Protein AF-A0A7Y8J2G5-F1 (afdb_monomer)

Mean predicted aligned error: 5.11 Å

pLDDT: mean 93.83, std 6.83, range [51.38, 98.94]

Sequence (680 aa):
MTFPFEFRDRAPVRFTFKSGKAGPPKAAIRTLTCQFEGESLRLTGPDGPMLRVRLLAPVRSSGAPRRVEVVESNAFFHWQRVHWPDPNWPRVIEVRADALGRVVVVAHLQRNLSGDGRVPDFGWEIETRASPATLRTGRSAVAVSGSIGRHFFQHGQSCALVFEGERWRIEHPTAALKRRGRVEVHTNAAGGLVYRYWRCTADERVPMQQAAWRRAEFVVSPADQAPLTATLETSHEVQCDWRLWDELYACGPPLNLSDQPVLAELVRYHHGAIVRSMAVGDDWGNVTSYTDSQEHGAAFGMNRLNHCPSILEEAWRTGDRRLREAALLWCDNFHDLTIWWGKPQRGGTRYNNVIAQGRTPPDDDRTYMWRSNDAVHFCTKGYDAFLLAYEETGDPRMWEAFTAQLAYAAEHVHALSETRNVGDVRDFVRLHRFTGQADHLEQALRLFRELRTRLSTGDLFDQGGERLESELPFIEEDTVGLRHGYAKPYIIGYALAGLPELARLAPDEPKLRDVVRAVADFLADSQDPVGGWRYPHPRSSRLLLANSMEQAWQLVQADRLLGPQESHLNAIERVLRQRLHGWRKTGKVFSSLTGWELATGKVKTNTELYALYAKPTDRDPARDYDEGRPELGTCPPEGLVYLPEVLAFYLKHRPAARLLAPPRADEPLGKVLARIPQSR

Foldseek 3Di:
DDDPDDDPAADAAEAEDDDDDDDDFDAAQAQWDWDDDPQWIWIAGPVGTFKIKHKFADDAPDPDDKDKDWLDDGRFKTKIWIWDDGQAWTKIWIWIAGSQGKIKIKMKIWGQDDWKFFGAFTWMKMKGLWDFKWKAKPPDIHTAEQDKDKDFLLQLTWIWMATNVRQKIKGWQQLNQQNEWMKIWHQDPVRMIMIITGSHHVVVRQIHGNGFMDMYMMMMGGRRYHDAHPLRHRSHHYAYQLVVVCVQQVLDAFDDCVVPVLLVVLLVLLLQQQLQQAHGHSLGLFRAKGFQPGSHRAQHGLRAQQLLVLLCSNCSNVVPVSSVSSSLSNLVSCLRQFAQCDPDLGLAGWAFAVVVVVDADVVNDPRHRDTDNHHDQLRLANLLSLVVSCVVPVDVSSVVSSVRSVVSNLPPQACAQFVLSLLNLLSLLSCCSNPVDVVSLVSSLRRVVNSQVLQEPQRAHFRRSDHADPFDWDDADPVRVVVHIDHFLVRLLSNLNRLLSSCVVVVPNPCSLSNLVSSLLCNLVLADLQQFAHPRGSLHQKTFLQLSLLSLVSNLSSCVRVPDDPSSLSSLLSSLLSQSLVCQQAVWGFGIWGGLCCQVPVDVDSVCVVVQTGGSVSDDRLVSLQRIDTDIGMHTSSSRSNSSVSVSSSVVPDPCCSSVDHDDCPGSNNSNSVPDHGHD

Radius of gyration: 26.96 Å; Cα contacts (8 Å, |Δi|>4): 1475; chains: 1; bounding box: 78×52×77 Å

Solvent-accessible surface area (backbone atoms only — not comparable to full-atom values): 35092 Å² total; per-residue (Å²): 141,74,74,101,66,90,67,97,61,58,69,69,48,81,43,76,65,73,92,74,83,86,72,82,87,66,79,62,50,70,46,55,47,80,47,74,59,86,85,30,40,37,36,29,40,88,95,40,81,53,39,42,35,37,73,41,54,81,81,76,87,44,87,61,74,70,48,79,44,77,80,44,79,60,38,43,40,36,30,38,40,37,39,38,60,31,82,47,62,27,34,38,39,36,40,40,39,36,41,81,36,35,36,40,38,40,38,38,41,33,32,56,45,85,59,74,51,54,41,58,47,30,27,39,38,39,37,29,73,60,56,58,39,34,42,34,47,80,93,46,76,44,76,59,38,76,56,78,47,75,49,65,12,64,82,49,49,56,55,37,40,32,26,46,81,54,49,31,28,39,39,45,61,48,41,20,53,33,34,39,32,35,40,42,34,25,33,47,97,87,62,28,32,39,38,35,39,34,50,28,45,46,90,69,57,44,79,37,42,45,39,19,46,50,77,37,63,40,35,40,28,46,42,79,54,57,64,52,39,71,85,74,38,65,58,51,42,74,44,66,60,38,66,62,52,23,74,68,68,66,63,52,79,58,79,87,39,89,94,35,62,70,59,46,48,52,51,51,50,36,55,51,43,58,49,24,6,27,20,55,28,92,49,36,30,32,51,16,24,25,37,73,94,43,81,41,15,45,56,64,50,75,68,53,46,58,52,36,47,50,32,39,42,49,15,46,36,69,65,42,61,62,40,36,50,45,33,49,34,24,50,53,29,36,58,28,64,36,34,25,65,41,85,89,55,37,28,22,17,24,44,50,48,33,60,86,71,77,41,81,48,80,91,67,52,77,76,46,57,51,47,44,94,47,53,32,58,81,53,51,41,30,50,54,33,24,50,54,43,18,75,75,66,69,42,63,65,31,47,53,47,25,56,32,28,52,53,31,42,74,75,66,52,54,11,57,66,38,28,51,36,30,34,41,24,26,39,25,43,50,48,19,69,70,68,68,44,62,68,32,45,52,51,26,50,48,31,50,54,38,30,60,78,27,48,32,84,74,52,35,44,13,58,56,31,40,64,58,55,94,78,62,62,45,40,66,45,63,82,60,40,77,76,53,27,44,70,28,58,86,46,50,45,27,41,28,63,14,46,31,59,46,34,71,79,42,70,83,49,84,64,48,65,54,32,42,48,36,45,44,51,50,48,38,71,43,41,43,83,52,20,23,39,27,40,53,29,69,63,22,57,38,33,36,34,20,52,23,38,40,58,35,35,23,42,51,38,29,25,75,61,74,48,87,46,72,64,48,53,50,41,36,47,29,27,53,31,37,48,49,54,38,24,62,39,42,70,30,47,45,21,31,35,41,26,28,48,58,55,70,59,78,32,94,51,79,74,55,48,63,80,74,23,67,34,46,81,68,57,74,69,71,50,32,34,81,48,25,40,80,38,70,27,39,33,45,54,58,32,42,56,37,52,68,62,41,50,47,55,45,56,74,78,43,66,66,64,72,58,68,51,79,69,52,69,89,38,53,47,20,37,41,52,70,77,50,75,76,70,94

Structure (mmCIF, N/CA/C/O backbone):
data_AF-A0A7Y8J2G5-F1
#
_entry.id   AF-A0A7Y8J2G5-F1
#
loop_
_atom_site.group_PDB
_atom_site.id
_atom_site.type_symbol
_atom_site.label_atom_id
_atom_site.label_alt_id
_atom_site.label_comp_id
_atom_site.label_asym_id
_atom_site.label_entity_id
_atom_site.label_seq_id
_atom_site.pdbx_PDB_ins_code
_atom_site.Cartn_x
_atom_site.Cartn_y
_atom_site.Cartn_z
_atom_site.occupancy
_atom_site.B_iso_or_equiv
_atom_site.auth_seq_id
_atom_site.auth_comp_id
_atom_site.auth_asym_id
_atom_site.auth_atom_id
_atom_site.pdbx_PDB_model_num
ATOM 1 N N . MET A 1 1 ? -22.356 -0.502 6.990 1.00 51.38 1 MET A N 1
ATOM 2 C CA . MET A 1 1 ? -23.748 -0.971 6.781 1.00 51.38 1 MET A CA 1
ATOM 3 C C . MET A 1 1 ? -24.239 -1.733 8.001 1.00 51.38 1 MET A C 1
ATOM 5 O O . MET A 1 1 ? -23.515 -2.595 8.485 1.00 51.38 1 MET A O 1
ATOM 9 N N . THR A 1 2 ? -25.463 -1.452 8.449 1.00 51.91 2 THR A N 1
ATOM 10 C CA . THR A 1 2 ? -26.145 -2.189 9.525 1.00 51.91 2 THR A CA 1
ATOM 11 C C . THR A 1 2 ? -27.460 -2.723 8.978 1.00 51.91 2 THR A C 1
ATOM 13 O O . THR A 1 2 ? -28.284 -1.947 8.497 1.00 51.91 2 THR A O 1
ATOM 16 N N . PHE A 1 3 ? -27.661 -4.038 9.040 1.00 59.62 3 PHE A N 1
ATOM 17 C CA . PHE A 1 3 ? -28.920 -4.674 8.661 1.00 59.62 3 PHE A CA 1
ATOM 18 C C . PHE A 1 3 ? -29.660 -5.087 9.935 1.00 59.62 3 PHE A C 1
ATOM 20 O O . PHE A 1 3 ? -29.069 -5.803 10.742 1.00 59.62 3 PHE A O 1
ATOM 27 N N . PRO A 1 4 ? -30.929 -4.688 10.137 1.00 59.78 4 PRO A N 1
ATOM 28 C CA . PRO A 1 4 ? -31.777 -5.257 11.180 1.00 59.78 4 PRO A CA 1
ATOM 29 C C . PRO A 1 4 ? -32.194 -6.675 10.764 1.00 59.78 4 PRO A C 1
ATOM 31 O O . PRO A 1 4 ? -33.336 -6.914 10.377 1.00 59.78 4 PRO A O 1
ATOM 34 N N . PHE A 1 5 ? -31.229 -7.590 10.742 1.00 64.06 5 PHE A N 1
ATOM 35 C CA . PHE A 1 5 ? -31.413 -8.986 10.379 1.00 64.06 5 PHE A CA 1
ATOM 36 C C . PHE A 1 5 ? -30.902 -9.857 11.523 1.00 64.06 5 PHE A C 1
ATOM 38 O O . PHE A 1 5 ? -29.756 -9.718 11.948 1.00 64.06 5 PHE A O 1
ATOM 45 N N . GLU A 1 6 ? -31.756 -10.743 12.025 1.00 63.09 6 GLU A N 1
ATOM 46 C CA . GLU A 1 6 ? -31.356 -11.741 13.011 1.00 63.09 6 GLU A CA 1
ATOM 47 C C . GLU A 1 6 ? -30.648 -12.894 12.300 1.00 63.09 6 GLU A C 1
ATOM 49 O O . GLU A 1 6 ? -31.215 -13.574 11.440 1.00 63.09 6 GLU A O 1
ATOM 54 N N . PHE A 1 7 ? -29.383 -13.108 12.646 1.00 69.88 7 PHE A N 1
ATOM 55 C CA . PHE A 1 7 ? -28.597 -14.215 12.118 1.00 69.88 7 PHE A CA 1
ATOM 56 C C . PHE A 1 7 ? -28.791 -15.460 12.985 1.00 69.88 7 PHE A C 1
ATOM 58 O O . PHE A 1 7 ? -28.852 -15.370 14.208 1.00 69.88 7 PHE A O 1
ATOM 65 N N . ARG A 1 8 ? -28.865 -16.638 12.351 1.00 73.31 8 ARG A N 1
ATOM 66 C CA . ARG A 1 8 ? -28.987 -17.923 13.068 1.00 73.31 8 ARG A CA 1
ATOM 67 C C . ARG A 1 8 ? -27.747 -18.250 13.903 1.00 73.31 8 ARG A C 1
ATOM 69 O O . ARG A 1 8 ? -27.859 -18.925 14.920 1.00 73.31 8 ARG A O 1
ATOM 76 N N . ASP A 1 9 ? -26.581 -17.804 13.447 1.00 79.06 9 ASP A N 1
ATOM 77 C CA . ASP A 1 9 ? -25.292 -17.986 14.101 1.00 79.06 9 ASP A CA 1
ATOM 78 C C . ASP A 1 9 ? -24.361 -16.789 13.810 1.00 79.06 9 ASP A C 1
ATOM 80 O O . ASP A 1 9 ? -24.763 -15.792 13.210 1.00 79.06 9 ASP A O 1
ATOM 84 N N . ARG A 1 10 ? -23.106 -16.873 14.270 1.00 76.69 10 ARG A N 1
ATOM 85 C CA . ARG A 1 10 ? -22.083 -15.824 14.099 1.00 76.69 10 ARG A CA 1
ATOM 86 C C . ARG A 1 10 ? -21.222 -16.001 12.849 1.00 76.69 10 ARG A C 1
ATOM 88 O O . ARG A 1 10 ? -20.229 -15.282 12.704 1.00 76.69 10 ARG A O 1
ATOM 95 N N . ALA A 1 11 ? -21.521 -16.978 11.996 1.00 79.31 11 ALA A N 1
ATOM 96 C CA . ALA A 1 11 ? -20.753 -17.187 10.784 1.00 79.31 11 ALA A CA 1
ATOM 97 C C . ALA A 1 11 ? -20.916 -15.970 9.854 1.00 79.31 11 ALA A C 1
ATOM 99 O O . ALA A 1 11 ? -21.995 -15.370 9.783 1.00 79.31 11 ALA A O 1
ATOM 100 N N . PRO A 1 12 ? -19.854 -15.574 9.131 1.00 78.94 12 PRO A N 1
ATOM 101 C CA . PRO A 1 12 ? -19.969 -14.589 8.069 1.00 78.94 12 PRO A CA 1
ATOM 102 C C . PRO A 1 12 ? -21.083 -14.972 7.092 1.00 78.94 12 PRO A C 1
ATOM 104 O O . PRO A 1 12 ? -21.169 -16.110 6.636 1.00 78.94 12 PRO A O 1
ATOM 107 N N . VAL A 1 13 ? -21.921 -13.997 6.752 1.00 78.88 13 VAL A N 1
ATOM 108 C CA . VAL A 1 13 ? -23.000 -14.148 5.772 1.00 78.88 13 VAL A CA 1
ATOM 109 C C . VAL A 1 13 ? -22.717 -13.181 4.643 1.00 78.88 13 VAL A C 1
ATOM 111 O O . VAL A 1 13 ? -22.232 -12.075 4.883 1.00 78.88 13 VAL A O 1
ATOM 114 N N . ARG A 1 14 ? -23.009 -13.611 3.418 1.00 79.88 14 ARG A N 1
ATOM 115 C CA . ARG A 1 14 ? -22.808 -12.823 2.211 1.00 79.88 14 ARG A CA 1
ATOM 116 C C . ARG A 1 14 ? -24.140 -12.308 1.683 1.00 79.88 14 ARG A C 1
ATOM 118 O O . ARG A 1 14 ? -25.044 -13.088 1.395 1.00 79.88 14 ARG A O 1
ATOM 125 N N . PHE A 1 15 ? -24.223 -10.998 1.519 1.00 80.50 15 PHE A N 1
ATOM 126 C CA . PHE A 1 15 ? -25.333 -10.291 0.900 1.00 80.50 15 PHE A CA 1
ATOM 127 C C . PHE A 1 15 ? -24.945 -9.841 -0.506 1.00 80.50 15 PHE A C 1
ATOM 129 O O . PHE A 1 15 ? -23.788 -9.511 -0.757 1.00 80.50 15 PHE A O 1
ATOM 136 N N . THR A 1 16 ? -25.917 -9.776 -1.412 1.00 77.88 16 THR A N 1
ATOM 137 C CA . THR A 1 16 ? -25.743 -9.159 -2.732 1.00 77.88 16 THR A CA 1
ATOM 138 C C . THR A 1 16 ? -26.536 -7.867 -2.772 1.00 77.88 16 THR A C 1
ATOM 140 O O . THR A 1 16 ? -27.754 -7.880 -2.575 1.00 77.88 16 THR A O 1
ATOM 143 N N . PHE A 1 17 ? -25.854 -6.757 -3.032 1.00 77.38 17 PHE A N 1
ATOM 144 C CA . PHE A 1 17 ? -26.512 -5.472 -3.216 1.00 77.38 17 PHE A CA 1
ATOM 145 C C . PHE A 1 17 ? -27.189 -5.412 -4.593 1.00 77.38 17 PHE A C 1
ATOM 147 O O . PHE A 1 17 ? -26.602 -5.798 -5.603 1.00 77.38 17 PHE A O 1
ATOM 154 N N . LYS A 1 18 ? -28.437 -4.936 -4.636 1.00 73.19 18 LYS A N 1
ATOM 155 C CA . LYS A 1 18 ? -29.180 -4.647 -5.870 1.00 73.19 18 LYS A CA 1
ATOM 156 C C . LYS A 1 18 ? -29.825 -3.274 -5.744 1.00 73.19 18 LYS A C 1
ATOM 158 O O . LYS A 1 18 ? -30.338 -2.938 -4.677 1.00 73.19 18 LYS A O 1
ATOM 163 N N . SER A 1 19 ? -29.828 -2.506 -6.829 1.00 72.62 19 SER A N 1
ATOM 164 C CA . SER A 1 19 ? -30.519 -1.220 -6.868 1.00 72.62 19 SER A CA 1
ATOM 165 C C . SER A 1 19 ? -32.033 -1.406 -6.693 1.00 72.62 19 SER A C 1
ATOM 167 O O . SER A 1 19 ? -32.631 -2.375 -7.165 1.00 72.62 19 SER A O 1
ATOM 169 N N . GLY A 1 20 ? -32.663 -0.476 -5.978 1.00 74.94 20 GLY A N 1
ATOM 170 C CA . GLY A 1 20 ? -34.097 -0.481 -5.699 1.00 74.94 20 GLY A CA 1
ATOM 171 C C . GLY A 1 20 ? -34.606 0.930 -5.410 1.00 74.94 20 GLY A C 1
ATOM 172 O O . GLY A 1 20 ? -33.818 1.848 -5.188 1.00 74.94 20 GLY A O 1
ATOM 173 N N . LYS A 1 21 ? -35.930 1.122 -5.425 1.00 75.88 21 LYS A N 1
ATOM 174 C CA . LYS A 1 21 ? -36.540 2.412 -5.066 1.00 75.88 21 LYS A CA 1
ATOM 175 C C . LYS A 1 21 ? -36.382 2.657 -3.564 1.00 75.88 21 LYS A C 1
ATOM 177 O O . LYS A 1 21 ? -36.680 1.768 -2.767 1.00 75.88 21 LYS A O 1
ATOM 182 N N . ALA A 1 22 ? -35.948 3.859 -3.185 1.00 71.75 22 ALA A N 1
ATOM 183 C CA . ALA A 1 22 ? -35.850 4.246 -1.783 1.00 71.75 22 ALA A CA 1
ATOM 184 C C . ALA A 1 22 ? -37.239 4.200 -1.121 1.00 71.75 22 ALA A C 1
ATOM 186 O O . ALA A 1 22 ? -38.200 4.784 -1.623 1.00 71.75 22 ALA A O 1
ATOM 187 N N . GLY A 1 23 ? -37.344 3.476 -0.006 1.00 71.44 23 GLY A N 1
ATOM 188 C CA . GLY A 1 23 ? -38.534 3.488 0.842 1.00 71.44 23 GLY A CA 1
ATOM 189 C C . GLY A 1 23 ? -38.584 4.734 1.736 1.00 71.44 23 GLY A C 1
ATOM 190 O O . GLY A 1 23 ? -37.584 5.445 1.855 1.00 71.44 23 GLY A O 1
ATOM 191 N N . PRO A 1 24 ? -39.725 5.001 2.394 1.00 74.38 24 PRO A N 1
ATOM 192 C CA . PRO A 1 24 ? -39.826 6.096 3.351 1.00 74.38 24 PRO A CA 1
ATOM 193 C C . PRO A 1 24 ? -38.836 5.904 4.519 1.00 74.38 24 PRO A C 1
ATOM 195 O O . PRO A 1 24 ? -38.582 4.761 4.923 1.00 74.38 24 PRO A O 1
ATOM 198 N N . PRO A 1 25 ? -38.293 6.996 5.092 1.00 64.94 25 PRO A N 1
ATOM 199 C CA . PRO A 1 25 ? -37.413 6.923 6.254 1.00 64.94 25 PRO A CA 1
ATOM 200 C C . PRO A 1 25 ? -38.109 6.210 7.417 1.00 64.94 25 PRO A C 1
ATOM 202 O O . PRO A 1 25 ? -39.249 6.526 7.756 1.00 64.94 25 PRO A O 1
ATOM 205 N N . LYS A 1 26 ? -37.426 5.249 8.044 1.00 68.56 26 LYS A N 1
ATOM 206 C CA . LYS A 1 26 ? -37.903 4.616 9.282 1.00 68.56 26 LYS A CA 1
ATOM 207 C C . LYS A 1 26 ? -37.451 5.430 10.496 1.00 68.56 26 LYS A C 1
ATOM 209 O O . LYS A 1 26 ? -36.432 6.112 10.439 1.00 68.56 26 LYS A O 1
ATOM 214 N N . ALA A 1 27 ? -38.196 5.350 11.598 1.00 63.50 27 ALA A N 1
ATOM 215 C CA . ALA A 1 27 ? -37.773 5.938 12.866 1.00 63.50 27 ALA A CA 1
ATOM 216 C C . ALA A 1 27 ? -36.510 5.239 13.395 1.00 63.50 27 ALA A C 1
ATOM 218 O O . ALA A 1 27 ? -36.314 4.043 13.169 1.00 63.50 27 ALA A O 1
ATOM 219 N N . ALA A 1 28 ? -35.659 5.986 14.101 1.00 61.66 28 ALA A N 1
ATOM 220 C CA . ALA A 1 28 ? -34.433 5.440 14.663 1.00 61.66 28 ALA A CA 1
ATOM 221 C C . ALA A 1 28 ? -34.725 4.464 15.803 1.00 61.66 28 ALA A C 1
ATOM 223 O O . ALA A 1 28 ? -35.379 4.822 16.781 1.00 61.66 28 ALA A O 1
ATOM 224 N N . ILE A 1 29 ? -34.187 3.250 15.693 1.00 64.56 29 ILE A N 1
ATOM 225 C CA . ILE A 1 29 ? -34.193 2.266 16.775 1.00 64.56 29 ILE A CA 1
ATOM 226 C C . ILE A 1 29 ? -32.813 2.350 17.421 1.00 64.56 29 ILE A C 1
ATOM 228 O O . ILE A 1 29 ? -31.843 1.815 16.893 1.00 64.56 29 ILE A O 1
ATOM 232 N N . ARG A 1 30 ? -32.696 3.091 18.527 1.00 65.44 30 ARG A N 1
ATOM 233 C CA . ARG A 1 30 ? -31.437 3.200 19.277 1.00 65.44 30 ARG A CA 1
ATOM 234 C C . ARG A 1 30 ? -31.540 2.396 20.561 1.00 65.44 30 ARG A C 1
ATOM 236 O O . ARG A 1 30 ? -32.242 2.788 21.486 1.00 65.44 30 ARG A O 1
ATOM 243 N N . THR A 1 31 ? -30.823 1.283 20.604 1.00 70.56 31 THR A N 1
ATOM 244 C CA . THR A 1 31 ? -30.697 0.419 21.785 1.00 70.56 31 THR A CA 1
ATOM 245 C C . THR A 1 31 ? -29.664 0.942 22.779 1.00 70.56 31 THR A C 1
ATOM 247 O O . THR A 1 31 ? -29.831 0.730 23.974 1.00 70.56 31 THR A O 1
ATOM 250 N N . LEU A 1 32 ? -28.642 1.676 22.323 1.00 76.81 32 LEU A N 1
ATOM 251 C CA . LEU A 1 32 ? -27.667 2.359 23.179 1.00 76.81 32 LEU A CA 1
ATOM 252 C C . LEU A 1 32 ? -27.560 3.849 22.815 1.00 76.81 32 LEU A C 1
ATOM 254 O O . LEU A 1 32 ? -27.620 4.226 21.643 1.00 76.81 32 LEU A O 1
ATOM 258 N N . THR A 1 33 ? -27.356 4.702 23.820 1.00 81.12 33 THR A N 1
ATOM 259 C CA . THR A 1 33 ? -27.045 6.130 23.651 1.00 81.12 33 THR A CA 1
ATOM 260 C C . THR A 1 33 ? -25.700 6.480 24.284 1.00 81.12 33 THR A C 1
ATOM 262 O O . THR A 1 33 ? -25.266 5.859 25.254 1.00 81.12 33 THR A O 1
ATOM 265 N N . CYS A 1 34 ? -25.018 7.467 23.703 1.00 86.06 34 CYS A N 1
ATOM 266 C CA . CYS A 1 34 ? -23.661 7.866 24.062 1.00 86.06 34 CYS A CA 1
ATOM 267 C C . CYS A 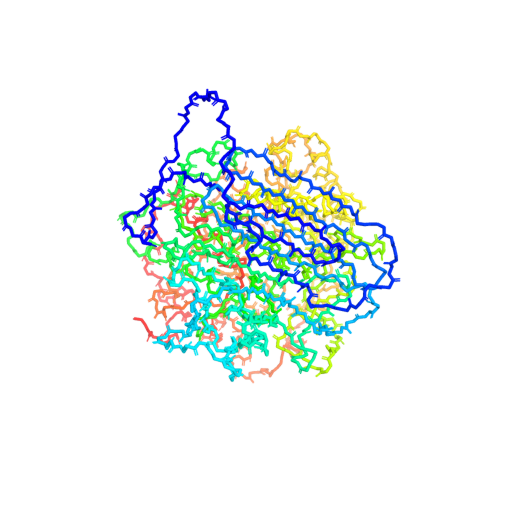1 34 ? -23.650 9.352 24.431 1.00 86.06 34 CYS A C 1
ATOM 269 O O . CYS A 1 34 ? -24.095 10.178 23.636 1.00 86.06 34 CYS A O 1
ATOM 271 N N . GLN A 1 35 ? -23.133 9.708 25.608 1.00 90.25 35 GLN A N 1
ATOM 272 C CA . GLN A 1 35 ? -23.059 11.101 26.055 1.00 90.25 35 GLN A CA 1
ATOM 273 C C . GLN A 1 35 ? -21.715 11.404 26.715 1.00 90.25 35 GLN A C 1
ATOM 275 O O . GLN A 1 35 ? -21.265 10.678 27.596 1.00 90.25 35 GLN A O 1
ATOM 280 N N . PHE A 1 36 ? -21.077 12.505 26.317 1.00 89.44 36 PHE A N 1
ATOM 281 C CA . PHE A 1 36 ? -19.829 12.948 26.934 1.00 89.44 36 PHE A CA 1
ATOM 282 C C . PHE A 1 36 ? -20.073 13.851 28.150 1.00 89.44 36 PHE A C 1
ATOM 284 O O . PHE A 1 36 ? -20.613 14.955 28.015 1.00 89.44 36 PHE A O 1
ATOM 291 N N . GLU A 1 37 ? -19.555 13.438 29.303 1.00 89.25 37 GLU A N 1
ATOM 292 C CA . GLU A 1 37 ? -19.574 14.142 30.589 1.00 89.25 37 GLU A CA 1
ATOM 293 C C . GLU A 1 37 ? -18.149 14.571 30.955 1.00 89.25 37 GLU A C 1
ATOM 295 O O . GLU A 1 37 ? -17.324 13.764 31.391 1.00 89.25 37 GLU A O 1
ATOM 300 N N . GLY A 1 38 ? -17.821 15.844 30.715 1.00 86.62 38 GLY A N 1
ATOM 301 C CA . GLY A 1 38 ? -16.424 16.286 30.734 1.00 86.62 38 GLY A CA 1
ATOM 302 C C . GLY A 1 38 ? -15.597 15.506 29.705 1.00 86.62 38 GLY A C 1
ATOM 303 O O . GLY A 1 38 ? -15.959 15.469 28.528 1.00 86.62 38 GLY A O 1
ATOM 304 N N . GLU A 1 39 ? -14.513 14.868 30.150 1.00 85.69 39 GLU A N 1
ATOM 305 C CA . GLU A 1 39 ? -13.655 13.995 29.327 1.00 85.69 39 GLU A CA 1
ATOM 306 C C . GLU A 1 39 ? -14.029 12.502 29.418 1.00 85.69 39 GLU A C 1
ATOM 308 O O . GLU A 1 39 ? -13.346 11.651 28.849 1.00 85.69 39 GLU A O 1
ATOM 313 N N . SER A 1 40 ? -15.105 12.164 30.135 1.00 91.69 40 SER A N 1
ATOM 314 C CA . SER A 1 40 ? -15.638 10.799 30.202 1.00 91.69 40 SER A CA 1
ATOM 315 C C . SER A 1 40 ? -16.783 10.608 29.209 1.00 91.69 40 SER A C 1
ATOM 317 O O . SER A 1 40 ? -17.538 11.536 28.922 1.00 91.69 40 SER A O 1
ATOM 319 N N . LEU A 1 41 ? -16.939 9.387 28.710 1.00 94.44 41 LEU A N 1
ATOM 320 C CA . LEU A 1 41 ? -18.069 8.956 27.896 1.00 94.44 41 LEU A CA 1
ATOM 321 C C . LEU A 1 41 ? -18.974 8.054 28.743 1.00 94.44 41 LEU A C 1
ATOM 323 O O . LEU A 1 41 ? -18.513 7.093 29.355 1.00 94.44 41 LEU A O 1
ATOM 327 N N . ARG A 1 42 ? -20.268 8.357 28.774 1.00 94.69 42 ARG A N 1
ATOM 328 C CA . ARG A 1 42 ? -21.305 7.520 29.373 1.00 94.69 42 ARG A CA 1
ATOM 329 C C . ARG A 1 42 ? -22.060 6.793 28.265 1.00 94.69 42 ARG A C 1
ATOM 331 O O . ARG A 1 42 ? -22.581 7.435 27.351 1.00 94.69 42 ARG A O 1
ATOM 338 N N . LEU A 1 43 ? -22.125 5.468 28.364 1.00 92.12 43 LEU A N 1
ATOM 339 C CA . LEU A 1 43 ? -22.944 4.614 27.506 1.00 92.12 43 LEU A CA 1
ATOM 340 C C . LEU A 1 43 ? -24.180 4.177 28.292 1.00 92.12 43 LEU A C 1
ATOM 342 O O . LEU A 1 43 ? -24.052 3.602 29.374 1.00 92.12 43 LEU A O 1
ATOM 346 N N . THR A 1 44 ? -25.366 4.454 27.760 1.00 88.88 44 THR A N 1
ATOM 347 C CA . THR A 1 44 ? -26.656 4.195 28.415 1.00 88.88 44 THR A CA 1
ATOM 348 C C . THR A 1 44 ? -27.464 3.229 27.561 1.00 88.88 44 THR A C 1
ATOM 350 O O . THR A 1 44 ? -27.678 3.499 26.378 1.00 88.88 44 THR A O 1
ATOM 353 N N . GLY A 1 45 ? -27.882 2.109 28.147 1.00 81.44 45 GLY A N 1
ATOM 354 C CA . GLY A 1 45 ? -28.785 1.152 27.514 1.00 81.44 45 GLY A CA 1
ATOM 355 C C . GLY A 1 45 ? -30.252 1.391 27.868 1.00 81.44 45 GLY A C 1
ATOM 356 O O . GLY A 1 45 ? -30.566 2.381 28.532 1.00 81.44 45 GLY A O 1
ATOM 357 N N . PRO A 1 46 ? -31.157 0.488 27.451 1.00 75.12 46 PRO A N 1
ATOM 358 C CA . PRO A 1 46 ? -32.593 0.628 27.704 1.00 75.12 46 PRO A CA 1
ATOM 359 C C . PRO A 1 46 ? -32.922 0.641 29.202 1.00 75.12 46 PRO A C 1
ATOM 361 O O . PRO A 1 46 ? -33.821 1.353 29.637 1.00 75.12 46 PRO A O 1
ATOM 364 N N . ASP A 1 47 ? -32.129 -0.095 29.984 1.00 79.12 47 ASP A N 1
ATOM 365 C CA . ASP A 1 47 ? -32.299 -0.288 31.426 1.00 79.12 47 ASP A CA 1
ATOM 366 C C . ASP A 1 47 ? -31.538 0.770 32.266 1.00 79.12 47 ASP A C 1
ATOM 368 O O . ASP A 1 47 ? -31.479 0.677 33.492 1.00 79.12 47 ASP A O 1
ATOM 372 N N . GLY A 1 48 ? -30.938 1.783 31.623 1.00 79.19 48 GLY A N 1
ATOM 373 C CA . GLY A 1 48 ? -30.161 2.848 32.270 1.00 79.19 48 GLY A CA 1
ATOM 374 C C . GLY A 1 48 ? -28.654 2.822 31.958 1.00 79.19 48 GLY A C 1
ATOM 375 O O . GLY A 1 48 ? -28.224 2.217 30.971 1.00 79.19 48 GLY A O 1
ATOM 376 N N . PRO A 1 49 ? -27.821 3.544 32.740 1.00 76.00 49 PRO A N 1
ATOM 377 C CA . PRO A 1 49 ? -26.382 3.653 32.491 1.00 76.00 49 PRO A CA 1
ATOM 378 C C . PRO A 1 49 ? -25.686 2.289 32.527 1.00 76.00 49 PRO A C 1
ATOM 380 O O . PRO A 1 49 ? -25.707 1.605 33.548 1.00 76.00 49 PRO A O 1
ATOM 383 N N . MET A 1 50 ? -25.034 1.927 31.423 1.00 85.25 50 MET A N 1
ATOM 384 C CA . MET A 1 50 ? -24.376 0.632 31.243 1.00 85.25 50 MET A CA 1
ATOM 385 C C . MET A 1 50 ? -22.878 0.720 31.548 1.00 85.25 50 MET A C 1
ATOM 387 O O . MET A 1 50 ? -22.365 -0.072 32.335 1.00 85.25 50 MET A O 1
ATOM 391 N N . LEU A 1 51 ? -22.171 1.688 30.952 1.00 93.62 51 LEU A N 1
ATOM 392 C CA . LEU A 1 51 ? -20.719 1.842 31.095 1.00 93.62 51 LEU A CA 1
ATOM 393 C C . LEU A 1 51 ? -20.335 3.308 31.324 1.00 93.62 51 LEU A C 1
ATOM 395 O O . LEU A 1 51 ? -20.876 4.217 30.684 1.00 93.62 51 LEU A O 1
ATOM 399 N N . ARG A 1 52 ? -19.327 3.525 32.171 1.00 95.25 52 ARG A N 1
ATOM 400 C CA . ARG A 1 52 ? -18.569 4.778 32.246 1.00 95.25 52 ARG A CA 1
ATOM 401 C C . ARG A 1 52 ? -17.181 4.542 31.669 1.00 95.25 52 ARG A C 1
ATOM 403 O O . ARG A 1 52 ? -16.488 3.626 32.088 1.00 95.25 52 ARG A O 1
ATOM 410 N N . VAL A 1 53 ? -16.785 5.367 30.712 1.00 96.81 53 VAL A N 1
ATOM 411 C CA . VAL A 1 53 ? -15.565 5.186 29.925 1.00 96.81 53 VAL A CA 1
ATOM 412 C C . VAL A 1 53 ? -14.684 6.421 30.057 1.00 96.81 53 VAL A C 1
ATOM 414 O O . VAL A 1 53 ? -15.155 7.550 29.903 1.00 96.81 53 VAL A O 1
ATOM 417 N N . ARG A 1 54 ? -13.393 6.213 30.299 1.00 96.81 54 ARG A N 1
ATOM 418 C CA . ARG A 1 54 ? -12.380 7.262 30.399 1.00 96.81 54 ARG A CA 1
ATOM 419 C C . ARG A 1 54 ? -11.186 6.926 29.516 1.00 96.81 54 ARG A C 1
ATOM 421 O O . ARG A 1 54 ? -10.666 5.813 29.552 1.00 96.81 54 ARG A O 1
ATOM 428 N N . LEU A 1 55 ? -10.739 7.905 28.736 1.00 97.50 55 LEU A N 1
ATOM 429 C CA . LEU A 1 55 ? -9.507 7.796 27.961 1.00 97.50 55 LEU A CA 1
ATOM 430 C C . LEU A 1 55 ? -8.301 7.855 28.908 1.00 97.50 55 LEU A C 1
ATOM 432 O O . LEU A 1 55 ? -8.172 8.784 29.708 1.00 97.50 55 LEU A O 1
ATOM 436 N N . LEU A 1 56 ? -7.412 6.875 28.798 1.00 97.75 56 LEU A N 1
ATOM 437 C CA . LEU A 1 56 ? -6.087 6.901 29.408 1.00 97.75 56 LEU A CA 1
ATOM 438 C C . LEU A 1 56 ? -5.163 7.577 28.396 1.00 97.75 56 LEU A C 1
ATOM 440 O O . LEU A 1 56 ? -4.960 7.048 27.308 1.00 97.75 56 LEU A O 1
ATOM 444 N N . ALA A 1 57 ? -4.708 8.786 28.705 1.00 97.00 57 ALA A N 1
ATOM 445 C CA . ALA A 1 57 ? -3.829 9.611 27.879 1.00 97.00 57 ALA A CA 1
ATOM 446 C C . ALA A 1 57 ? -3.239 10.730 28.760 1.00 97.00 57 ALA A C 1
ATOM 448 O O . ALA A 1 57 ? -3.768 10.969 29.853 1.00 97.00 57 ALA A O 1
ATOM 449 N N . PRO A 1 58 ? -2.208 11.469 28.304 1.00 96.81 58 PRO A N 1
ATOM 450 C CA . PRO A 1 58 ? -1.731 12.650 29.014 1.00 96.81 58 PRO A CA 1
ATOM 451 C C . PRO A 1 58 ? -2.868 13.615 29.347 1.00 96.81 58 PRO A C 1
ATOM 453 O O . PRO A 1 58 ? -3.803 13.793 28.557 1.00 96.81 58 PRO A O 1
ATOM 456 N N . VAL A 1 59 ? -2.781 14.265 30.504 1.00 94.69 59 VAL A N 1
ATOM 457 C CA . VAL A 1 59 ? -3.733 15.312 30.889 1.00 94.69 59 VAL A CA 1
ATOM 458 C C . VAL A 1 59 ? -3.670 16.440 29.861 1.00 94.69 59 VAL A C 1
ATOM 460 O O . VAL A 1 59 ? -2.589 16.802 29.391 1.00 94.69 59 VAL A O 1
ATOM 463 N N . ARG A 1 60 ? -4.832 16.975 29.472 1.00 94.31 60 ARG A N 1
ATOM 464 C CA . ARG A 1 60 ? -4.877 18.138 28.584 1.00 94.31 60 ARG A CA 1
ATOM 465 C C . ARG A 1 60 ? -4.274 19.346 29.288 1.00 94.31 60 ARG A C 1
ATOM 467 O O . ARG A 1 60 ? -4.624 19.670 30.416 1.00 94.31 60 ARG A O 1
ATOM 474 N N . SER A 1 61 ? -3.384 20.020 28.580 1.00 95.25 61 SER A N 1
ATOM 475 C CA . SER A 1 61 ? -2.829 21.316 28.957 1.00 95.25 61 SER A CA 1
ATOM 476 C C . SER A 1 61 ? -3.710 22.479 28.488 1.00 95.25 61 SER A C 1
ATOM 478 O O . SER A 1 61 ? -3.614 23.582 29.016 1.00 95.25 61 SER A O 1
ATOM 480 N N . SER A 1 62 ? -4.590 22.241 27.508 1.00 93.38 62 SER A N 1
ATOM 481 C CA . SER A 1 62 ? -5.520 23.246 26.992 1.00 93.38 62 SER A CA 1
ATOM 482 C C . SER A 1 62 ? -6.896 23.189 27.660 1.00 93.38 62 SER A C 1
ATOM 484 O O . SER A 1 62 ? -7.543 22.144 27.692 1.00 93.38 62 SER A O 1
ATOM 486 N N . GLY A 1 63 ? -7.393 24.352 28.093 1.00 90.88 63 GLY A N 1
ATOM 487 C CA . GLY A 1 63 ? -8.787 24.554 28.503 1.00 90.88 63 GLY A CA 1
ATOM 488 C C . GLY A 1 63 ? -9.753 24.840 27.345 1.00 90.88 63 GLY A C 1
ATOM 489 O O . GLY A 1 63 ? -10.931 25.089 27.589 1.00 90.88 63 GLY A O 1
ATOM 490 N N . ALA A 1 64 ? -9.283 24.834 26.090 1.00 93.44 64 ALA A N 1
ATOM 491 C CA . ALA A 1 64 ? -10.129 25.143 24.940 1.00 93.44 64 ALA A CA 1
ATOM 492 C C . ALA A 1 64 ? -11.296 24.140 24.817 1.00 93.44 64 ALA A C 1
ATOM 494 O O . ALA A 1 64 ? -11.112 22.945 25.100 1.00 93.44 64 ALA A O 1
ATOM 495 N N . PRO A 1 65 ? -12.493 24.606 24.409 1.00 91.94 65 PRO A N 1
ATOM 496 C CA . PRO A 1 65 ? -13.681 23.769 24.360 1.00 91.94 65 PRO A CA 1
ATOM 497 C C . PRO A 1 65 ? -13.541 22.661 23.315 1.00 91.94 65 PRO A C 1
ATOM 499 O O . PRO A 1 65 ? -12.875 22.813 22.289 1.00 91.94 65 PRO A O 1
ATOM 502 N N . ARG A 1 66 ? -14.213 21.538 23.575 1.00 94.00 66 ARG A N 1
ATOM 503 C CA . ARG A 1 66 ? -14.335 20.450 22.601 1.00 94.00 66 ARG A CA 1
ATOM 504 C C . ARG A 1 66 ? -15.198 20.883 21.417 1.00 94.00 66 ARG A C 1
ATOM 506 O O . ARG A 1 66 ? -16.220 21.541 21.610 1.00 94.00 66 ARG A O 1
ATOM 513 N N . ARG A 1 67 ? -14.841 20.440 20.211 1.00 95.31 67 ARG A N 1
ATOM 514 C CA . ARG A 1 67 ? -15.696 20.545 19.019 1.00 95.31 67 ARG A CA 1
ATOM 515 C C . ARG A 1 67 ? -16.360 19.200 18.766 1.00 95.31 67 ARG A C 1
ATOM 517 O O . ARG A 1 67 ? -15.679 18.179 18.743 1.00 95.31 67 ARG A O 1
ATOM 524 N N . VAL A 1 68 ? -17.671 19.210 18.567 1.00 94.38 68 VAL A N 1
ATOM 525 C CA . VAL A 1 68 ? -18.453 18.021 18.220 1.00 94.38 68 VAL A CA 1
ATOM 526 C C . VAL A 1 68 ? -18.832 18.086 16.746 1.00 94.38 68 VAL A C 1
ATOM 528 O O . VAL A 1 68 ? -19.298 19.119 16.278 1.00 94.38 68 VAL A O 1
ATOM 531 N N . GLU A 1 69 ? -18.655 16.975 16.048 1.00 94.81 69 GLU A N 1
ATOM 532 C CA . GLU A 1 69 ? -19.011 16.780 14.647 1.00 94.81 69 GLU A CA 1
ATOM 533 C C . GLU A 1 69 ? -19.872 15.518 14.545 1.00 94.81 69 GLU A C 1
ATOM 535 O O . GLU A 1 69 ? -19.488 14.460 15.045 1.00 94.81 69 GLU A O 1
ATOM 540 N N . VAL A 1 70 ? -21.055 15.626 13.942 1.00 94.56 70 VAL A N 1
ATOM 541 C CA . VAL A 1 70 ? -21.881 14.460 13.607 1.00 94.56 70 VAL A CA 1
ATOM 542 C C . VAL A 1 70 ? -21.575 14.106 12.160 1.00 94.56 70 VAL A C 1
ATOM 544 O O . VAL A 1 70 ? -21.913 14.875 11.266 1.00 94.56 70 VAL A O 1
ATOM 547 N N . VAL A 1 71 ? -20.918 12.966 11.956 1.00 93.69 71 VAL A N 1
ATOM 548 C CA . VAL A 1 71 ? -20.523 12.468 10.631 1.00 93.69 71 VAL A CA 1
ATOM 549 C C . VAL A 1 71 ? -21.732 11.856 9.933 1.00 93.69 71 VAL A C 1
ATOM 551 O O . VAL A 1 71 ? -22.030 12.175 8.789 1.00 93.69 71 VAL A O 1
ATOM 554 N N . GLU A 1 72 ? -22.475 11.015 10.654 1.00 90.75 72 GLU A N 1
ATOM 555 C CA . GLU A 1 72 ? -23.679 10.366 10.147 1.00 90.75 72 GLU A CA 1
ATOM 556 C C . GLU A 1 72 ? -24.700 10.196 11.275 1.00 90.75 72 GLU A C 1
ATOM 558 O O . GLU A 1 72 ? -24.364 9.902 12.425 1.00 90.75 72 GLU A O 1
ATOM 563 N N . SER A 1 73 ? -25.982 10.383 10.971 1.00 88.94 73 SER A N 1
ATOM 564 C CA . SER A 1 73 ? -27.057 10.085 11.913 1.00 88.94 73 SER A CA 1
ATOM 565 C C . SER A 1 73 ? -28.337 9.751 11.164 1.00 88.94 73 SER A C 1
ATOM 567 O O . SER A 1 73 ? -28.996 10.635 10.623 1.00 88.94 73 SER A O 1
ATOM 569 N N . ASN A 1 74 ? -28.715 8.477 11.171 1.00 85.69 74 ASN A N 1
ATOM 570 C CA . ASN A 1 74 ? -29.957 7.987 10.582 1.00 85.69 74 ASN A CA 1
ATOM 571 C C . ASN A 1 74 ? -30.637 6.956 11.501 1.00 85.69 74 ASN A C 1
ATOM 573 O O . ASN A 1 74 ? -30.352 6.875 12.699 1.00 85.69 74 ASN A O 1
ATOM 577 N N . ALA A 1 75 ? -31.589 6.205 10.945 1.00 82.44 75 ALA A N 1
ATOM 578 C CA . ALA A 1 75 ? -32.390 5.242 11.687 1.00 82.44 75 ALA A CA 1
ATOM 579 C C . ALA A 1 75 ? -31.602 4.031 12.215 1.00 82.44 75 ALA A C 1
ATOM 581 O O . ALA A 1 75 ? -32.020 3.408 13.191 1.00 82.44 75 ALA A O 1
ATOM 582 N N . PHE A 1 76 ? -30.488 3.698 11.560 1.00 83.75 76 PHE A N 1
ATOM 583 C CA . PHE A 1 76 ? -29.726 2.469 11.778 1.00 83.75 76 PHE A CA 1
ATOM 584 C C . PHE A 1 76 ? -28.323 2.710 12.325 1.00 83.75 76 PHE A C 1
ATOM 586 O O . PHE A 1 76 ? -27.694 1.773 12.814 1.00 83.75 76 PHE A O 1
ATOM 593 N N . PHE A 1 77 ? -27.822 3.937 12.209 1.00 87.44 77 PHE A N 1
ATOM 594 C CA . PHE A 1 77 ? -26.441 4.256 12.516 1.00 87.44 77 PHE A CA 1
ATOM 595 C C . PHE A 1 77 ? -26.285 5.697 13.001 1.00 87.44 77 PHE A C 1
ATOM 597 O O . PHE A 1 77 ? -26.978 6.618 12.554 1.00 87.44 77 PHE A O 1
ATOM 604 N N . HIS A 1 78 ? -25.365 5.884 13.937 1.00 90.06 78 HIS A N 1
ATOM 605 C CA . HIS A 1 78 ? -24.946 7.176 14.443 1.00 90.06 78 HIS A CA 1
ATOM 606 C C . HIS A 1 78 ? -23.427 7.203 14.586 1.00 90.06 78 HIS A C 1
ATOM 608 O O . HIS A 1 78 ? -22.856 6.378 15.294 1.00 90.06 78 HIS A O 1
ATOM 614 N N . TRP A 1 79 ? -22.783 8.180 13.963 1.00 94.00 79 TRP A N 1
ATOM 615 C CA . TRP A 1 79 ? -21.354 8.415 14.060 1.00 94.00 79 TRP A CA 1
ATOM 616 C C . TRP A 1 79 ? -21.084 9.864 14.439 1.00 94.00 79 TRP A C 1
ATOM 618 O O . TRP A 1 79 ? -21.477 10.802 13.744 1.00 94.00 79 TRP A O 1
ATOM 628 N N . GLN A 1 80 ? -20.386 10.035 15.554 1.00 94.94 80 GLN A N 1
ATOM 629 C CA . GLN A 1 80 ? -19.946 11.318 16.074 1.00 94.94 80 GLN A CA 1
ATOM 630 C C . GLN A 1 80 ? -18.428 11.323 16.284 1.00 94.94 80 GLN A C 1
ATOM 632 O O . GLN A 1 80 ? -17.853 10.333 16.738 1.00 94.94 80 GLN A O 1
ATOM 637 N N . ARG A 1 81 ? -17.789 12.462 16.013 1.00 95.69 81 ARG A N 1
ATOM 638 C CA . ARG A 1 81 ? -16.388 12.757 16.336 1.00 95.69 81 ARG A CA 1
ATOM 639 C C . ARG A 1 81 ? -16.335 13.914 17.326 1.00 95.69 81 ARG A C 1
ATOM 641 O O . ARG A 1 81 ? -17.073 14.894 17.217 1.00 95.69 81 ARG A O 1
ATOM 648 N N . VAL A 1 82 ? -15.463 13.805 18.319 1.00 96.38 82 VAL A N 1
ATOM 649 C CA . VAL A 1 82 ? -15.230 14.851 19.316 1.00 96.38 82 VAL A CA 1
ATOM 650 C C . VAL A 1 82 ? -13.759 15.216 19.310 1.00 96.38 82 VAL A C 1
ATOM 652 O O . VAL A 1 82 ? -12.907 14.418 19.698 1.00 96.38 82 VAL A O 1
ATOM 655 N N . HIS A 1 83 ? -13.467 16.438 18.880 1.00 96.75 83 HIS A N 1
ATOM 656 C CA . HIS A 1 83 ? -12.119 16.980 18.828 1.00 96.75 83 HIS A CA 1
ATOM 657 C C . HIS A 1 83 ? -11.817 17.725 20.118 1.00 96.75 83 HIS A C 1
ATOM 659 O O . HIS A 1 83 ? -12.543 18.636 20.525 1.00 96.75 83 HIS A O 1
ATOM 665 N N . TRP A 1 84 ? -10.698 17.366 20.719 1.00 95.88 84 TRP A N 1
ATOM 666 C CA . TRP A 1 84 ? -10.171 17.975 21.922 1.00 95.88 84 TRP A CA 1
ATOM 667 C C . TRP A 1 84 ? -8.822 18.605 21.580 1.00 95.88 84 TRP A C 1
ATOM 669 O O . TRP A 1 84 ? -7.812 17.895 21.501 1.00 95.88 84 TRP A O 1
ATOM 679 N N . PRO A 1 85 ? -8.795 19.925 21.336 1.00 95.75 85 PRO A N 1
ATOM 680 C CA . PRO A 1 85 ? -7.558 20.616 21.017 1.00 95.75 85 PRO A CA 1
ATOM 681 C C . PRO A 1 85 ? -6.606 20.576 22.213 1.00 95.75 85 PRO A C 1
ATOM 683 O O . PRO A 1 85 ? -7.025 20.672 23.371 1.00 95.75 85 PRO A O 1
ATOM 686 N N . ASP A 1 86 ? -5.322 20.440 21.916 1.00 96.56 86 ASP A N 1
ATOM 687 C CA . ASP A 1 86 ? -4.222 20.553 22.865 1.00 96.56 86 ASP A CA 1
ATOM 688 C C . ASP A 1 86 ? -2.935 20.862 22.079 1.00 96.56 86 ASP A C 1
ATOM 690 O O . ASP A 1 86 ? -2.769 20.336 20.974 1.00 96.56 86 ASP A O 1
ATOM 694 N N . PRO A 1 87 ? -2.037 21.724 22.588 1.00 95.81 87 PRO A N 1
ATOM 695 C CA . PRO A 1 87 ? -0.800 22.058 21.887 1.00 95.81 87 PRO A CA 1
ATOM 696 C C . PRO A 1 87 ? 0.156 20.869 21.739 1.00 95.81 87 PRO A C 1
ATOM 698 O O . PRO A 1 87 ? 0.892 20.825 20.759 1.00 95.81 87 PRO A O 1
ATOM 701 N N . ASN A 1 88 ? 0.133 19.904 22.664 1.00 96.56 88 ASN A N 1
ATOM 702 C CA . ASN A 1 88 ? 1.095 18.801 22.708 1.00 96.56 88 ASN A CA 1
ATOM 703 C C . ASN A 1 88 ? 0.464 17.461 22.321 1.00 96.56 88 ASN A C 1
ATOM 705 O O . ASN A 1 88 ? 1.086 16.668 21.613 1.00 96.56 88 ASN A O 1
ATOM 709 N N . TRP A 1 89 ? -0.761 17.221 22.788 1.00 97.19 89 TRP A N 1
ATOM 710 C CA . TRP A 1 89 ? -1.461 15.940 22.714 1.00 97.19 89 TRP A CA 1
ATOM 711 C C . TRP A 1 89 ? -2.928 16.116 22.298 1.00 97.19 89 TRP A C 1
ATOM 713 O O . TRP A 1 89 ? -3.837 15.754 23.070 1.00 97.19 89 TRP A O 1
ATOM 723 N N . PRO A 1 90 ? -3.201 16.724 21.123 1.00 97.12 90 PRO A N 1
ATOM 724 C CA . PRO A 1 90 ? -4.570 16.851 20.654 1.00 97.12 90 PRO A CA 1
ATOM 725 C C . PRO A 1 90 ? -5.127 15.454 20.398 1.00 97.12 90 PRO A C 1
ATOM 727 O O . PRO A 1 90 ? -4.406 14.521 20.024 1.00 97.12 90 PRO A O 1
ATOM 730 N N . ARG A 1 91 ? -6.427 15.304 20.634 1.00 96.56 91 ARG A N 1
ATOM 731 C CA . ARG A 1 91 ? -7.091 14.008 20.525 1.00 96.56 91 ARG A CA 1
ATOM 732 C C . ARG A 1 91 ? -8.444 14.119 19.847 1.00 96.56 91 ARG A C 1
ATOM 734 O O . ARG A 1 91 ? -9.151 15.113 20.008 1.00 96.56 91 ARG A O 1
ATOM 741 N N . VAL A 1 92 ? -8.801 13.078 19.111 1.00 97.44 92 VAL A N 1
ATOM 742 C CA . VAL A 1 92 ? -10.125 12.903 18.509 1.00 97.44 92 VAL A CA 1
ATOM 743 C C . VAL A 1 92 ? -10.715 11.624 19.076 1.00 97.44 92 VAL A C 1
ATOM 745 O O . VAL A 1 92 ? -10.041 10.599 19.087 1.00 97.44 92 VAL A O 1
ATOM 748 N N . ILE A 1 93 ? -11.945 11.685 19.579 1.00 97.56 93 ILE A N 1
ATOM 749 C CA . ILE A 1 93 ? -12.693 10.498 19.999 1.00 97.56 93 ILE A CA 1
ATOM 750 C C . ILE A 1 93 ? -13.855 10.307 19.036 1.00 97.56 93 ILE A C 1
ATOM 752 O O . ILE A 1 93 ? -14.706 11.186 18.914 1.00 97.56 93 ILE A O 1
ATOM 756 N N . GLU A 1 94 ? -13.895 9.160 18.376 1.00 96.75 94 GLU A N 1
ATOM 757 C CA . GLU A 1 94 ? -14.996 8.741 17.522 1.00 96.75 94 GLU A CA 1
ATOM 758 C C . GLU A 1 94 ? -15.897 7.771 18.273 1.00 96.75 94 GLU A C 1
ATOM 760 O O . GLU A 1 94 ? -15.412 6.884 18.976 1.00 96.75 94 GLU A O 1
ATOM 765 N N . VAL A 1 95 ? -17.204 7.927 18.100 1.00 95.94 95 VAL A N 1
ATOM 766 C CA . VAL A 1 95 ? -18.221 7.015 18.615 1.00 95.94 95 VAL A CA 1
ATOM 767 C C . VAL A 1 95 ? -19.126 6.632 17.455 1.00 95.94 95 VAL A C 1
ATOM 769 O O . VAL A 1 95 ? -19.771 7.500 16.867 1.00 95.94 95 VAL A O 1
ATOM 772 N N . ARG A 1 96 ? -19.157 5.341 17.120 1.00 94.50 96 ARG A N 1
ATOM 773 C CA . ARG A 1 96 ? -19.997 4.756 16.068 1.00 94.50 96 ARG A CA 1
ATOM 774 C C . ARG A 1 96 ? -20.964 3.778 16.727 1.00 94.50 96 ARG A C 1
ATOM 776 O O . ARG A 1 96 ? -20.526 2.774 17.277 1.00 94.50 96 ARG A O 1
ATOM 783 N N . ALA A 1 97 ? -22.254 4.078 16.712 1.00 91.81 97 ALA A N 1
ATOM 784 C CA . ALA A 1 97 ? -23.303 3.267 17.316 1.00 91.81 97 ALA A CA 1
ATOM 785 C C . ALA A 1 97 ? -24.282 2.788 16.243 1.00 91.81 97 ALA A C 1
ATOM 787 O O . ALA A 1 97 ? -24.765 3.593 15.445 1.00 91.81 97 ALA A O 1
ATOM 788 N N . ASP A 1 98 ? -24.592 1.495 16.232 1.00 88.75 98 ASP A N 1
ATOM 789 C CA . ASP A 1 98 ? -25.568 0.912 15.317 1.00 88.75 98 ASP A CA 1
ATOM 790 C C . ASP A 1 98 ? -26.889 0.542 16.016 1.00 88.75 98 ASP A C 1
ATOM 792 O O . ASP A 1 98 ? -26.983 0.462 17.243 1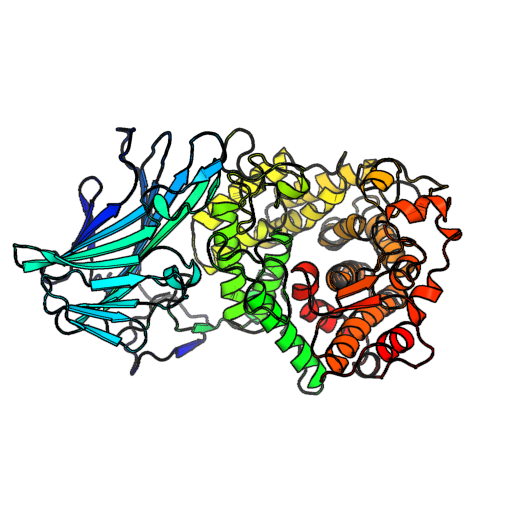.00 88.75 98 ASP A O 1
ATOM 796 N N . ALA A 1 99 ? -27.942 0.334 15.225 1.00 85.50 99 ALA A N 1
ATOM 797 C CA . ALA A 1 99 ? -29.270 -0.023 15.728 1.00 85.50 99 ALA A CA 1
ATOM 798 C C . ALA A 1 99 ? -29.349 -1.431 16.337 1.00 85.50 99 ALA A C 1
ATOM 800 O O . ALA A 1 99 ? -30.332 -1.756 17.002 1.00 85.50 99 ALA A O 1
ATOM 801 N N . LEU A 1 100 ? -28.320 -2.262 16.145 1.00 85.00 100 LEU A N 1
ATOM 802 C CA . LEU A 1 100 ? -28.225 -3.573 16.777 1.00 85.00 100 LEU A CA 1
ATOM 803 C C . LEU A 1 100 ? -27.609 -3.483 18.181 1.00 85.00 100 LEU A C 1
ATOM 805 O O . LEU A 1 100 ? -27.438 -4.505 18.838 1.00 85.00 100 LEU A O 1
ATOM 809 N N . GLY A 1 101 ? -27.274 -2.284 18.662 1.00 87.31 101 GLY A N 1
ATOM 810 C CA . GLY A 1 101 ? -26.714 -2.075 19.994 1.00 87.31 101 GLY A CA 1
ATOM 811 C C . GLY A 1 101 ? -25.204 -2.259 20.054 1.00 87.31 101 GLY A C 1
ATOM 812 O O . GLY A 1 101 ? -24.656 -2.379 21.148 1.00 87.31 101 GLY A O 1
ATOM 813 N N . ARG A 1 102 ? -24.502 -2.277 18.917 1.00 91.62 102 ARG A N 1
ATOM 814 C CA . ARG A 1 102 ? -23.040 -2.220 18.912 1.00 91.62 102 ARG A CA 1
ATOM 815 C C . ARG A 1 102 ? -22.574 -0.769 18.987 1.00 91.62 102 ARG A C 1
ATOM 817 O O . ARG A 1 102 ? -23.075 0.091 18.268 1.00 91.62 102 ARG A O 1
ATOM 824 N N . VAL A 1 103 ? -21.568 -0.515 19.819 1.00 94.56 103 VAL A N 1
ATOM 825 C CA . VAL A 1 103 ? -20.870 0.769 19.934 1.00 94.56 103 VAL A CA 1
ATOM 826 C C . VAL A 1 103 ? -19.373 0.545 19.762 1.00 94.56 103 VAL A C 1
ATOM 828 O O . VAL A 1 103 ? -18.752 -0.198 20.519 1.00 94.56 103 VAL A O 1
ATOM 831 N N . VAL A 1 104 ? -18.786 1.215 18.779 1.00 96.75 104 VAL A N 1
ATOM 832 C CA . VAL A 1 104 ? -17.342 1.303 18.558 1.00 96.75 104 VAL A CA 1
ATOM 833 C C . VAL A 1 104 ? -16.872 2.662 19.049 1.00 96.75 104 VAL A C 1
ATOM 835 O O . VAL A 1 104 ? -17.438 3.688 18.668 1.00 96.75 104 VAL A O 1
ATOM 838 N N . VAL A 1 105 ? -15.825 2.678 19.868 1.00 97.75 105 VAL A N 1
ATOM 839 C CA . VAL A 1 105 ? -15.188 3.913 20.324 1.00 97.75 105 VAL A CA 1
ATOM 840 C C . VAL A 1 105 ? -13.714 3.875 19.962 1.00 97.75 105 VAL A C 1
ATOM 842 O O . VAL A 1 105 ? -13.013 2.918 20.295 1.00 97.75 105 VAL A O 1
ATOM 845 N N . VAL A 1 106 ? -13.234 4.920 19.292 1.00 98.06 106 VAL A N 1
ATOM 846 C CA . VAL A 1 106 ? -11.840 5.036 18.847 1.00 98.06 106 VAL A CA 1
ATOM 847 C C . VAL A 1 106 ? -11.270 6.357 19.332 1.00 98.06 106 VAL A C 1
ATOM 849 O O . VAL A 1 106 ? -11.840 7.410 19.077 1.00 98.06 106 VAL A O 1
ATOM 852 N N . ALA A 1 107 ? -10.138 6.320 20.028 1.00 98.19 107 ALA A N 1
ATOM 853 C CA . ALA A 1 107 ? -9.364 7.509 20.347 1.00 98.19 107 ALA A CA 1
ATOM 854 C C . ALA A 1 107 ? -8.167 7.584 19.412 1.00 98.19 107 ALA A C 1
ATOM 856 O O . ALA A 1 107 ? -7.424 6.613 19.283 1.00 98.19 107 ALA A O 1
ATOM 857 N N . HIS A 1 108 ? -7.953 8.758 18.835 1.00 98.25 108 HIS A N 1
ATOM 858 C CA . HIS A 1 108 ? -6.763 9.136 18.090 1.00 98.25 108 HIS A CA 1
ATOM 859 C C . HIS A 1 108 ? -6.002 10.170 18.912 1.00 98.25 108 HIS A C 1
ATOM 861 O O . HIS A 1 108 ? -6.578 11.179 19.317 1.00 98.25 108 HIS A O 1
ATOM 867 N N . LEU A 1 109 ? -4.721 9.924 19.161 1.00 98.38 109 LEU A N 1
ATOM 868 C CA . LEU A 1 109 ? -3.820 10.815 19.883 1.00 98.38 109 LEU A CA 1
ATOM 869 C C . LEU A 1 109 ? -2.716 11.263 18.928 1.00 98.38 109 LEU A C 1
ATOM 871 O O . LEU A 1 109 ? -2.025 10.408 18.374 1.00 98.38 109 LEU A O 1
ATOM 875 N N . GLN A 1 110 ? -2.539 12.570 18.737 1.00 97.94 110 GLN A N 1
ATOM 876 C CA . GLN A 1 110 ? -1.414 13.110 17.970 1.00 97.94 110 GLN A CA 1
ATOM 877 C C . GLN A 1 110 ? -0.285 13.527 18.901 1.00 97.94 110 GLN A C 1
ATOM 879 O O . GLN A 1 110 ? -0.536 14.018 20.000 1.00 97.94 110 GLN A O 1
ATOM 884 N N . ARG A 1 111 ? 0.955 13.425 18.430 1.00 97.06 111 ARG A N 1
ATOM 885 C CA . ARG A 1 111 ? 2.117 14.020 19.093 1.00 97.06 111 ARG A CA 1
ATOM 886 C C . ARG A 1 111 ? 2.477 15.332 18.404 1.00 97.06 111 ARG A C 1
ATOM 888 O O . ARG A 1 111 ? 3.068 15.293 17.339 1.00 97.06 111 ARG A O 1
ATOM 895 N N . ASN A 1 112 ? 2.221 16.481 19.016 1.00 95.94 112 ASN A N 1
ATOM 896 C CA . ASN A 1 112 ? 2.654 17.785 18.481 1.00 95.94 112 ASN A CA 1
ATOM 897 C C . ASN A 1 112 ? 3.945 18.325 19.115 1.00 95.94 112 ASN A C 1
ATOM 899 O O . ASN A 1 112 ? 4.418 19.399 18.754 1.00 95.94 112 ASN A O 1
ATOM 903 N N . LEU A 1 113 ? 4.541 17.561 20.027 1.00 95.44 113 LEU A N 1
ATOM 904 C CA . LEU A 1 113 ? 5.871 17.830 20.563 1.00 95.44 113 LEU A CA 1
ATOM 905 C C . LEU A 1 113 ? 6.947 17.671 19.478 1.00 95.44 113 LEU A C 1
ATOM 907 O O . LEU A 1 113 ? 6.814 16.832 18.585 1.00 95.44 113 LEU A O 1
ATOM 911 N N . SER A 1 114 ? 8.026 18.446 19.589 1.00 92.81 114 SER A N 1
ATOM 912 C CA . SER A 1 114 ? 9.150 18.375 18.658 1.00 92.81 114 SER A CA 1
ATOM 913 C C . SER A 1 114 ? 9.866 17.023 18.719 1.00 92.81 114 SER A C 1
ATOM 915 O O . SER A 1 114 ? 9.990 16.399 19.780 1.00 92.81 114 SER A O 1
ATOM 917 N N . GLY A 1 115 ? 10.344 16.586 17.555 1.00 90.94 115 GLY A N 1
ATOM 918 C CA . GLY A 1 115 ? 11.153 15.386 17.403 1.00 90.94 115 GLY A CA 1
ATOM 919 C C . GLY A 1 115 ? 10.417 14.065 17.639 1.00 90.94 115 GLY A C 1
ATOM 920 O O . GLY A 1 115 ? 9.259 13.985 18.071 1.00 90.94 115 GLY A O 1
ATOM 921 N N . ASP A 1 116 ? 11.146 12.998 17.341 1.00 92.62 116 ASP A N 1
ATOM 922 C CA . ASP A 1 116 ? 10.690 11.627 17.506 1.00 92.62 116 ASP A CA 1
ATOM 923 C C . ASP A 1 116 ? 10.705 11.208 18.978 1.00 92.62 116 ASP A C 1
ATOM 925 O O . ASP A 1 116 ? 11.582 11.592 19.750 1.00 92.62 116 ASP A O 1
ATOM 929 N N . GLY A 1 117 ? 9.715 10.416 19.382 1.00 94.12 117 GLY A N 1
ATOM 930 C CA . GLY A 1 117 ? 9.561 9.992 20.766 1.00 94.12 117 GLY A CA 1
ATOM 931 C C . GLY A 1 117 ? 8.813 8.675 20.891 1.00 94.12 117 GLY A C 1
ATOM 932 O O . GLY A 1 117 ? 8.850 7.827 19.995 1.00 94.12 117 GLY A O 1
ATOM 933 N N . ARG A 1 118 ? 8.162 8.490 22.039 1.00 96.25 118 ARG A N 1
ATOM 934 C CA . ARG A 1 118 ? 7.376 7.301 22.369 1.00 96.25 118 ARG A CA 1
ATOM 935 C C . ARG A 1 118 ? 5.952 7.679 22.751 1.00 96.25 118 ARG A C 1
ATOM 937 O O . ARG A 1 118 ? 5.701 8.802 23.193 1.00 96.25 118 ARG A O 1
ATOM 944 N N . VAL A 1 119 ? 5.028 6.747 22.543 1.00 97.25 119 VAL A N 1
ATOM 945 C CA . VAL A 1 119 ? 3.644 6.896 22.995 1.00 97.25 119 VAL A CA 1
ATOM 946 C C . VAL A 1 119 ? 3.643 6.886 24.529 1.00 97.25 119 VAL A C 1
ATOM 948 O O . VAL A 1 119 ? 4.305 6.031 25.120 1.00 97.25 119 VAL A O 1
ATOM 951 N N . PRO A 1 120 ? 2.938 7.821 25.185 1.00 97.62 120 PRO A N 1
ATOM 952 C CA . PRO A 1 120 ? 2.720 7.761 26.626 1.00 97.62 120 PRO A CA 1
ATOM 953 C C . PRO A 1 120 ? 1.787 6.592 26.983 1.00 97.62 120 PRO A C 1
ATOM 955 O O . PRO A 1 120 ? 1.331 5.843 26.118 1.00 97.62 120 PRO A O 1
ATOM 958 N N . ASP A 1 121 ? 1.445 6.474 28.262 1.00 98.25 121 ASP A N 1
ATOM 959 C CA . ASP A 1 121 ? 0.318 5.653 28.697 1.00 98.25 121 ASP A CA 1
ATOM 960 C C . ASP A 1 121 ? -0.940 6.006 27.892 1.00 98.25 121 ASP A C 1
ATOM 962 O O . ASP A 1 121 ? -1.423 7.144 27.927 1.00 98.25 121 ASP A O 1
ATOM 966 N N . PHE A 1 122 ? -1.442 5.033 27.127 1.00 98.50 122 PHE A N 1
ATOM 967 C CA . PHE A 1 122 ? -2.529 5.245 26.180 1.00 98.50 122 PHE A CA 1
ATOM 968 C C . PHE A 1 122 ? -3.489 4.054 26.148 1.00 98.50 122 PHE A C 1
ATOM 970 O O . PHE A 1 122 ? -3.064 2.902 26.035 1.00 98.50 122 PHE A O 1
ATOM 977 N N . GLY A 1 123 ? -4.795 4.311 26.235 1.00 98.31 123 GLY A N 1
ATOM 978 C CA . GLY A 1 123 ? -5.798 3.250 26.303 1.00 98.31 123 GLY A CA 1
ATOM 979 C C . GLY A 1 123 ? -7.154 3.689 26.851 1.00 98.31 123 GLY A C 1
ATOM 980 O O . GLY A 1 123 ? -7.525 4.853 26.778 1.00 98.31 123 GLY A O 1
ATOM 981 N N . TRP A 1 124 ? -7.897 2.753 27.429 1.00 98.50 124 TRP A N 1
ATOM 982 C CA . TRP A 1 124 ? -9.247 2.959 27.941 1.00 98.50 124 TRP A CA 1
ATOM 983 C C . TRP A 1 124 ? -9.406 2.355 29.332 1.00 98.50 124 TRP A C 1
ATOM 985 O O . TRP A 1 124 ? -8.967 1.236 29.580 1.00 98.50 124 TRP A O 1
ATOM 995 N N . GLU A 1 125 ? -10.082 3.072 30.221 1.00 98.00 125 GLU A N 1
ATOM 996 C CA . GLU A 1 125 ? -10.633 2.539 31.466 1.00 98.00 125 GLU A CA 1
ATOM 997 C C . GLU A 1 125 ? -12.158 2.555 31.369 1.00 98.00 125 GLU A C 1
ATOM 999 O O . GLU A 1 125 ? -12.757 3.555 30.971 1.00 98.00 125 GLU A O 1
ATOM 1004 N N . ILE A 1 126 ? -12.777 1.426 31.693 1.00 96.94 126 ILE A N 1
ATOM 1005 C CA . ILE A 1 126 ? -14.208 1.178 31.568 1.00 96.94 126 ILE A CA 1
ATOM 1006 C C . ILE A 1 126 ? -14.703 0.628 32.906 1.00 96.94 126 ILE A C 1
ATOM 1008 O O . ILE A 1 126 ? -14.189 -0.371 33.406 1.00 96.94 126 ILE A O 1
ATOM 1012 N N . GLU A 1 127 ? -15.716 1.272 33.472 1.00 95.25 127 GLU A N 1
ATOM 1013 C CA . GLU A 1 127 ? -16.348 0.884 34.731 1.00 95.25 127 GLU A CA 1
ATOM 1014 C C . GLU A 1 127 ? -17.820 0.533 34.510 1.00 95.25 127 GLU A C 1
ATOM 1016 O O . GLU A 1 127 ? -18.533 1.211 33.761 1.00 95.25 127 GLU A O 1
ATOM 1021 N N . THR A 1 128 ? -18.295 -0.506 35.194 1.00 91.19 128 THR A N 1
ATOM 1022 C CA . THR A 1 128 ? -19.705 -0.909 35.177 1.00 91.19 128 THR A CA 1
ATOM 1023 C C . THR A 1 128 ? -20.104 -1.657 36.445 1.00 91.19 128 THR A C 1
ATOM 1025 O O . THR A 1 128 ? -19.263 -2.173 37.174 1.00 91.19 128 THR A O 1
ATOM 1028 N N . ARG A 1 129 ? -21.406 -1.707 36.737 1.00 87.81 129 ARG A N 1
ATOM 1029 C CA . ARG A 1 129 ? -21.970 -2.540 37.814 1.00 87.81 129 ARG A CA 1
ATOM 1030 C C . ARG A 1 129 ? -22.364 -3.940 37.331 1.00 87.81 129 ARG A C 1
ATOM 1032 O O . ARG A 1 129 ? -22.852 -4.736 38.125 1.00 87.81 129 ARG A O 1
ATOM 1039 N N . ALA A 1 130 ? -22.156 -4.226 36.048 1.00 82.56 130 ALA A N 1
ATOM 1040 C CA . ALA A 1 130 ? -22.465 -5.502 35.432 1.00 82.56 130 ALA A CA 1
ATOM 1041 C C . ALA A 1 130 ? -21.732 -6.682 36.090 1.00 82.56 130 ALA A C 1
ATOM 1043 O O . ALA A 1 130 ? -20.513 -6.667 36.267 1.00 82.56 130 ALA A O 1
ATOM 1044 N N . SER A 1 131 ? -22.489 -7.737 36.380 1.00 81.94 131 SER A N 1
ATOM 1045 C CA . SER A 1 131 ? -22.015 -9.007 36.931 1.00 81.94 131 SER A CA 1
ATOM 1046 C C . SER A 1 131 ? -22.976 -10.132 36.507 1.00 81.94 131 SER A C 1
ATOM 1048 O O . SER A 1 131 ? -24.160 -9.851 36.307 1.00 81.94 131 SER A O 1
ATOM 1050 N N . PRO A 1 132 ? -22.526 -11.393 36.347 1.00 90.12 132 PRO A N 1
ATOM 1051 C CA . PRO A 1 132 ? -21.136 -11.862 36.380 1.00 90.12 132 PRO A CA 1
ATOM 1052 C C . PRO A 1 132 ? -20.355 -11.458 35.121 1.00 90.12 132 PRO A C 1
ATOM 1054 O O . PRO A 1 132 ? -20.956 -11.148 34.092 1.00 90.12 132 PRO A O 1
ATOM 1057 N N . ALA A 1 133 ? -19.020 -11.491 35.190 1.00 94.62 133 ALA A N 1
ATOM 1058 C CA . ALA A 1 133 ? -18.130 -11.221 34.060 1.00 94.62 133 ALA A CA 1
ATOM 1059 C C . ALA A 1 133 ? -17.056 -12.309 33.899 1.00 94.62 133 ALA A C 1
ATOM 1061 O O . ALA A 1 133 ? -16.589 -12.895 34.875 1.00 94.62 133 ALA A O 1
ATOM 1062 N N . THR A 1 134 ? -16.658 -12.585 32.658 1.00 95.94 134 THR A N 1
ATOM 1063 C CA . THR A 1 134 ? -15.642 -13.584 32.297 1.00 95.94 134 THR A CA 1
ATOM 1064 C C . THR A 1 134 ? -14.728 -13.027 31.213 1.00 95.94 134 THR A C 1
ATOM 1066 O O . THR A 1 134 ? -15.194 -12.564 30.171 1.00 95.94 134 THR A O 1
ATOM 1069 N N . LEU A 1 135 ? -13.416 -13.100 31.434 1.00 96.31 135 LEU A N 1
ATOM 1070 C CA . LEU A 1 135 ? -12.411 -12.780 30.427 1.00 96.31 135 LEU A CA 1
ATOM 1071 C C . LEU A 1 135 ? -12.085 -14.037 29.616 1.00 96.31 135 LEU A C 1
ATOM 1073 O O . LEU A 1 135 ? -11.615 -15.033 30.164 1.00 96.31 135 LEU A O 1
ATOM 1077 N N . ARG A 1 136 ? -12.316 -13.985 28.306 1.00 95.06 136 ARG A N 1
ATOM 1078 C CA . ARG A 1 136 ? -11.983 -15.046 27.351 1.00 95.06 136 ARG A CA 1
ATOM 1079 C C . ARG A 1 136 ? -10.682 -14.699 26.630 1.00 95.06 136 ARG A C 1
ATOM 1081 O O . ARG A 1 136 ? -10.586 -13.635 26.018 1.00 95.06 136 ARG A O 1
ATOM 1088 N N . THR A 1 137 ? -9.697 -15.592 26.685 1.00 91.56 137 THR A N 1
ATOM 1089 C CA . THR A 1 137 ? -8.364 -15.434 26.079 1.00 91.56 137 THR A CA 1
ATOM 1090 C C . THR A 1 137 ? -8.019 -16.679 25.263 1.00 91.56 137 THR A C 1
ATOM 1092 O O . THR A 1 137 ? -7.701 -17.743 25.795 1.00 91.56 137 THR A O 1
ATOM 1095 N N . GLY A 1 138 ? -8.124 -16.586 23.935 1.00 83.75 138 GLY A N 1
ATOM 1096 C CA . GLY A 1 138 ? -7.989 -17.759 23.066 1.00 83.75 138 GLY A CA 1
ATOM 1097 C C . GLY A 1 138 ? -8.973 -18.876 23.448 1.00 83.75 138 GLY A C 1
ATOM 1098 O O . GLY A 1 138 ? -10.180 -18.716 23.294 1.00 83.75 138 GLY A O 1
ATOM 1099 N N . ARG A 1 139 ? -8.454 -20.010 23.942 1.00 82.38 139 ARG A N 1
ATOM 1100 C CA . ARG A 1 139 ? -9.255 -21.166 24.398 1.00 82.38 139 ARG A CA 1
ATOM 1101 C C . ARG A 1 139 ? -9.569 -21.158 25.900 1.00 82.38 139 ARG A C 1
ATOM 1103 O O . ARG A 1 139 ? -10.271 -22.047 26.369 1.00 82.38 139 ARG A O 1
ATOM 1110 N N . SER A 1 140 ? -9.049 -20.186 26.641 1.00 89.50 140 SER A N 1
ATOM 1111 C CA . SER A 1 140 ? -9.215 -20.082 28.089 1.00 89.50 140 SER A CA 1
ATOM 1112 C C . SER A 1 140 ? -10.326 -19.097 28.446 1.00 89.50 140 SER A C 1
ATOM 1114 O O . SER A 1 140 ? -10.552 -18.109 27.746 1.00 89.50 140 SER A O 1
ATOM 1116 N N . ALA A 1 141 ? -11.003 -19.347 29.564 1.00 91.88 141 ALA A N 1
ATOM 1117 C CA . ALA A 1 141 ? -11.993 -18.448 30.142 1.00 91.88 141 ALA A CA 1
ATOM 1118 C C . ALA A 1 141 ? -11.748 -18.333 31.649 1.00 91.88 141 ALA A C 1
ATOM 1120 O O . ALA A 1 141 ? -11.607 -19.345 32.334 1.00 91.88 141 ALA A O 1
ATOM 1121 N N . VAL A 1 142 ? -11.674 -17.104 32.155 1.00 91.69 142 VAL A N 1
ATOM 1122 C CA . VAL A 1 142 ? -11.399 -16.814 33.565 1.00 91.69 142 VAL A CA 1
ATOM 1123 C C . VAL A 1 142 ? -12.517 -15.938 34.113 1.00 91.69 142 VAL A C 1
ATOM 1125 O O . VAL A 1 142 ? -12.755 -14.841 33.604 1.00 91.69 142 VAL A O 1
ATOM 1128 N N . ALA A 1 143 ? -13.210 -16.422 35.145 1.00 92.88 143 ALA A N 1
ATOM 1129 C CA . ALA A 1 143 ? -14.208 -15.632 35.856 1.00 92.88 143 ALA A CA 1
ATOM 1130 C C . ALA A 1 143 ? -13.538 -14.426 36.528 1.00 92.88 143 ALA A C 1
ATOM 1132 O O . ALA A 1 143 ? -12.492 -14.557 37.169 1.00 92.88 143 ALA A O 1
ATOM 1133 N N . VAL A 1 144 ? -14.132 -13.245 36.374 1.00 91.69 144 VAL A N 1
ATOM 1134 C CA . VAL A 1 144 ? -13.609 -12.025 36.992 1.00 91.69 144 VAL A CA 1
ATOM 1135 C C . VAL A 1 144 ? -13.958 -12.025 38.478 1.00 91.69 144 VAL A C 1
ATOM 1137 O O . VAL A 1 144 ? -15.096 -12.290 38.859 1.00 91.69 144 VAL A O 1
ATOM 1140 N N . SER A 1 145 ? -12.973 -11.707 39.314 1.00 89.56 145 SER A N 1
ATOM 1141 C CA . SER A 1 145 ? -13.116 -11.615 40.769 1.00 89.56 145 SER A CA 1
ATOM 1142 C C . SER A 1 145 ? -12.344 -10.401 41.306 1.00 89.56 145 SER A C 1
ATOM 1144 O O . SER A 1 145 ? -11.961 -9.517 40.536 1.00 89.56 145 SER A O 1
ATOM 1146 N N . GLY A 1 146 ? -12.091 -10.352 42.619 1.00 85.69 146 GLY A N 1
ATOM 1147 C CA . GLY A 1 146 ? -11.284 -9.294 43.237 1.00 85.69 146 GLY A CA 1
ATOM 1148 C C . GLY A 1 146 ? -9.808 -9.301 42.821 1.00 85.69 146 GLY A C 1
ATOM 1149 O O . GLY A 1 146 ? -9.133 -8.286 42.975 1.00 85.69 146 GLY A O 1
ATOM 1150 N N . SER A 1 147 ? -9.289 -10.409 42.280 1.00 89.75 147 SER A N 1
ATOM 1151 C CA . SER A 1 147 ? -7.935 -10.458 41.720 1.00 89.75 147 SER A CA 1
ATOM 1152 C C . SER A 1 147 ? -7.898 -9.934 40.280 1.00 89.75 147 SER A C 1
ATOM 1154 O O . SER A 1 147 ? -8.852 -10.075 39.516 1.00 89.75 147 SER A O 1
ATOM 1156 N N . ILE A 1 148 ? -6.771 -9.324 39.899 1.00 93.00 148 ILE A N 1
ATOM 1157 C CA . ILE A 1 148 ? -6.593 -8.761 38.555 1.00 93.00 148 ILE A CA 1
ATOM 1158 C C . ILE A 1 148 ? -6.319 -9.885 37.552 1.00 93.00 148 ILE A C 1
ATOM 1160 O O . ILE A 1 148 ? -5.227 -10.455 37.526 1.00 93.00 148 ILE A O 1
ATOM 1164 N N . GLY A 1 149 ? -7.290 -10.147 36.679 1.00 93.69 149 GLY A N 1
ATOM 1165 C CA . GLY A 1 149 ? -7.094 -10.921 35.457 1.00 93.69 149 GLY A CA 1
ATOM 1166 C C . GLY A 1 149 ? -6.342 -10.096 34.412 1.00 93.69 149 GLY A C 1
ATOM 1167 O O . GLY A 1 149 ? -6.594 -8.898 34.272 1.00 93.69 149 GLY A O 1
ATOM 1168 N N . ARG A 1 150 ? -5.412 -10.721 33.679 1.00 95.75 150 ARG A N 1
ATOM 1169 C CA . ARG A 1 150 ? -4.589 -10.050 32.659 1.00 95.75 150 ARG A CA 1
ATOM 1170 C C . ARG A 1 150 ? -4.544 -10.820 31.345 1.00 95.75 150 ARG A C 1
ATOM 1172 O O . ARG A 1 150 ? -4.511 -12.047 31.345 1.00 95.75 150 ARG A O 1
ATOM 1179 N N . HIS A 1 151 ? -4.461 -10.085 30.240 1.00 97.12 151 HIS A N 1
ATOM 1180 C CA . HIS A 1 151 ? -4.172 -10.610 28.901 1.00 97.12 151 HIS A CA 1
ATOM 1181 C C . HIS A 1 151 ? -3.172 -9.705 28.185 1.00 97.12 151 HIS A C 1
ATOM 1183 O O . HIS A 1 151 ? -3.338 -8.490 28.221 1.00 97.12 151 HIS A O 1
ATOM 1189 N N . PHE A 1 152 ? -2.173 -10.272 27.508 1.00 97.19 152 PHE A N 1
ATOM 1190 C CA . PHE A 1 152 ? -1.158 -9.521 26.761 1.00 97.19 152 PHE A CA 1
ATOM 1191 C C . PHE A 1 152 ? -1.257 -9.823 25.265 1.00 97.19 152 PHE A C 1
ATOM 1193 O O . PHE A 1 152 ? -1.349 -10.982 24.862 1.00 97.19 152 PHE A O 1
ATOM 1200 N N . PHE A 1 153 ? -1.169 -8.791 24.423 1.00 97.25 153 PHE A N 1
ATOM 1201 C CA . PHE A 1 153 ? -1.313 -8.945 22.968 1.00 97.25 153 PHE A CA 1
ATOM 1202 C C . PHE A 1 153 ? -0.003 -9.265 22.236 1.00 97.25 153 PHE A C 1
ATOM 1204 O O . PHE A 1 153 ? -0.019 -9.463 21.024 1.00 97.25 153 PHE A O 1
ATOM 1211 N N . GLN A 1 154 ? 1.130 -9.347 22.941 1.00 95.50 154 GLN A N 1
ATOM 1212 C CA . GLN A 1 154 ? 2.470 -9.502 22.351 1.00 95.50 154 GLN A CA 1
ATOM 1213 C C . GLN A 1 154 ? 2.623 -10.716 21.412 1.00 95.50 154 GLN A C 1
ATOM 1215 O O . GLN A 1 154 ? 3.422 -10.681 20.481 1.00 95.50 154 GLN A O 1
ATOM 1220 N N . HIS A 1 155 ? 1.826 -11.770 21.621 1.00 94.00 155 HIS A N 1
ATOM 1221 C CA . HIS A 1 155 ? 1.833 -12.993 20.808 1.00 94.00 155 HIS A CA 1
ATOM 1222 C C . HIS A 1 155 ? 0.691 -13.058 19.781 1.00 94.00 155 HIS A C 1
ATOM 1224 O O . HIS A 1 155 ? 0.408 -14.126 19.248 1.00 94.00 155 HIS A O 1
ATOM 1230 N N . GLY A 1 156 ? -0.002 -11.946 19.519 1.00 95.19 156 GLY A N 1
ATOM 1231 C CA . GLY A 1 156 ? -1.066 -11.890 18.513 1.00 95.19 156 GLY A CA 1
ATOM 1232 C C . GLY A 1 156 ? -2.365 -12.599 18.904 1.00 95.19 156 GLY A C 1
ATOM 1233 O O . GLY A 1 156 ? -3.206 -12.851 18.048 1.00 95.19 156 GLY A O 1
ATOM 1234 N N . GLN A 1 157 ? -2.559 -12.920 20.184 1.00 95.44 157 GLN A N 1
ATOM 1235 C CA . GLN A 1 157 ? -3.795 -13.533 20.669 1.00 95.44 157 GLN A CA 1
ATOM 1236 C C . GLN A 1 157 ? -4.838 -12.463 21.012 1.00 95.44 157 GLN A C 1
ATOM 1238 O O . GLN A 1 157 ? -4.538 -11.502 21.723 1.00 95.44 157 GLN A O 1
ATOM 1243 N N . SER A 1 158 ? -6.073 -12.637 20.541 1.00 95.12 158 SER A N 1
ATOM 1244 C CA . SER A 1 158 ? -7.210 -11.782 20.894 1.00 95.12 158 SER A CA 1
ATOM 1245 C C . SER A 1 158 ? -7.814 -12.160 22.252 1.00 95.12 158 SER A C 1
ATOM 1247 O O . SER A 1 158 ? -7.686 -13.295 22.720 1.00 95.12 158 SER A O 1
ATOM 1249 N N . CYS A 1 159 ? -8.536 -11.220 22.862 1.00 96.31 159 CYS A N 1
ATOM 1250 C CA . CYS A 1 159 ? -9.351 -11.467 24.047 1.00 96.31 159 CYS A CA 1
ATOM 1251 C C . CYS A 1 159 ? -10.700 -10.755 23.951 1.00 96.31 159 CYS A C 1
ATOM 1253 O O . CYS A 1 159 ? -10.846 -9.785 23.204 1.00 96.31 159 CYS A O 1
ATOM 1255 N N . ALA A 1 160 ? -11.662 -11.215 24.745 1.00 96.69 160 ALA A N 1
ATOM 1256 C CA . ALA A 1 160 ? -12.950 -10.560 24.911 1.00 96.69 160 ALA A CA 1
ATOM 1257 C C . ALA A 1 160 ? -13.433 -10.675 26.360 1.00 96.69 160 ALA A C 1
ATOM 1259 O O . ALA A 1 160 ? -13.304 -11.731 26.979 1.00 96.69 160 ALA A O 1
ATOM 1260 N N . LEU A 1 161 ? -14.023 -9.608 26.889 1.00 96.62 161 LEU A N 1
ATOM 1261 C CA . LEU A 1 161 ? -14.743 -9.643 28.160 1.00 96.62 161 LEU A CA 1
ATOM 1262 C C . LEU A 1 161 ? -16.221 -9.881 27.872 1.00 96.62 161 LEU A C 1
ATOM 1264 O O . LEU A 1 161 ? -16.816 -9.081 27.160 1.00 96.62 161 LEU A O 1
ATOM 1268 N N . VAL A 1 162 ? -16.820 -10.930 28.429 1.00 95.62 162 VAL A N 1
ATOM 1269 C CA . VAL A 1 162 ? -18.279 -11.118 28.413 1.00 95.62 162 VAL A CA 1
ATOM 1270 C C . VAL A 1 162 ? -18.854 -10.834 29.793 1.00 95.62 162 VAL A C 1
ATOM 1272 O O . VAL A 1 162 ? -18.227 -11.178 30.794 1.00 95.62 162 VAL A O 1
ATOM 1275 N N . PHE A 1 163 ? -20.017 -10.190 29.863 1.00 93.44 163 PHE A N 1
ATOM 1276 C CA . PHE A 1 163 ? -20.631 -9.792 31.131 1.00 93.44 163 PHE A CA 1
ATOM 1277 C C . PHE A 1 163 ? -22.164 -9.819 31.083 1.00 93.44 163 PHE A C 1
ATOM 1279 O O . PHE A 1 163 ? -22.744 -9.976 30.008 1.00 93.44 163 PHE A O 1
ATOM 1286 N N . GLU A 1 164 ? -22.801 -9.711 32.257 1.00 90.06 164 GLU A N 1
ATOM 1287 C CA . GLU A 1 164 ? -24.261 -9.823 32.440 1.00 90.06 164 GLU A CA 1
ATOM 1288 C C . GLU A 1 164 ? -24.813 -11.137 31.875 1.00 90.06 164 GLU A C 1
ATOM 1290 O O . GLU A 1 164 ? -25.678 -11.151 31.005 1.00 90.06 164 GLU A O 1
ATOM 1295 N N . GLY A 1 165 ? -24.260 -12.267 32.327 1.00 86.19 165 GLY A N 1
ATOM 1296 C CA . GLY A 1 165 ? -24.716 -13.582 31.862 1.00 86.19 165 GLY A CA 1
ATOM 1297 C C . GLY A 1 165 ? -24.512 -13.787 30.357 1.00 86.19 165 GLY A C 1
ATOM 1298 O O . GLY A 1 165 ? -25.351 -14.388 29.700 1.00 86.19 165 GLY A O 1
ATOM 1299 N N . GLU A 1 166 ? -23.409 -13.259 29.818 1.00 89.38 166 GLU A N 1
ATOM 1300 C CA . GLU A 1 166 ? -23.090 -13.272 28.383 1.00 89.38 166 GLU A CA 1
ATOM 1301 C C . GLU A 1 166 ? -24.056 -12.463 27.508 1.00 89.38 166 GLU A C 1
ATOM 1303 O O . GLU A 1 166 ? -24.135 -12.697 26.307 1.00 89.38 166 GLU A O 1
ATOM 1308 N N . ARG A 1 167 ? -24.758 -11.473 28.068 1.00 90.56 167 ARG A N 1
ATOM 1309 C CA . ARG A 1 167 ? -25.552 -10.527 27.273 1.00 90.56 167 ARG A CA 1
ATOM 1310 C C . ARG A 1 167 ? -24.666 -9.611 26.434 1.00 90.56 167 ARG A C 1
ATOM 1312 O O . ARG A 1 167 ? -24.988 -9.334 25.283 1.00 90.56 167 ARG A O 1
ATOM 1319 N N . TRP A 1 168 ? -23.538 -9.168 26.985 1.00 92.69 168 TRP A N 1
ATOM 1320 C CA . TRP A 1 168 ? -22.663 -8.173 26.362 1.00 92.69 168 TRP A CA 1
ATOM 1321 C C . TRP A 1 168 ? -21.218 -8.648 26.246 1.00 92.69 168 TRP A C 1
ATOM 1323 O O . TRP A 1 168 ? -20.753 -9.486 27.025 1.00 92.69 168 TRP A O 1
ATOM 1333 N N . ARG A 1 169 ? -20.495 -8.073 25.281 1.00 94.50 169 ARG A N 1
ATOM 1334 C CA . ARG A 1 169 ? -19.076 -8.317 25.016 1.00 94.50 169 ARG A CA 1
ATOM 1335 C C . ARG A 1 169 ? -18.306 -7.008 24.827 1.00 94.50 169 ARG A C 1
ATOM 1337 O O . ARG A 1 169 ? -18.786 -6.129 24.115 1.00 94.50 169 ARG A O 1
ATOM 1344 N N . ILE A 1 170 ? -17.103 -6.917 25.402 1.00 96.69 170 ILE A N 1
ATOM 1345 C CA . ILE A 1 170 ? -16.082 -5.902 25.088 1.00 96.69 170 ILE A CA 1
ATOM 1346 C C . ILE A 1 170 ? -14.913 -6.560 24.352 1.00 96.69 170 ILE A C 1
ATOM 1348 O O . ILE A 1 170 ? -14.402 -7.587 24.805 1.00 96.69 170 ILE A O 1
ATOM 1352 N N . GLU A 1 171 ? -14.473 -5.971 23.240 1.00 96.88 171 GLU A N 1
ATOM 1353 C CA . GLU A 1 171 ? -13.365 -6.475 22.418 1.00 96.88 171 GLU A CA 1
ATOM 1354 C C . GLU A 1 171 ? -12.500 -5.360 21.802 1.00 96.88 171 GLU A C 1
ATOM 1356 O O . GLU A 1 171 ? -12.892 -4.192 21.763 1.00 96.88 171 GLU A O 1
ATOM 1361 N N . HIS A 1 172 ? -11.311 -5.738 21.315 1.00 97.62 172 HIS A N 1
ATOM 1362 C CA . HIS A 1 172 ? -10.329 -4.843 20.682 1.00 97.62 172 HIS A CA 1
ATOM 1363 C C . HIS A 1 172 ? -9.852 -5.430 19.343 1.00 97.62 172 HIS A C 1
ATOM 1365 O O . HIS A 1 172 ? -8.843 -6.145 19.319 1.00 97.62 172 HIS A O 1
ATOM 1371 N N . PRO A 1 173 ? -10.567 -5.174 18.232 1.00 96.44 173 PRO A N 1
ATOM 1372 C CA . PRO A 1 173 ? -10.340 -5.870 16.963 1.00 96.44 173 PRO A CA 1
ATOM 1373 C C . PRO A 1 173 ? -8.919 -5.759 16.392 1.00 96.44 173 PRO A C 1
ATOM 1375 O O . PRO A 1 173 ? -8.480 -6.656 15.676 1.00 96.44 173 PRO A O 1
ATOM 1378 N N . THR A 1 174 ? -8.168 -4.698 16.707 1.00 96.75 174 THR A N 1
ATOM 1379 C CA . THR A 1 174 ? -6.821 -4.484 16.144 1.00 96.75 174 THR A CA 1
ATOM 1380 C C . THR A 1 174 ? -5.692 -4.801 17.129 1.00 96.75 174 THR A C 1
ATOM 1382 O O . THR A 1 174 ? -4.532 -4.890 16.723 1.00 96.75 174 THR A O 1
ATOM 1385 N N . ALA A 1 175 ? -5.987 -4.986 18.422 1.00 96.88 175 ALA A N 1
ATOM 1386 C CA . ALA A 1 175 ? -4.966 -5.069 19.473 1.00 96.88 175 ALA A CA 1
ATOM 1387 C C . ALA A 1 175 ? -3.976 -6.231 19.273 1.00 96.88 175 ALA A C 1
ATOM 1389 O O . ALA A 1 175 ? -2.768 -6.043 19.416 1.00 96.88 175 ALA A O 1
ATOM 1390 N N . ALA A 1 176 ? -4.470 -7.402 18.862 1.00 96.44 176 ALA A N 1
ATOM 1391 C CA . ALA A 1 176 ? -3.639 -8.563 18.542 1.00 96.44 176 ALA A CA 1
ATOM 1392 C C . ALA A 1 176 ? -2.656 -8.289 17.387 1.00 96.44 176 ALA A C 1
ATOM 1394 O O . ALA A 1 176 ? -1.483 -8.651 17.460 1.00 96.44 176 ALA A O 1
ATOM 1395 N N . LEU A 1 177 ? -3.103 -7.589 16.342 1.00 97.06 177 LEU A N 1
ATOM 1396 C CA . LEU A 1 177 ? -2.277 -7.276 15.170 1.00 97.06 177 LEU A CA 1
ATOM 1397 C C . LEU A 1 177 ? -1.196 -6.241 15.486 1.00 97.06 177 LEU A C 1
ATOM 1399 O O . LEU A 1 177 ? -0.108 -6.260 14.917 1.00 97.06 177 LEU A O 1
ATOM 1403 N N . LYS A 1 178 ? -1.483 -5.364 16.443 1.00 96.56 178 LYS A N 1
ATOM 1404 C CA . LYS A 1 178 ? -0.573 -4.340 16.940 1.00 96.56 178 LYS A CA 1
ATOM 1405 C C . LYS A 1 178 ? 0.517 -4.868 17.889 1.00 96.56 178 LYS A C 1
ATOM 1407 O O . LYS A 1 178 ? 1.430 -4.111 18.205 1.00 96.56 178 LYS A O 1
ATOM 1412 N N . ARG A 1 179 ? 0.413 -6.115 18.377 1.00 96.50 179 ARG A N 1
ATOM 1413 C CA . ARG A 1 179 ? 1.410 -6.841 19.204 1.00 96.50 179 ARG A CA 1
ATOM 1414 C C . ARG A 1 179 ? 1.972 -6.076 20.420 1.00 96.50 179 ARG A C 1
ATOM 1416 O O . ARG A 1 179 ? 3.097 -6.323 20.848 1.00 96.50 179 ARG A O 1
ATOM 1423 N N . ARG A 1 180 ? 1.189 -5.156 20.985 1.00 96.00 180 ARG A N 1
ATOM 1424 C CA . ARG A 1 180 ? 1.534 -4.351 22.171 1.00 96.00 180 ARG A CA 1
ATOM 1425 C C . ARG A 1 180 ? 0.311 -4.160 23.045 1.00 96.00 180 ARG A C 1
ATOM 1427 O O . ARG A 1 180 ? -0.820 -4.267 22.557 1.00 96.00 180 ARG A O 1
ATOM 1434 N N . GLY A 1 181 ? 0.550 -3.806 24.294 1.00 97.38 181 GLY A N 1
ATOM 1435 C CA . GLY A 1 181 ? -0.495 -3.513 25.245 1.00 97.38 181 GLY A CA 1
ATOM 1436 C C . GLY A 1 181 ? -1.078 -4.755 25.902 1.00 97.38 181 GLY A C 1
ATOM 1437 O O . GLY A 1 181 ? -0.695 -5.906 25.644 1.00 97.38 181 GLY A O 1
ATOM 1438 N N . ARG A 1 182 ? -2.042 -4.498 26.780 1.00 98.00 182 ARG A N 1
ATOM 1439 C CA . ARG A 1 182 ? -2.664 -5.511 27.627 1.00 98.00 182 ARG A CA 1
ATOM 1440 C C . ARG A 1 182 ? -4.066 -5.113 28.056 1.00 98.00 182 ARG A C 1
ATOM 1442 O O . ARG A 1 182 ? -4.444 -3.946 27.997 1.00 98.00 182 ARG A O 1
ATOM 1449 N N . VAL A 1 183 ? -4.810 -6.094 28.537 1.00 98.00 183 VAL A N 1
ATOM 1450 C CA . VAL A 1 183 ? -6.071 -5.909 29.250 1.00 98.00 183 VAL A CA 1
ATOM 1451 C C . VAL A 1 183 ? -5.879 -6.293 30.711 1.00 98.00 183 VAL A C 1
ATOM 1453 O O . VAL A 1 183 ? -5.204 -7.277 31.010 1.00 98.00 183 VAL A O 1
ATOM 1456 N N . GLU A 1 184 ? -6.488 -5.526 31.606 1.00 97.44 184 GLU A N 1
ATOM 1457 C CA . GLU A 1 184 ? -6.578 -5.789 33.039 1.00 97.44 184 GLU A CA 1
ATOM 1458 C C . GLU A 1 184 ? -8.046 -5.719 33.460 1.00 97.44 184 GLU A C 1
ATOM 1460 O O . GLU A 1 184 ? -8.753 -4.781 33.098 1.00 97.44 184 GLU A O 1
ATOM 1465 N N . VAL A 1 185 ? -8.518 -6.693 34.232 1.00 96.81 185 VAL A N 1
ATOM 1466 C CA . VAL A 1 185 ? -9.916 -6.735 34.671 1.00 96.81 185 VAL A CA 1
ATOM 1467 C C . VAL A 1 185 ? -10.033 -7.248 36.102 1.00 96.81 185 VAL A C 1
ATOM 1469 O O . VAL A 1 185 ? -9.356 -8.204 36.472 1.00 96.81 185 VAL A O 1
ATOM 1472 N N . HIS A 1 186 ? -10.859 -6.594 36.915 1.00 95.25 186 HIS A N 1
ATOM 1473 C CA . HIS A 1 186 ? -11.117 -6.962 38.312 1.00 95.25 186 HIS A CA 1
ATOM 1474 C C . HIS A 1 186 ? -12.437 -6.355 38.804 1.00 95.25 186 HIS A C 1
ATOM 1476 O O . HIS A 1 186 ? -12.982 -5.444 38.177 1.00 95.25 186 HIS A O 1
ATOM 1482 N N . THR A 1 187 ? -12.935 -6.823 39.946 1.00 94.12 187 THR A N 1
ATOM 1483 C CA . THR A 1 187 ? -13.996 -6.140 40.700 1.00 94.12 187 THR A CA 1
ATOM 1484 C C . THR A 1 187 ? -13.389 -5.186 41.727 1.00 94.12 187 THR A C 1
ATOM 1486 O O . THR A 1 187 ? -12.499 -5.573 42.485 1.00 94.12 187 THR A O 1
ATOM 1489 N N . ASN A 1 188 ? -13.874 -3.948 41.783 1.00 90.56 188 ASN A N 1
ATOM 1490 C CA . ASN A 1 188 ? -13.493 -2.977 42.804 1.00 90.56 188 ASN A CA 1
ATOM 1491 C C . ASN A 1 188 ? -14.149 -3.289 44.165 1.00 90.56 188 ASN A C 1
ATOM 1493 O O . ASN A 1 188 ? -14.994 -4.177 44.283 1.00 90.56 188 ASN A O 1
ATOM 1497 N N . ALA A 1 189 ? -13.782 -2.529 45.202 1.00 86.56 189 ALA A N 1
ATOM 1498 C CA . ALA A 1 189 ? -14.293 -2.721 46.563 1.00 86.56 189 ALA A CA 1
ATOM 1499 C C . ALA A 1 189 ? -15.822 -2.556 46.692 1.00 86.56 189 ALA A C 1
ATOM 1501 O O . ALA A 1 189 ? -16.424 -3.122 47.597 1.00 86.56 189 ALA A O 1
ATOM 1502 N N . ALA A 1 190 ? -16.455 -1.810 45.781 1.00 86.56 190 ALA A N 1
ATOM 1503 C CA . ALA A 1 190 ? -17.906 -1.636 45.724 1.00 86.56 190 ALA A CA 1
ATOM 1504 C C . ALA A 1 190 ? -18.610 -2.722 44.880 1.00 86.56 190 ALA A C 1
ATOM 1506 O O . ALA A 1 190 ? -19.795 -2.590 44.579 1.00 86.56 190 ALA A O 1
ATOM 1507 N N . GLY A 1 191 ? -17.886 -3.766 44.458 1.00 84.88 191 GLY A N 1
ATOM 1508 C CA . GLY A 1 191 ? -18.403 -4.851 43.620 1.00 84.88 191 GLY A CA 1
ATOM 1509 C C . GLY A 1 191 ? -18.596 -4.483 42.145 1.00 84.88 191 GLY A C 1
ATOM 1510 O O . GLY A 1 191 ? -19.115 -5.293 41.384 1.00 84.88 191 GLY A O 1
ATOM 1511 N N . GLY A 1 192 ? -18.183 -3.285 41.722 1.00 90.81 192 GLY A N 1
ATOM 1512 C CA . GLY A 1 192 ? -18.227 -2.857 40.325 1.00 90.81 192 GLY A CA 1
ATOM 1513 C C . GLY A 1 192 ? -17.073 -3.442 39.514 1.00 90.81 192 GLY A C 1
ATOM 1514 O O . GLY A 1 192 ? -15.944 -3.526 39.991 1.00 90.81 192 GLY A O 1
ATOM 1515 N N . LEU A 1 193 ? -17.343 -3.819 38.272 1.00 94.25 193 LEU A N 1
ATOM 1516 C CA . LEU A 1 193 ? -16.349 -4.279 37.313 1.00 94.25 193 LEU A CA 1
ATOM 1517 C C . LEU A 1 193 ? -15.518 -3.096 36.799 1.00 94.25 193 LEU A C 1
ATOM 1519 O O . LEU A 1 193 ? -16.065 -2.098 36.326 1.00 94.25 193 LEU A O 1
ATOM 1523 N N . VAL A 1 194 ? -14.196 -3.241 36.848 1.00 96.38 194 VAL A N 1
ATOM 1524 C CA . VAL A 1 194 ? -13.226 -2.316 36.255 1.00 96.38 194 VAL A CA 1
ATOM 1525 C C . VAL A 1 194 ? -12.445 -3.066 35.186 1.00 96.38 194 VAL A C 1
ATOM 1527 O O . VAL A 1 194 ? -11.789 -4.072 35.465 1.00 96.38 194 VAL A O 1
ATOM 1530 N N . TYR A 1 195 ? -12.501 -2.557 33.962 1.00 97.31 195 TYR A N 1
ATOM 1531 C CA . TYR A 1 195 ? -11.800 -3.075 32.799 1.00 97.31 195 TYR A CA 1
ATOM 1532 C C . TYR A 1 195 ? -10.869 -1.999 32.248 1.00 97.31 195 TYR A C 1
ATOM 1534 O O . TYR A 1 195 ? -11.304 -0.902 31.903 1.00 97.31 195 TYR A O 1
ATOM 1542 N N . ARG A 1 196 ? -9.579 -2.301 32.138 1.00 98.19 196 ARG A N 1
ATOM 1543 C CA . ARG A 1 196 ? -8.588 -1.421 31.522 1.00 98.19 196 ARG A CA 1
ATOM 1544 C C . ARG A 1 196 ? -8.007 -2.090 30.300 1.00 98.19 196 ARG A C 1
ATOM 1546 O O . ARG A 1 196 ? -7.483 -3.195 30.387 1.00 98.19 196 ARG A O 1
ATOM 1553 N N . TYR A 1 197 ? -8.043 -1.390 29.181 1.00 98.50 197 TYR A N 1
ATOM 1554 C CA . TYR A 1 197 ? -7.254 -1.719 28.012 1.00 98.50 197 TYR A CA 1
ATOM 1555 C C . TYR A 1 197 ? -6.127 -0.712 27.881 1.00 98.50 197 TYR A C 1
ATOM 1557 O O . TYR A 1 197 ? -6.359 0.463 27.623 1.00 98.50 197 TYR A O 1
ATOM 1565 N N . TRP A 1 198 ? -4.901 -1.186 28.013 1.00 98.38 198 TRP A N 1
ATOM 1566 C CA . TRP A 1 198 ? -3.709 -0.441 27.660 1.00 98.38 198 TRP A CA 1
ATOM 1567 C C . TRP A 1 198 ? -3.386 -0.754 26.206 1.00 98.38 198 TRP A C 1
ATOM 1569 O O . TRP A 1 198 ? -2.976 -1.873 25.898 1.00 98.38 198 TRP A O 1
ATOM 1579 N N . ARG A 1 199 ? -3.547 0.221 25.303 1.00 97.88 199 ARG A N 1
ATOM 1580 C CA . ARG A 1 199 ? -2.998 0.114 23.943 1.00 97.88 199 ARG A CA 1
ATOM 1581 C C . ARG A 1 199 ? -1.478 -0.004 24.010 1.00 97.88 199 ARG A C 1
ATOM 1583 O O . ARG A 1 199 ? -0.904 -0.776 23.239 1.00 97.88 199 ARG A O 1
ATOM 1590 N N . CYS A 1 200 ? -0.882 0.752 24.925 1.00 98.12 200 CYS A N 1
ATOM 1591 C CA . CYS A 1 200 ? 0.483 0.616 25.408 1.00 98.12 200 CYS A CA 1
ATOM 1592 C C . CYS A 1 200 ? 0.640 1.344 26.749 1.00 98.12 200 CYS A C 1
ATOM 1594 O O . CYS A 1 200 ? -0.088 2.302 27.030 1.00 98.12 200 CYS A O 1
ATOM 1596 N N . THR A 1 201 ? 1.619 0.923 27.544 1.00 97.75 201 THR A N 1
ATOM 1597 C CA . THR A 1 201 ? 2.198 1.755 28.611 1.00 97.75 201 THR A CA 1
ATOM 1598 C C . THR A 1 201 ? 3.487 2.427 28.138 1.00 97.75 201 THR A C 1
ATOM 1600 O O . THR A 1 201 ? 4.124 1.947 27.198 1.00 97.75 201 THR A O 1
ATOM 1603 N N . ALA A 1 202 ? 3.904 3.511 28.793 1.00 96.69 202 ALA A N 1
ATOM 1604 C CA . ALA A 1 202 ? 5.130 4.241 28.454 1.00 96.69 202 ALA A CA 1
ATOM 1605 C C . ALA A 1 202 ? 6.373 3.325 28.424 1.00 96.69 202 ALA A C 1
ATOM 1607 O O . ALA A 1 202 ? 7.212 3.441 27.528 1.00 96.69 202 ALA A O 1
ATOM 1608 N N . ASP A 1 203 ? 6.434 2.351 29.337 1.00 96.06 203 ASP A N 1
ATOM 1609 C CA . ASP A 1 203 ? 7.518 1.362 29.435 1.00 96.06 203 ASP A CA 1
ATOM 1610 C C . ASP A 1 203 ? 7.635 0.441 28.211 1.00 96.06 203 ASP A C 1
ATOM 1612 O O . ASP A 1 203 ? 8.707 -0.096 27.942 1.00 96.06 203 ASP A O 1
ATOM 1616 N N . GLU A 1 204 ? 6.560 0.267 27.432 1.00 96.19 204 GLU A N 1
ATOM 1617 C CA . GLU A 1 204 ? 6.603 -0.531 26.199 1.00 96.19 204 GLU A CA 1
ATOM 1618 C C . GLU A 1 204 ? 7.322 0.197 25.058 1.00 96.19 204 GLU A C 1
ATOM 1620 O O . GLU A 1 204 ? 7.596 -0.413 24.025 1.00 96.19 204 GLU A O 1
ATOM 1625 N N . ARG A 1 205 ? 7.622 1.495 25.226 1.00 96.25 205 ARG A N 1
ATOM 1626 C CA . ARG A 1 205 ? 8.373 2.321 24.270 1.00 96.25 205 ARG A CA 1
ATOM 1627 C C . ARG A 1 205 ? 7.861 2.185 22.831 1.00 96.25 205 ARG A C 1
ATOM 1629 O O . ARG A 1 205 ? 8.658 2.097 21.898 1.00 96.25 205 ARG A O 1
ATOM 1636 N N . VAL A 1 206 ? 6.542 2.242 22.638 1.00 97.38 206 VAL A N 1
ATOM 1637 C CA . VAL A 1 206 ? 5.934 2.251 21.296 1.00 97.38 206 VAL A CA 1
ATOM 1638 C C . VAL A 1 206 ? 6.373 3.513 20.534 1.00 97.38 206 VAL A C 1
ATOM 1640 O O . VAL A 1 206 ? 6.215 4.612 21.072 1.00 97.38 206 VAL A O 1
ATOM 1643 N N . PRO A 1 207 ? 6.908 3.413 19.303 1.00 97.06 207 PRO A N 1
ATOM 1644 C CA . PRO A 1 207 ? 7.337 4.560 18.498 1.00 97.06 207 PRO A CA 1
ATOM 1645 C C . PRO A 1 207 ? 6.238 5.606 18.267 1.00 97.06 207 PRO A C 1
ATOM 1647 O O . PRO A 1 207 ? 5.090 5.256 17.985 1.00 97.06 207 PRO A O 1
ATOM 1650 N N . MET A 1 208 ? 6.568 6.899 18.328 1.00 96.75 208 MET A N 1
ATOM 1651 C CA . MET A 1 208 ? 5.652 7.972 17.923 1.00 96.75 208 MET A CA 1
ATOM 1652 C C . MET A 1 208 ? 6.420 9.198 17.440 1.00 96.75 208 MET A C 1
ATOM 1654 O O . MET A 1 208 ? 7.141 9.836 18.206 1.00 96.75 208 MET A O 1
ATOM 1658 N N . GLN A 1 209 ? 6.253 9.529 16.165 1.00 96.12 209 GLN A N 1
ATOM 1659 C CA . GLN A 1 209 ? 6.954 10.640 15.527 1.00 96.12 209 GLN A CA 1
ATOM 1660 C C . GLN A 1 209 ? 6.225 11.962 15.743 1.00 96.12 209 GLN A C 1
ATOM 1662 O O . GLN A 1 209 ? 5.016 11.979 15.995 1.00 96.12 209 GLN A O 1
ATOM 1667 N N . GLN A 1 210 ? 6.949 13.075 15.632 1.00 96.12 210 GLN A N 1
ATOM 1668 C CA . GLN A 1 210 ? 6.328 14.399 15.634 1.00 96.12 210 GLN A CA 1
ATOM 1669 C C . GLN A 1 210 ? 5.235 14.455 14.564 1.00 96.12 210 GLN A C 1
ATOM 1671 O O . GLN A 1 210 ? 5.449 14.006 13.450 1.00 96.12 210 GLN A O 1
ATOM 1676 N N . ALA A 1 211 ? 4.081 15.023 14.893 1.00 96.69 211 ALA A N 1
ATOM 1677 C CA . ALA A 1 211 ? 2.862 15.137 14.096 1.00 96.69 211 ALA A CA 1
ATOM 1678 C C . ALA A 1 211 ? 2.191 13.812 13.668 1.00 96.69 211 ALA A C 1
ATOM 1680 O O . ALA A 1 211 ? 1.190 13.861 12.954 1.00 96.69 211 ALA A O 1
ATOM 1681 N N . ALA A 1 212 ? 2.686 12.646 14.095 1.00 97.44 212 ALA A N 1
ATOM 1682 C CA . ALA A 1 212 ? 2.036 11.362 13.833 1.00 97.44 212 ALA A CA 1
ATOM 1683 C C . ALA A 1 212 ? 0.888 11.092 14.820 1.00 97.44 212 ALA A C 1
ATOM 1685 O O . ALA A 1 212 ? 0.860 11.629 15.935 1.00 97.44 212 ALA A O 1
ATOM 1686 N N . TRP A 1 213 ? -0.037 10.228 14.411 1.00 98.12 213 TRP A N 1
ATOM 1687 C CA . TRP A 1 213 ? -1.176 9.774 15.200 1.00 98.12 213 TRP A CA 1
ATOM 1688 C C . TRP A 1 213 ? -0.981 8.344 15.697 1.00 98.12 213 TRP A C 1
ATOM 1690 O O . TRP A 1 213 ? -0.298 7.522 15.087 1.00 98.12 213 TRP A O 1
ATOM 1700 N N . ARG A 1 214 ? -1.623 8.024 16.819 1.00 97.75 214 ARG A N 1
ATOM 1701 C CA . ARG A 1 214 ? -1.799 6.656 17.311 1.00 97.75 214 ARG A CA 1
ATOM 1702 C C . ARG A 1 214 ? -3.239 6.450 17.741 1.00 97.75 214 ARG A C 1
ATOM 1704 O O . ARG A 1 214 ? -3.850 7.359 18.299 1.00 97.75 214 ARG A O 1
ATOM 1711 N N . ARG A 1 215 ? -3.759 5.238 17.522 1.00 96.75 215 ARG A N 1
ATOM 1712 C CA . ARG A 1 215 ? -5.153 4.904 17.830 1.00 96.75 215 ARG A CA 1
ATOM 1713 C C . ARG A 1 215 ? -5.326 3.785 18.855 1.00 96.75 215 ARG A C 1
ATOM 1715 O O . ARG A 1 215 ? -4.603 2.780 18.822 1.00 96.75 215 ARG A O 1
ATOM 1722 N N . ALA A 1 216 ? -6.324 3.943 19.717 1.00 97.94 216 ALA A N 1
ATOM 1723 C CA . ALA A 1 216 ? -6.790 2.944 20.672 1.00 97.94 216 ALA A CA 1
ATOM 1724 C C . ALA A 1 216 ? -8.309 2.809 20.563 1.00 97.94 216 ALA A C 1
ATOM 1726 O O . ALA A 1 216 ? -9.038 3.780 20.755 1.00 97.94 216 ALA A O 1
ATOM 1727 N N . GLU A 1 217 ? -8.790 1.605 20.288 1.00 97.62 217 GLU A N 1
ATOM 1728 C CA . GLU A 1 217 ? -10.211 1.318 20.129 1.00 97.62 217 GLU A CA 1
ATOM 1729 C C . GLU A 1 217 ? -10.734 0.340 21.181 1.00 97.62 217 GLU A C 1
ATOM 1731 O O . GLU A 1 217 ? -9.978 -0.471 21.718 1.00 97.62 217 GLU A O 1
ATOM 1736 N N . PHE A 1 218 ? -12.040 0.374 21.421 1.00 98.00 218 PHE A N 1
ATOM 1737 C CA . PHE A 1 218 ? -12.786 -0.751 21.974 1.00 98.00 218 PHE A CA 1
ATOM 1738 C C . PHE A 1 218 ? -14.161 -0.842 21.309 1.00 98.00 218 PHE A C 1
ATOM 1740 O O . PHE A 1 218 ? -14.691 0.142 20.788 1.00 98.00 218 PHE A O 1
ATOM 1747 N N . VAL A 1 219 ? -14.737 -2.038 21.336 1.00 97.38 219 VAL A N 1
ATOM 1748 C CA . VAL A 1 219 ? -16.078 -2.322 20.826 1.00 97.38 219 VAL A CA 1
ATOM 1749 C C . VAL A 1 219 ? -16.895 -2.929 21.950 1.00 97.38 219 VAL A C 1
ATOM 1751 O O . VAL A 1 219 ? -16.430 -3.858 22.602 1.00 97.38 219 VAL A O 1
ATOM 1754 N N . VAL A 1 220 ? -18.108 -2.425 22.154 1.00 95.06 220 VAL A N 1
ATOM 1755 C CA . VAL A 1 220 ? -19.128 -3.026 23.018 1.00 95.06 220 VAL A CA 1
ATOM 1756 C C . VAL A 1 220 ? -20.259 -3.510 22.126 1.00 95.06 220 VAL A C 1
ATOM 1758 O O . VAL A 1 220 ? -20.730 -2.761 21.275 1.00 95.06 220 VAL A O 1
ATOM 1761 N N . SER A 1 221 ? -20.687 -4.757 22.280 1.00 93.19 221 SER A N 1
ATOM 1762 C CA . SER A 1 221 ? -21.772 -5.332 21.473 1.00 93.19 221 SER A CA 1
ATOM 1763 C C . SER A 1 221 ? -22.553 -6.387 22.248 1.00 93.19 221 SER A C 1
ATOM 1765 O O . SER A 1 221 ? -21.999 -6.963 23.191 1.00 93.19 221 SER A O 1
ATOM 1767 N N . PRO A 1 222 ? -23.810 -6.673 21.865 1.00 91.25 222 PRO A N 1
ATOM 1768 C CA . PRO A 1 222 ? -24.488 -7.885 22.299 1.00 91.25 222 PRO A CA 1
ATOM 1769 C C . PRO A 1 222 ? -23.617 -9.103 21.987 1.00 91.25 222 PRO A C 1
ATOM 1771 O O . PRO A 1 222 ? -23.026 -9.202 20.907 1.00 91.25 222 PRO A O 1
ATOM 1774 N N . ALA A 1 223 ? -23.458 -10.004 22.956 1.00 91.38 223 ALA A N 1
ATOM 1775 C CA . ALA A 1 223 ? -22.439 -11.041 22.840 1.00 91.38 223 ALA A CA 1
ATOM 1776 C C . ALA A 1 223 ? -22.762 -12.054 21.740 1.00 91.38 223 ALA A C 1
ATOM 1778 O O . ALA A 1 223 ? -21.832 -12.690 21.246 1.00 91.38 223 ALA A O 1
ATOM 1779 N N . ASP A 1 224 ? -24.036 -12.196 21.370 1.00 87.69 224 ASP A N 1
ATOM 1780 C CA . ASP A 1 224 ? -24.552 -13.035 20.289 1.00 87.69 224 ASP A CA 1
ATOM 1781 C C . ASP A 1 224 ? -24.146 -12.557 18.890 1.00 87.69 224 ASP A C 1
ATOM 1783 O O . ASP A 1 224 ? -24.093 -13.383 17.982 1.00 87.69 224 ASP A O 1
ATOM 1787 N N . GLN A 1 225 ? -23.733 -11.299 18.724 1.00 87.62 225 GLN A N 1
ATOM 1788 C CA . GLN A 1 225 ? -23.264 -10.776 17.444 1.00 87.62 225 GLN A CA 1
ATOM 1789 C C . GLN A 1 225 ? -21.849 -11.231 17.078 1.00 87.62 225 GLN A C 1
ATOM 1791 O O . GLN A 1 225 ? -20.961 -11.414 17.927 1.00 87.62 225 GLN A O 1
ATOM 1796 N N . ALA A 1 226 ? -21.611 -11.337 15.768 1.00 89.12 226 ALA A N 1
ATOM 1797 C CA . ALA A 1 226 ? -20.288 -11.595 15.219 1.00 89.12 226 ALA A CA 1
ATOM 1798 C C . ALA A 1 226 ? -19.289 -10.471 15.592 1.00 89.12 226 ALA A C 1
ATOM 1800 O O . ALA A 1 226 ? -19.670 -9.291 15.591 1.00 89.12 226 ALA A O 1
ATOM 1801 N N . PRO A 1 227 ? -18.029 -10.813 15.929 1.00 90.56 227 PRO A N 1
ATOM 1802 C CA . PRO A 1 227 ? -16.961 -9.837 16.141 1.00 90.56 227 PRO A CA 1
ATOM 1803 C C . PRO A 1 227 ? -16.706 -8.958 14.918 1.00 90.56 227 PRO A C 1
ATOM 1805 O O . PRO A 1 227 ? -16.892 -9.392 13.777 1.00 90.56 227 PRO A O 1
ATOM 1808 N N . LEU A 1 228 ? -16.249 -7.730 15.161 1.00 93.62 228 LEU A N 1
ATOM 1809 C CA . LEU A 1 228 ? -15.771 -6.857 14.089 1.00 93.62 228 LEU A CA 1
ATOM 1810 C C . LEU A 1 228 ? -14.379 -7.274 13.598 1.00 93.62 228 LEU A C 1
ATOM 1812 O O . LEU A 1 228 ? -13.570 -7.805 14.361 1.00 93.62 228 LEU A O 1
ATOM 1816 N N . THR A 1 229 ? -14.086 -6.981 12.332 1.00 94.31 229 THR A N 1
ATOM 1817 C CA . THR A 1 229 ? -12.741 -7.107 11.760 1.00 94.31 229 THR A CA 1
ATOM 1818 C C . THR A 1 229 ? -11.863 -5.912 12.145 1.00 94.31 229 THR A C 1
ATOM 1820 O O . THR A 1 229 ? -12.296 -4.967 12.811 1.00 94.31 229 THR A O 1
ATOM 1823 N N . ALA A 1 230 ? -10.595 -5.934 11.729 1.00 95.31 230 ALA A N 1
ATOM 1824 C CA . ALA A 1 230 ? -9.637 -4.879 12.053 1.00 95.31 230 ALA A CA 1
ATOM 1825 C C . ALA A 1 230 ? -9.923 -3.529 11.357 1.00 95.31 230 ALA A C 1
ATOM 1827 O O . ALA A 1 230 ? -9.415 -2.499 11.805 1.00 95.31 230 ALA A O 1
ATOM 1828 N N . THR A 1 231 ? -10.766 -3.518 10.316 1.00 94.88 231 THR A N 1
ATOM 1829 C CA . THR A 1 231 ? -11.334 -2.300 9.706 1.00 94.88 231 THR A CA 1
ATOM 1830 C C . THR A 1 231 ? -12.519 -1.739 10.500 1.00 94.88 231 THR A C 1
ATOM 1832 O O . THR A 1 231 ? -13.091 -0.725 10.116 1.00 94.88 231 THR A O 1
ATOM 1835 N N . LEU A 1 232 ? -12.867 -2.357 11.640 1.00 94.25 232 LEU A N 1
ATOM 1836 C CA . LEU A 1 232 ? -14.018 -2.004 12.481 1.00 94.25 232 LEU A CA 1
ATOM 1837 C C . LEU A 1 232 ? -15.356 -2.164 11.748 1.00 94.25 232 LEU A C 1
ATOM 1839 O O . LEU A 1 232 ? -16.330 -1.466 12.027 1.00 94.25 232 LEU A O 1
ATOM 1843 N N . GLU A 1 233 ? -15.403 -3.132 10.838 1.00 90.12 233 GLU A N 1
ATOM 1844 C CA . GLU A 1 233 ? -16.587 -3.516 10.084 1.00 90.12 233 GLU A CA 1
ATOM 1845 C C . GLU A 1 233 ? -17.070 -4.897 10.519 1.00 90.12 233 GLU A C 1
ATOM 1847 O O . GLU A 1 233 ? -16.329 -5.697 11.093 1.00 90.12 233 GLU A O 1
ATOM 1852 N N . THR A 1 234 ? -18.339 -5.194 10.251 1.00 86.50 234 THR A N 1
ATOM 1853 C CA . THR A 1 234 ? -18.875 -6.534 10.499 1.00 86.50 234 THR A CA 1
ATOM 1854 C C . THR A 1 234 ? -18.141 -7.580 9.656 1.00 86.50 234 THR A C 1
ATOM 1856 O O . THR A 1 234 ? -17.739 -7.311 8.523 1.00 86.50 234 THR A O 1
ATOM 1859 N N . SER A 1 235 ? -17.982 -8.791 10.195 1.00 84.00 235 SER A N 1
ATOM 1860 C CA . SER A 1 235 ? -17.481 -9.942 9.438 1.00 84.00 235 SER A CA 1
ATOM 1861 C C . SER A 1 235 ? -18.444 -10.407 8.340 1.00 84.00 235 SER A C 1
ATOM 1863 O O . SER A 1 235 ? -18.026 -11.134 7.442 1.00 84.00 235 SER A O 1
ATOM 1865 N N . HIS A 1 236 ? -19.711 -9.977 8.363 1.00 84.06 236 HIS A N 1
ATOM 1866 C CA . HIS A 1 236 ? -20.622 -10.178 7.240 1.00 84.06 236 HIS A CA 1
ATOM 1867 C C . HIS A 1 236 ? -20.150 -9.369 6.021 1.00 84.06 236 HIS A C 1
ATOM 1869 O O . HIS A 1 236 ? -19.571 -8.289 6.149 1.00 84.06 236 HIS A O 1
ATOM 1875 N N . GLU A 1 237 ? -20.379 -9.903 4.827 1.00 79.50 237 GLU A N 1
ATOM 1876 C CA . GLU A 1 237 ? -19.927 -9.321 3.565 1.00 79.50 237 GLU A CA 1
ATOM 1877 C C . GLU A 1 237 ? -21.118 -8.818 2.768 1.00 79.50 237 GLU A C 1
ATOM 1879 O O . GLU A 1 237 ? -22.089 -9.547 2.568 1.00 79.50 237 GLU A O 1
ATOM 1884 N N . VAL A 1 238 ? -21.023 -7.601 2.247 1.00 78.88 238 VAL A N 1
ATOM 1885 C CA . VAL A 1 238 ? -21.927 -7.136 1.198 1.00 78.88 238 VAL A CA 1
ATOM 1886 C C . VAL A 1 238 ? -21.126 -7.075 -0.084 1.00 78.88 238 VAL A C 1
ATOM 1888 O O . VAL A 1 238 ? -20.197 -6.284 -0.206 1.00 78.88 238 VAL A O 1
ATOM 1891 N N . GLN A 1 239 ? -21.470 -7.942 -1.028 1.00 79.94 239 GLN A N 1
ATOM 1892 C CA . GLN A 1 239 ? -20.874 -7.930 -2.348 1.00 79.94 239 GLN A CA 1
ATOM 1893 C C . GLN A 1 239 ? -21.670 -7.006 -3.262 1.00 79.94 239 GLN A C 1
ATOM 1895 O O . GLN A 1 239 ? -22.887 -7.148 -3.431 1.00 79.94 239 GLN A O 1
ATOM 1900 N N . CYS A 1 240 ? -20.943 -6.066 -3.848 1.00 83.38 240 CYS A N 1
ATOM 1901 C CA . CYS A 1 240 ? -21.377 -5.292 -4.994 1.00 83.38 240 CYS A CA 1
ATOM 1902 C C . CYS A 1 240 ? -20.983 -6.059 -6.267 1.00 83.38 240 CYS A C 1
ATOM 1904 O O . CYS A 1 240 ? -19.924 -6.690 -6.294 1.00 83.38 240 CYS A O 1
ATOM 1906 N N . ASP A 1 241 ? -21.825 -6.043 -7.303 1.00 88.19 241 ASP A N 1
ATOM 1907 C CA . ASP A 1 241 ? -21.427 -6.579 -8.611 1.00 88.19 241 ASP A CA 1
ATOM 1908 C C . ASP A 1 241 ? -20.244 -5.753 -9.131 1.00 88.19 241 ASP A C 1
ATOM 1910 O O . ASP A 1 241 ? -20.304 -4.522 -9.124 1.00 88.19 241 ASP A O 1
ATOM 1914 N N . TRP A 1 242 ? -19.177 -6.415 -9.585 1.00 92.75 242 TRP A N 1
ATOM 1915 C CA . TRP A 1 242 ? -17.976 -5.743 -10.086 1.00 92.75 242 TRP A CA 1
ATOM 1916 C C . TRP A 1 242 ? -18.294 -4.739 -11.202 1.00 92.75 242 TRP A C 1
ATOM 1918 O O . TRP A 1 242 ? -17.589 -3.745 -11.339 1.00 92.75 242 TRP A O 1
ATOM 1928 N N . ARG A 1 243 ? -19.378 -4.956 -11.963 1.00 94.00 243 ARG A N 1
ATOM 1929 C CA . ARG A 1 243 ? -19.819 -4.045 -13.030 1.00 94.00 243 ARG A CA 1
ATOM 1930 C C . ARG A 1 243 ? -20.178 -2.653 -12.524 1.00 94.00 243 ARG A C 1
ATOM 1932 O O . ARG A 1 243 ? -19.984 -1.697 -13.258 1.00 94.00 243 ARG A O 1
ATOM 1939 N N . LEU A 1 244 ? -20.681 -2.533 -11.294 1.00 90.94 244 LEU A N 1
ATOM 1940 C CA . LEU A 1 244 ? -20.992 -1.229 -10.700 1.00 90.94 244 LEU A CA 1
ATOM 1941 C C . LEU A 1 244 ? -19.707 -0.453 -10.396 1.00 90.94 244 LEU A C 1
ATOM 1943 O O . LEU A 1 244 ? -19.624 0.743 -10.655 1.00 90.94 244 LEU A O 1
ATOM 1947 N N . TRP A 1 245 ? -18.677 -1.144 -9.904 1.00 92.19 245 TRP A N 1
ATOM 1948 C CA . TRP A 1 245 ? -17.360 -0.541 -9.712 1.00 92.19 245 TRP A CA 1
ATOM 1949 C C . TRP A 1 245 ? -16.679 -0.200 -11.038 1.00 92.19 245 TRP A C 1
ATOM 1951 O O . TRP A 1 245 ? -16.024 0.833 -11.140 1.00 92.19 245 TRP A O 1
ATOM 1961 N N . ASP A 1 246 ? -16.851 -1.038 -12.061 1.00 94.38 246 ASP A N 1
ATOM 1962 C CA . ASP A 1 246 ? -16.333 -0.771 -13.404 1.00 94.38 246 ASP A CA 1
ATOM 1963 C C . ASP A 1 246 ? -17.009 0.446 -14.052 1.00 94.38 246 ASP A C 1
ATOM 1965 O O . ASP A 1 246 ? -16.335 1.271 -14.657 1.00 94.38 246 ASP A O 1
ATOM 1969 N N . GLU A 1 247 ? -18.317 0.626 -13.863 1.00 92.06 247 GLU A N 1
ATOM 1970 C CA . GLU A 1 247 ? -19.036 1.815 -14.337 1.00 92.06 247 GLU A CA 1
ATOM 1971 C C . GLU A 1 247 ? -18.484 3.112 -13.721 1.00 92.06 247 GLU A C 1
ATOM 1973 O O . GLU A 1 247 ? -18.321 4.108 -14.425 1.00 92.06 247 GLU A O 1
ATOM 1978 N N . LEU A 1 248 ? -18.147 3.092 -12.427 1.00 90.00 248 LEU A N 1
ATOM 1979 C CA . LEU A 1 248 ? -17.641 4.264 -11.704 1.00 90.00 248 LEU A CA 1
ATOM 1980 C C . LEU A 1 248 ? -16.152 4.535 -11.957 1.00 90.00 248 LEU A C 1
ATOM 1982 O O . LEU A 1 248 ? -15.743 5.685 -12.118 1.00 90.00 248 LEU A O 1
ATOM 1986 N N . TYR A 1 249 ? -15.331 3.484 -11.985 1.00 93.38 249 TYR A N 1
ATOM 1987 C CA . TYR A 1 249 ? -13.870 3.607 -11.917 1.00 93.38 249 TYR A CA 1
ATOM 1988 C C . TYR A 1 249 ? -13.125 2.958 -13.087 1.00 93.38 249 TYR A C 1
ATOM 1990 O O . TYR A 1 249 ? -11.902 3.072 -13.165 1.00 93.38 249 TYR A O 1
ATOM 1998 N N . ALA A 1 250 ? -13.833 2.315 -14.019 1.00 92.38 250 ALA A N 1
ATOM 1999 C CA . ALA A 1 250 ? -13.271 1.612 -15.174 1.00 92.38 250 ALA A CA 1
ATOM 2000 C C . ALA A 1 250 ? -12.194 0.578 -14.796 1.00 92.38 250 ALA A C 1
ATOM 2002 O O . ALA A 1 250 ? -11.139 0.496 -15.433 1.00 92.38 250 ALA A O 1
ATOM 2003 N N . CYS A 1 251 ? -12.437 -0.191 -13.731 1.00 91.25 251 CYS A N 1
ATOM 2004 C CA . CYS A 1 251 ? -11.500 -1.197 -13.233 1.00 91.25 251 CYS A CA 1
ATOM 2005 C C . CYS A 1 251 ? -11.416 -2.452 -14.127 1.00 91.25 251 CYS A C 1
ATOM 2007 O O . CYS A 1 251 ? -10.466 -3.226 -14.005 1.00 91.25 251 CYS A O 1
ATOM 2009 N N . GLY A 1 252 ? -12.354 -2.644 -15.053 1.00 92.62 252 GLY A N 1
ATOM 2010 C CA . GLY A 1 252 ? -12.452 -3.772 -15.971 1.00 92.62 252 GLY A CA 1
ATOM 2011 C C . GLY A 1 252 ? -13.042 -5.045 -15.346 1.00 92.62 252 GLY A C 1
ATOM 2012 O O . GLY A 1 252 ? -13.238 -5.130 -14.134 1.00 92.62 252 GLY A O 1
ATOM 2013 N N . PRO A 1 253 ? -13.316 -6.077 -16.165 1.00 95.31 253 PRO A N 1
ATOM 2014 C CA . PRO A 1 253 ? -13.850 -7.349 -15.687 1.00 95.31 253 PRO A CA 1
ATOM 2015 C C . PRO A 1 253 ? -12.822 -8.166 -14.889 1.00 95.31 253 PRO A C 1
ATOM 2017 O O . PRO A 1 253 ? -11.614 -8.030 -15.111 1.00 95.31 253 PRO A O 1
ATOM 2020 N N . PRO A 1 254 ? -13.274 -9.096 -14.024 1.00 94.94 254 PRO A N 1
ATOM 2021 C CA . PRO A 1 254 ? -12.396 -10.102 -13.443 1.00 94.94 254 PRO A CA 1
ATOM 2022 C C . PRO A 1 254 ? -11.757 -10.970 -14.529 1.00 94.94 254 PRO A C 1
ATOM 2024 O O . PRO A 1 254 ? -12.379 -11.325 -15.534 1.00 94.94 254 PRO A O 1
ATOM 2027 N N . LEU A 1 255 ? -10.504 -11.354 -14.297 1.00 95.06 255 LEU A N 1
ATOM 2028 C CA . LEU A 1 255 ? -9.744 -12.173 -15.229 1.00 95.06 255 LEU A CA 1
ATOM 2029 C C . LEU A 1 255 ? -10.299 -13.608 -15.285 1.00 95.06 255 LEU A C 1
ATOM 2031 O O . LEU A 1 255 ? -10.283 -14.328 -14.286 1.00 95.06 255 LEU A O 1
ATOM 2035 N N . ASN A 1 256 ? -10.753 -14.048 -16.463 1.00 95.12 256 ASN A N 1
ATOM 2036 C CA . ASN A 1 256 ? -11.209 -15.424 -16.664 1.00 95.12 256 ASN A CA 1
ATOM 2037 C C . ASN A 1 256 ? -10.026 -16.360 -16.967 1.00 95.12 256 ASN A C 1
ATOM 2039 O O . ASN A 1 256 ? -9.409 -16.266 -18.027 1.00 95.12 256 ASN A O 1
ATOM 2043 N N . LEU A 1 257 ? -9.735 -17.277 -16.039 1.00 96.94 257 LEU A N 1
ATOM 2044 C CA . LEU A 1 257 ? -8.653 -18.267 -16.140 1.00 96.94 257 LEU A CA 1
ATOM 2045 C C . LEU A 1 257 ? -9.148 -19.707 -15.951 1.00 96.94 257 LEU A C 1
ATOM 2047 O O . LEU A 1 257 ? -8.363 -20.565 -15.540 1.00 96.94 257 LEU A O 1
ATOM 2051 N N . SER A 1 258 ? -10.428 -19.988 -16.219 1.00 94.69 258 SER A N 1
ATOM 2052 C CA . SER A 1 258 ? -11.003 -21.335 -16.053 1.00 94.69 258 SER A CA 1
ATOM 2053 C C . SER A 1 258 ? -10.203 -22.411 -16.791 1.00 94.69 258 SER A C 1
ATOM 2055 O O . SER A 1 258 ? -9.968 -23.486 -16.246 1.00 94.69 258 SER A O 1
ATOM 2057 N N . ASP A 1 259 ? -9.705 -22.078 -17.982 1.00 95.38 259 ASP A N 1
ATOM 2058 C CA . ASP A 1 259 ? -8.966 -23.003 -18.847 1.00 95.38 259 ASP A CA 1
ATOM 2059 C C . ASP A 1 259 ? -7.450 -22.961 -18.600 1.00 95.38 259 ASP A C 1
ATOM 2061 O O . ASP A 1 259 ? -6.681 -23.619 -19.297 1.00 95.38 259 ASP A O 1
ATOM 2065 N N . GLN A 1 260 ? -6.996 -22.163 -17.625 1.00 97.69 260 GLN A N 1
ATOM 2066 C CA . GLN A 1 260 ? -5.581 -21.917 -17.337 1.00 97.69 260 GLN A CA 1
ATOM 2067 C C . GLN A 1 260 ? -5.279 -22.025 -15.832 1.00 97.69 260 GLN A C 1
ATOM 2069 O O . GLN A 1 260 ? -4.877 -21.040 -15.199 1.00 97.69 260 GLN A O 1
ATOM 2074 N N . PRO A 1 261 ? -5.413 -23.223 -15.228 1.00 97.38 261 PRO A N 1
ATOM 2075 C CA . PRO A 1 261 ? -5.333 -23.408 -13.776 1.00 97.38 261 PRO A CA 1
ATOM 2076 C C . PRO A 1 261 ? -4.001 -22.952 -13.167 1.00 97.38 261 PRO A C 1
ATOM 2078 O O . PRO A 1 261 ? -3.983 -22.424 -12.056 1.00 97.38 261 PRO A O 1
ATOM 2081 N N . VAL A 1 262 ? -2.894 -23.096 -13.903 1.00 98.12 262 VAL A N 1
ATOM 2082 C CA . VAL A 1 262 ? -1.560 -22.659 -13.457 1.00 98.12 262 VAL A CA 1
ATOM 2083 C C . VAL A 1 262 ? -1.480 -21.133 -13.342 1.00 98.12 262 VAL A C 1
ATOM 2085 O O . VAL A 1 262 ? -0.906 -20.616 -12.385 1.00 98.12 262 VAL A O 1
ATOM 2088 N N . LEU A 1 263 ? -2.079 -20.398 -14.286 1.00 98.62 263 LEU A N 1
ATOM 2089 C CA . LEU A 1 263 ? -2.146 -18.936 -14.218 1.00 98.62 263 LEU A CA 1
ATOM 2090 C C . LEU A 1 263 ? -3.071 -18.491 -13.081 1.00 98.62 263 LEU A C 1
ATOM 2092 O O . LEU A 1 263 ? -2.729 -17.572 -12.341 1.00 98.62 263 LEU A O 1
ATOM 2096 N N . ALA A 1 264 ? -4.204 -19.177 -12.892 1.00 98.44 264 ALA A N 1
ATOM 2097 C CA . ALA A 1 264 ? -5.124 -18.894 -11.792 1.00 98.44 264 ALA A CA 1
ATOM 2098 C C . ALA A 1 264 ? -4.457 -19.093 -10.421 1.00 98.44 264 ALA A C 1
ATOM 2100 O O . ALA A 1 264 ? -4.693 -18.332 -9.484 1.00 98.44 264 ALA A O 1
ATOM 2101 N N . GLU A 1 265 ? -3.603 -20.107 -10.293 1.00 98.44 265 GLU A N 1
ATOM 2102 C CA . GLU A 1 265 ? -2.837 -20.349 -9.076 1.00 98.44 265 GLU A CA 1
ATOM 2103 C C . GLU A 1 265 ? -1.756 -19.285 -8.839 1.00 98.44 265 GLU A C 1
ATOM 2105 O O . GLU A 1 265 ? -1.605 -18.830 -7.706 1.00 98.44 265 GLU A O 1
ATOM 2110 N N . LEU A 1 266 ? -1.069 -18.821 -9.889 1.00 98.50 266 LEU A N 1
ATOM 2111 C CA . LEU A 1 266 ? -0.125 -17.706 -9.780 1.00 98.50 266 LEU A CA 1
ATOM 2112 C C . LEU A 1 266 ? -0.821 -16.410 -9.324 1.00 98.50 266 LEU A C 1
ATOM 2114 O O . LEU A 1 266 ? -0.291 -15.699 -8.471 1.00 98.50 266 LEU A O 1
ATOM 2118 N N . VAL A 1 267 ? -2.021 -16.120 -9.839 1.00 98.50 267 VAL A N 1
ATOM 2119 C CA . VAL A 1 267 ? -2.831 -14.971 -9.392 1.00 98.50 267 VAL A CA 1
ATOM 2120 C C . VAL A 1 267 ? -3.200 -15.106 -7.911 1.00 98.50 267 VAL A C 1
ATOM 2122 O O . VAL A 1 267 ? -2.954 -14.179 -7.141 1.00 98.50 267 VAL A O 1
ATOM 2125 N N . ARG A 1 268 ? -3.685 -16.278 -7.469 1.00 98.38 268 ARG A N 1
ATOM 2126 C CA . ARG A 1 268 ? -3.972 -16.531 -6.041 1.00 98.38 268 ARG A CA 1
ATOM 2127 C C . ARG A 1 268 ? -2.734 -16.386 -5.157 1.00 98.38 268 ARG A C 1
ATOM 2129 O O . ARG A 1 268 ? -2.840 -15.872 -4.043 1.00 98.38 268 ARG A O 1
ATOM 2136 N N . TYR A 1 269 ? -1.569 -16.824 -5.638 1.00 98.38 269 TYR A N 1
ATOM 2137 C CA . TYR A 1 269 ? -0.298 -16.621 -4.946 1.00 98.38 269 TYR A CA 1
ATOM 2138 C C . TYR A 1 269 ? 0.001 -15.127 -4.772 1.00 98.38 269 TYR A C 1
ATOM 2140 O O . TYR A 1 269 ? 0.311 -14.706 -3.661 1.00 98.38 269 TYR A O 1
ATOM 2148 N N . HIS A 1 270 ? -0.165 -14.316 -5.822 1.00 98.38 270 HIS A N 1
ATOM 2149 C CA . HIS A 1 270 ? 0.008 -12.864 -5.738 1.00 98.38 270 HIS A CA 1
ATOM 2150 C C . HIS A 1 270 ? -0.992 -12.204 -4.781 1.00 98.38 270 HIS A C 1
ATOM 2152 O O . HIS A 1 270 ? -0.577 -11.385 -3.966 1.00 98.38 270 HIS A O 1
ATOM 2158 N N . HIS A 1 271 ? -2.274 -12.589 -4.797 1.00 98.56 271 HIS A N 1
ATOM 2159 C CA . HIS A 1 271 ? -3.256 -12.084 -3.824 1.00 98.56 271 HIS A CA 1
ATOM 2160 C C . HIS A 1 271 ? -2.831 -12.388 -2.384 1.00 98.56 271 HIS A C 1
ATOM 2162 O O . HIS A 1 271 ? -2.829 -11.503 -1.531 1.00 98.56 271 HIS A O 1
ATOM 2168 N N . GLY A 1 272 ? -2.399 -13.625 -2.122 1.00 98.25 272 GLY A N 1
ATOM 2169 C CA . GLY A 1 272 ? -1.844 -14.007 -0.825 1.00 98.25 272 GLY A CA 1
ATOM 2170 C C . GLY A 1 272 ? -0.592 -13.204 -0.465 1.00 98.25 272 GLY A C 1
ATOM 2171 O O . GLY A 1 272 ? -0.462 -12.762 0.673 1.00 98.25 272 GLY A O 1
ATOM 2172 N N . ALA A 1 273 ? 0.304 -12.974 -1.425 1.00 97.81 273 ALA A N 1
ATOM 2173 C CA . ALA A 1 273 ? 1.527 -12.208 -1.218 1.00 97.81 273 ALA A CA 1
ATOM 2174 C C . ALA A 1 273 ? 1.256 -10.736 -0.876 1.00 97.81 273 ALA A C 1
ATOM 2176 O O . ALA A 1 273 ? 1.910 -10.199 0.015 1.00 97.81 273 ALA A O 1
ATOM 2177 N N . ILE A 1 274 ? 0.257 -10.110 -1.508 1.00 97.81 274 ILE A N 1
ATOM 2178 C CA . ILE A 1 274 ? -0.190 -8.749 -1.174 1.00 97.81 274 ILE A CA 1
ATOM 2179 C C . ILE A 1 274 ? -0.666 -8.701 0.281 1.00 97.81 274 ILE A C 1
ATOM 2181 O O . ILE A 1 274 ? -0.176 -7.889 1.059 1.00 97.81 274 ILE A O 1
ATOM 2185 N N . VAL A 1 275 ? -1.540 -9.619 0.701 1.00 97.88 275 VAL A N 1
ATOM 2186 C CA . VAL A 1 275 ? -2.032 -9.644 2.092 1.00 97.88 275 VAL A CA 1
ATOM 2187 C C . VAL A 1 275 ? -0.889 -9.881 3.088 1.00 97.88 275 VAL A C 1
ATOM 2189 O O . VAL A 1 275 ? -0.805 -9.193 4.104 1.00 97.88 275 VAL A O 1
ATOM 2192 N N . ARG A 1 276 ? 0.036 -10.805 2.789 1.00 97.19 276 ARG A N 1
ATOM 2193 C CA . ARG A 1 276 ? 1.204 -11.078 3.648 1.00 97.19 276 ARG A CA 1
ATOM 2194 C C . ARG A 1 276 ? 2.265 -9.980 3.621 1.00 97.19 276 ARG A C 1
ATOM 2196 O O . ARG A 1 276 ? 3.162 -10.014 4.450 1.00 97.19 276 ARG A O 1
ATOM 2203 N N . SER A 1 277 ? 2.192 -9.016 2.706 1.00 96.62 277 SER A N 1
ATOM 2204 C CA . SER A 1 277 ? 3.084 -7.849 2.713 1.00 96.62 277 SER A CA 1
ATOM 2205 C C . SER A 1 277 ? 2.664 -6.782 3.730 1.00 96.62 277 SER A C 1
ATOM 2207 O O . SER A 1 277 ? 3.432 -5.862 4.004 1.00 96.62 277 SER A O 1
ATOM 2209 N N . MET A 1 278 ? 1.477 -6.913 4.333 1.00 96.69 278 MET A N 1
ATOM 2210 C CA . MET A 1 278 ? 1.029 -6.029 5.403 1.00 96.69 278 MET A CA 1
ATOM 2211 C C . MET A 1 278 ? 1.797 -6.313 6.701 1.00 96.69 278 MET A C 1
ATOM 2213 O O . MET A 1 278 ? 1.880 -7.453 7.166 1.00 96.69 278 MET A O 1
ATOM 2217 N N . ALA A 1 279 ? 2.351 -5.264 7.296 1.00 96.19 279 ALA A N 1
ATOM 2218 C CA . ALA A 1 279 ? 3.067 -5.302 8.555 1.00 96.19 279 ALA A CA 1
ATOM 2219 C C . ALA A 1 279 ? 2.117 -5.457 9.755 1.00 96.19 279 ALA A C 1
ATOM 2221 O O . ALA A 1 279 ? 0.936 -5.093 9.739 1.00 96.19 279 ALA A O 1
ATOM 2222 N N . VAL A 1 280 ? 2.689 -5.963 10.841 1.00 96.50 280 VAL A N 1
ATOM 2223 C CA . VAL A 1 280 ? 2.087 -6.117 12.171 1.00 96.50 280 VAL A CA 1
ATOM 2224 C C . VAL A 1 280 ? 2.987 -5.440 13.206 1.00 96.50 280 VAL A C 1
ATOM 2226 O O . VAL A 1 280 ? 4.123 -5.078 12.910 1.00 96.50 280 VAL A O 1
ATOM 2229 N N . GLY A 1 281 ? 2.510 -5.280 14.438 1.00 96.50 281 GLY A N 1
ATOM 2230 C CA . GLY A 1 281 ? 3.264 -4.596 15.486 1.00 96.50 281 GLY A CA 1
ATOM 2231 C C . GLY A 1 281 ? 3.127 -3.075 15.417 1.00 96.50 281 GLY A C 1
ATOM 2232 O O . GLY A 1 281 ? 2.035 -2.545 15.205 1.00 96.50 281 GLY A O 1
ATOM 2233 N N . ASP A 1 282 ? 4.236 -2.365 15.618 1.00 95.62 282 ASP A N 1
ATOM 2234 C CA . ASP A 1 282 ? 4.240 -0.906 15.775 1.00 95.62 282 ASP A CA 1
ATOM 2235 C C . ASP A 1 282 ? 3.989 -0.135 14.468 1.00 95.62 282 ASP A C 1
ATOM 2237 O O . ASP A 1 282 ? 3.578 1.024 14.523 1.00 95.62 282 ASP A O 1
ATOM 2241 N N . ASP A 1 283 ? 4.175 -0.772 13.310 1.00 95.38 283 ASP A N 1
ATOM 2242 C CA . ASP A 1 283 ? 3.870 -0.220 11.978 1.00 95.38 283 ASP A CA 1
ATOM 2243 C C . ASP A 1 283 ? 2.676 -0.938 11.317 1.00 95.38 283 ASP A C 1
ATOM 2245 O O . ASP A 1 283 ? 2.548 -0.975 10.096 1.00 95.38 283 ASP A O 1
ATOM 2249 N N . TRP A 1 284 ? 1.805 -1.546 12.135 1.00 96.19 284 TRP A N 1
ATOM 2250 C CA . TRP A 1 284 ? 0.653 -2.320 11.676 1.00 96.19 284 TRP A CA 1
ATOM 2251 C C . TRP A 1 284 ? -0.192 -1.585 10.622 1.00 96.19 284 TRP A C 1
ATOM 2253 O O . TRP A 1 284 ? -0.487 -0.396 10.767 1.00 96.19 284 TRP A O 1
ATOM 2263 N N . GLY A 1 285 ? -0.593 -2.324 9.585 1.00 95.81 285 GLY A N 1
ATOM 2264 C CA . GLY A 1 285 ? -1.386 -1.828 8.458 1.00 95.81 285 GLY A CA 1
ATOM 2265 C C . GLY A 1 285 ? -0.543 -1.333 7.281 1.00 95.81 285 GLY A C 1
ATOM 2266 O O . GLY A 1 285 ? -1.041 -1.313 6.164 1.00 95.81 285 GLY A O 1
ATOM 2267 N N . ASN A 1 286 ? 0.737 -1.000 7.484 1.00 96.56 286 ASN A N 1
ATOM 2268 C CA . ASN A 1 286 ? 1.622 -0.618 6.385 1.00 96.56 286 ASN A CA 1
ATOM 2269 C C . ASN A 1 286 ? 1.859 -1.802 5.436 1.00 96.56 286 ASN A C 1
ATOM 2271 O O . ASN A 1 286 ? 2.161 -2.898 5.903 1.00 96.56 286 ASN A O 1
ATOM 2275 N N . VAL A 1 287 ? 1.783 -1.594 4.125 1.00 95.75 287 VAL A N 1
ATOM 2276 C CA . VAL A 1 287 ? 2.164 -2.603 3.127 1.00 95.75 287 VAL A CA 1
ATOM 2277 C C . VAL A 1 287 ? 3.615 -2.358 2.714 1.00 95.75 287 VAL A C 1
ATOM 2279 O O . VAL A 1 287 ? 3.956 -1.322 2.145 1.00 95.75 287 VAL A O 1
ATOM 2282 N N . THR A 1 288 ? 4.489 -3.307 3.048 1.00 93.12 288 THR A N 1
ATOM 2283 C CA . THR A 1 288 ? 5.943 -3.205 2.868 1.00 93.12 288 THR A CA 1
ATOM 2284 C C . THR A 1 288 ? 6.453 -4.301 1.927 1.00 93.12 288 THR A C 1
ATOM 2286 O O . THR A 1 288 ? 5.789 -4.669 0.963 1.00 93.12 288 THR A O 1
ATOM 2289 N N . SER A 1 289 ? 7.659 -4.821 2.143 1.00 91.31 289 SER A N 1
ATOM 2290 C CA . SER A 1 289 ? 8.204 -5.904 1.328 1.00 91.31 289 SER A CA 1
ATOM 2291 C C . SER A 1 289 ? 7.608 -7.254 1.731 1.00 91.31 289 SER A C 1
ATOM 2293 O O . SER A 1 289 ? 7.625 -7.634 2.903 1.00 91.31 289 SER A O 1
ATOM 2295 N N . TYR A 1 290 ? 7.160 -8.021 0.741 1.00 95.06 290 TYR A N 1
ATOM 2296 C CA . TYR A 1 290 ? 6.823 -9.432 0.880 1.00 95.06 290 TYR A CA 1
ATOM 2297 C C . TYR A 1 290 ? 8.082 -10.293 0.974 1.00 95.06 290 TYR A C 1
ATOM 2299 O O . TYR A 1 290 ? 9.031 -10.087 0.213 1.00 95.06 290 TYR A O 1
ATOM 2307 N N . THR A 1 291 ? 8.044 -11.305 1.845 1.00 96.00 291 THR A N 1
ATOM 2308 C CA . THR A 1 291 ? 9.042 -12.379 1.902 1.00 96.00 291 THR A CA 1
ATOM 2309 C C . THR A 1 291 ? 8.351 -13.743 2.023 1.00 96.00 291 THR A C 1
ATOM 2311 O O . THR A 1 291 ? 7.494 -13.933 2.884 1.00 96.00 291 THR A O 1
ATOM 2314 N N . ASP A 1 292 ? 8.726 -14.727 1.199 1.00 93.56 292 ASP A N 1
ATOM 2315 C CA . ASP A 1 292 ? 8.104 -16.063 1.176 1.00 93.56 292 ASP A CA 1
ATOM 2316 C C . ASP A 1 292 ? 8.217 -16.807 2.518 1.00 93.56 292 ASP A C 1
ATOM 2318 O O . ASP A 1 292 ? 7.320 -17.562 2.877 1.00 93.56 292 ASP A O 1
ATOM 2322 N N . SER A 1 293 ? 9.292 -16.579 3.277 1.00 93.06 293 SER A N 1
ATOM 2323 C CA . SER A 1 293 ? 9.511 -17.182 4.599 1.00 93.06 293 SER A CA 1
ATOM 2324 C C . SER A 1 293 ? 8.826 -16.444 5.754 1.00 93.06 293 SER A C 1
ATOM 2326 O O . SER A 1 293 ? 8.996 -16.843 6.906 1.00 93.06 293 SER A O 1
ATOM 2328 N N . GLN A 1 294 ? 8.080 -15.370 5.478 1.00 94.44 294 GLN A N 1
ATOM 2329 C CA . GLN A 1 294 ? 7.420 -14.552 6.493 1.00 94.44 294 GLN A CA 1
ATOM 2330 C C . GLN A 1 294 ? 5.898 -14.542 6.305 1.00 94.44 294 GLN A C 1
ATOM 2332 O O . GLN A 1 294 ? 5.366 -14.548 5.190 1.00 94.44 294 GLN A O 1
ATOM 2337 N N . GLU A 1 295 ? 5.190 -14.530 7.435 1.00 95.00 295 GLU A N 1
ATOM 2338 C CA . GLU A 1 295 ? 3.725 -14.449 7.481 1.00 95.00 295 GLU A CA 1
ATOM 2339 C C . GLU A 1 295 ? 3.214 -13.020 7.238 1.00 95.00 295 GLU A C 1
ATOM 2341 O O . GLU A 1 295 ? 2.104 -12.830 6.742 1.00 95.00 295 GLU A O 1
ATOM 2346 N N . HIS A 1 296 ? 4.040 -12.024 7.562 1.00 95.81 296 HIS A N 1
ATOM 2347 C CA . HIS A 1 296 ? 3.712 -10.602 7.504 1.00 95.81 296 HIS A CA 1
ATOM 2348 C C . HIS A 1 296 ? 4.869 -9.798 6.911 1.00 95.81 296 HIS A C 1
ATOM 2350 O O . HIS A 1 296 ? 6.007 -10.275 6.875 1.00 95.81 296 HIS A O 1
ATOM 2356 N N . GLY A 1 297 ? 4.573 -8.563 6.503 1.00 93.44 297 GLY A N 1
ATOM 2357 C CA . GLY A 1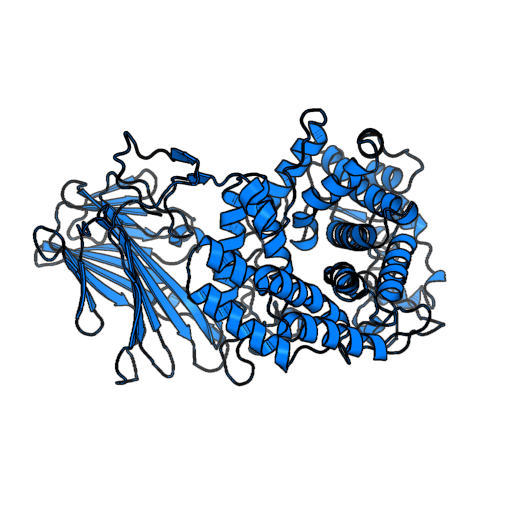 297 ? 5.547 -7.645 5.931 1.00 93.44 297 GLY A CA 1
ATOM 2358 C C . GLY A 1 297 ? 6.655 -7.295 6.917 1.00 93.44 297 GLY A C 1
ATOM 2359 O O . GLY A 1 297 ? 6.434 -7.194 8.129 1.00 93.44 297 GLY A O 1
ATOM 2360 N N . ALA A 1 298 ? 7.858 -7.084 6.388 1.00 90.62 298 ALA A N 1
ATOM 2361 C CA . ALA A 1 298 ? 8.988 -6.606 7.175 1.00 90.62 298 ALA A CA 1
ATOM 2362 C C . ALA A 1 298 ? 8.765 -5.159 7.656 1.00 90.62 298 ALA A C 1
ATOM 2364 O O . ALA A 1 298 ? 7.988 -4.406 7.071 1.00 90.62 298 ALA A O 1
ATOM 2365 N N . ALA A 1 299 ? 9.514 -4.731 8.676 1.00 88.44 299 ALA A N 1
ATOM 2366 C CA . ALA A 1 299 ? 9.483 -3.338 9.129 1.00 88.44 299 ALA A CA 1
ATOM 2367 C C . ALA A 1 299 ? 9.935 -2.354 8.037 1.00 88.44 299 ALA A C 1
ATOM 2369 O O . ALA A 1 299 ? 9.506 -1.210 8.029 1.00 88.44 299 ALA A O 1
ATOM 2370 N N . PHE A 1 300 ? 10.792 -2.784 7.106 1.00 88.81 300 PHE A N 1
ATOM 2371 C CA . PHE A 1 300 ? 11.331 -1.927 6.053 1.00 88.81 300 PHE A CA 1
ATOM 2372 C C . PHE A 1 300 ? 10.779 -2.300 4.677 1.00 88.81 300 PHE A C 1
ATOM 2374 O O . PHE A 1 300 ? 10.736 -3.469 4.291 1.00 88.81 300 PHE A O 1
ATOM 2381 N N . GLY A 1 301 ? 10.408 -1.280 3.908 1.00 85.00 301 GLY A N 1
ATOM 2382 C CA . GLY A 1 301 ? 9.904 -1.413 2.549 1.00 85.00 301 GLY A CA 1
ATOM 2383 C C . GLY A 1 301 ? 9.623 -0.054 1.919 1.00 85.00 301 GLY A C 1
ATOM 2384 O O . GLY A 1 301 ? 9.771 1.000 2.550 1.00 85.00 301 GLY A O 1
ATOM 2385 N N . MET A 1 302 ? 9.227 -0.081 0.652 1.00 78.38 302 MET A N 1
ATOM 2386 C CA . MET A 1 302 ? 8.791 1.108 -0.065 1.00 78.38 302 MET A CA 1
ATOM 2387 C C . MET A 1 302 ? 7.347 1.444 0.307 1.00 78.38 302 MET A C 1
ATOM 2389 O O . MET A 1 302 ? 6.406 0.953 -0.299 1.00 78.38 302 MET A O 1
ATOM 2393 N N . ASN A 1 303 ? 7.177 2.291 1.322 1.00 80.00 303 ASN A N 1
ATOM 2394 C CA . ASN A 1 303 ? 5.864 2.780 1.725 1.00 80.00 303 ASN A CA 1
ATOM 2395 C C . ASN A 1 303 ? 5.427 3.927 0.799 1.00 80.00 303 ASN A C 1
ATOM 2397 O O . ASN A 1 303 ? 5.747 5.091 1.051 1.00 80.00 303 ASN A O 1
ATOM 2401 N N . ARG A 1 304 ? 4.762 3.584 -0.308 1.00 85.38 304 ARG A N 1
ATOM 2402 C CA . ARG A 1 304 ? 4.196 4.542 -1.265 1.00 85.38 304 ARG A CA 1
ATOM 2403 C C . ARG A 1 304 ? 2.772 4.142 -1.627 1.00 85.38 304 ARG A C 1
ATOM 2405 O O . ARG A 1 304 ? 2.539 3.035 -2.108 1.00 85.38 304 ARG A O 1
ATOM 2412 N N . LEU A 1 305 ? 1.830 5.053 -1.403 1.00 94.62 305 LEU A N 1
ATOM 2413 C CA . LEU A 1 305 ? 0.404 4.749 -1.498 1.00 94.62 305 LEU A CA 1
ATOM 2414 C C . LEU A 1 305 ? -0.086 4.585 -2.946 1.00 94.62 305 LEU A C 1
ATOM 2416 O O . LEU A 1 305 ? -1.156 4.033 -3.165 1.00 94.62 305 LEU A O 1
ATOM 2420 N N . ASN A 1 306 ? 0.710 4.960 -3.954 1.00 93.94 306 ASN A N 1
ATOM 2421 C CA . ASN A 1 306 ? 0.353 4.865 -5.378 1.00 93.94 306 ASN A CA 1
ATOM 2422 C C . ASN A 1 306 ? 0.071 3.439 -5.870 1.00 93.94 306 ASN A C 1
ATOM 2424 O O . ASN A 1 306 ? -0.515 3.269 -6.936 1.00 93.94 306 ASN A O 1
ATOM 2428 N N . HIS A 1 307 ? 0.432 2.413 -5.106 1.00 95.50 307 HIS A N 1
ATOM 2429 C CA . HIS A 1 307 ? 0.101 1.021 -5.418 1.00 95.50 307 HIS A CA 1
ATOM 2430 C C . HIS A 1 307 ? -1.235 0.567 -4.808 1.00 95.50 307 HIS A C 1
ATOM 2432 O O . HIS A 1 307 ? -1.816 -0.416 -5.267 1.00 95.50 307 HIS A O 1
ATOM 2438 N N . CYS A 1 308 ? -1.743 1.288 -3.805 1.00 97.75 308 CYS A N 1
ATOM 2439 C CA . CYS A 1 308 ? -2.978 0.975 -3.092 1.00 97.75 308 CYS A CA 1
ATOM 2440 C C . CYS A 1 308 ? -4.230 0.957 -3.994 1.00 97.75 308 CYS A C 1
ATOM 2442 O O . CYS A 1 308 ? -4.998 -0.005 -3.883 1.00 97.75 308 CYS A O 1
ATOM 2444 N N . PRO A 1 309 ? -4.428 1.898 -4.949 1.00 97.25 309 PRO A N 1
ATOM 2445 C CA . PRO A 1 309 ? -5.597 1.865 -5.830 1.00 97.25 309 PRO A CA 1
ATOM 2446 C C . PRO A 1 309 ? -5.720 0.554 -6.613 1.00 97.25 309 PRO A C 1
ATOM 2448 O O . PRO A 1 309 ? -6.811 0.006 -6.731 1.00 97.25 309 PRO A O 1
ATOM 2451 N N . SER A 1 310 ? -4.598 -0.014 -7.068 1.00 97.06 310 SER A N 1
ATOM 2452 C CA . SER A 1 310 ? -4.598 -1.284 -7.803 1.00 97.06 310 SER A CA 1
ATOM 2453 C C . SER A 1 310 ? -5.036 -2.471 -6.935 1.00 97.06 310 SER A C 1
ATOM 2455 O O . SER A 1 310 ? -5.609 -3.429 -7.452 1.00 97.06 310 SER A O 1
ATOM 2457 N N . ILE A 1 311 ? -4.797 -2.414 -5.617 1.00 98.38 311 ILE A N 1
ATOM 2458 C CA . ILE A 1 311 ? -5.270 -3.427 -4.662 1.00 98.38 311 ILE A CA 1
ATOM 2459 C C . ILE A 1 311 ? -6.787 -3.306 -4.469 1.00 98.38 311 ILE A C 1
ATOM 2461 O O . ILE A 1 311 ? -7.474 -4.327 -4.500 1.00 98.38 311 ILE A O 1
ATOM 2465 N N . LEU A 1 312 ? -7.313 -2.083 -4.309 1.00 97.50 312 LEU A N 1
ATOM 2466 C CA . LEU A 1 312 ? -8.759 -1.835 -4.204 1.00 97.50 312 LEU A CA 1
ATOM 2467 C C . LEU A 1 312 ? -9.495 -2.301 -5.459 1.00 97.50 312 LEU A C 1
ATOM 2469 O O . LEU A 1 312 ? -10.448 -3.067 -5.366 1.00 97.50 312 LEU A O 1
ATOM 2473 N N . GLU A 1 313 ? -9.003 -1.919 -6.635 1.00 97.25 313 GLU A N 1
ATOM 2474 C CA . GLU A 1 313 ? -9.602 -2.314 -7.909 1.00 97.25 313 GLU A CA 1
ATOM 2475 C C . GLU A 1 313 ? -9.611 -3.833 -8.102 1.00 97.25 313 GLU A C 1
ATOM 2477 O O . GLU A 1 313 ? -10.597 -4.395 -8.578 1.00 97.25 313 GLU A O 1
ATOM 2482 N N . GLU A 1 314 ? -8.543 -4.528 -7.700 1.00 97.75 314 GLU A N 1
ATOM 2483 C CA . GLU A 1 314 ? -8.523 -5.990 -7.741 1.00 97.75 314 GLU A CA 1
ATOM 2484 C C . GLU A 1 314 ? -9.495 -6.611 -6.734 1.00 97.75 314 GLU A C 1
ATOM 2486 O O . GLU A 1 314 ? -10.166 -7.599 -7.052 1.00 97.75 314 GLU A O 1
ATOM 2491 N N . ALA A 1 315 ? -9.627 -6.023 -5.545 1.00 96.94 315 ALA A N 1
ATOM 2492 C CA . ALA A 1 315 ? -10.621 -6.444 -4.567 1.00 96.94 315 ALA A CA 1
ATOM 2493 C C . ALA A 1 315 ? -12.052 -6.276 -5.105 1.00 96.94 315 ALA A C 1
ATOM 2495 O O . ALA A 1 315 ? -12.881 -7.160 -4.904 1.00 96.94 315 ALA A O 1
ATOM 2496 N N . TRP A 1 316 ? -12.336 -5.202 -5.846 1.00 95.44 316 TRP A N 1
ATOM 2497 C CA . TRP A 1 316 ? -13.634 -4.970 -6.488 1.00 95.44 316 TRP A CA 1
ATOM 2498 C C . TRP A 1 316 ? -13.931 -5.955 -7.610 1.00 95.44 316 TRP A C 1
ATOM 2500 O O . TRP A 1 316 ? -15.036 -6.493 -7.673 1.00 95.44 316 TRP A O 1
ATOM 2510 N N . ARG A 1 317 ? -12.943 -6.236 -8.468 1.00 95.25 317 ARG A N 1
ATOM 2511 C CA . ARG A 1 317 ? -13.081 -7.220 -9.551 1.00 95.25 317 ARG A CA 1
ATOM 2512 C C . ARG A 1 317 ? -13.368 -8.619 -9.019 1.00 95.25 317 ARG A C 1
ATOM 2514 O O . ARG A 1 317 ? -14.200 -9.336 -9.569 1.00 95.25 317 ARG A O 1
ATOM 2521 N N . THR A 1 318 ? -12.653 -9.022 -7.972 1.00 94.69 318 THR A N 1
ATOM 2522 C CA . THR A 1 318 ? -12.651 -10.409 -7.478 1.00 94.69 318 THR A CA 1
ATOM 2523 C C . THR A 1 318 ? -13.612 -10.657 -6.320 1.00 94.69 318 THR A C 1
ATOM 2525 O O . THR A 1 318 ? -13.970 -11.804 -6.052 1.00 94.69 318 THR A O 1
ATOM 2528 N N . GLY A 1 319 ? -14.017 -9.603 -5.612 1.00 92.88 319 GLY A N 1
ATOM 2529 C CA . GLY A 1 319 ? -14.713 -9.703 -4.334 1.00 92.88 319 GLY A CA 1
ATOM 2530 C C . GLY A 1 319 ? -13.834 -10.226 -3.189 1.00 92.88 319 GLY A C 1
ATOM 2531 O O . GLY A 1 319 ? -14.388 -10.652 -2.173 1.00 92.88 319 GLY A O 1
ATOM 2532 N N . ASP A 1 320 ? -12.497 -10.245 -3.324 1.00 94.88 320 ASP A N 1
ATOM 2533 C CA . ASP A 1 320 ? -11.596 -10.687 -2.249 1.00 94.88 320 ASP A CA 1
ATOM 2534 C C . ASP A 1 320 ? -11.510 -9.627 -1.142 1.00 94.88 32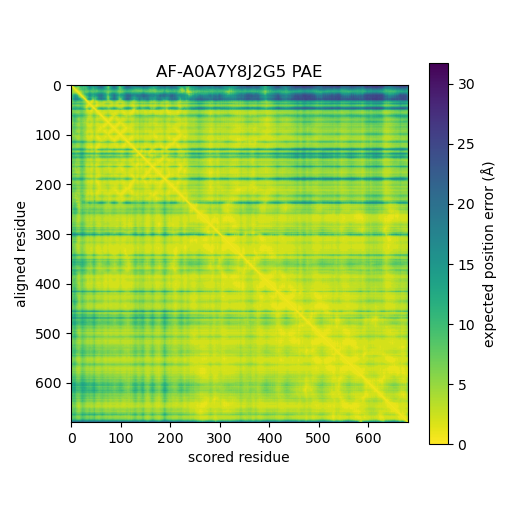0 ASP A C 1
ATOM 2536 O O . ASP A 1 320 ? -10.759 -8.648 -1.214 1.00 94.88 320 ASP A O 1
ATOM 2540 N N . ARG A 1 321 ? -12.263 -9.868 -0.065 1.00 93.50 321 ARG A N 1
ATOM 2541 C CA . ARG A 1 321 ? -12.293 -9.022 1.131 1.00 93.50 321 ARG A CA 1
ATOM 2542 C C . ARG A 1 321 ? -10.907 -8.770 1.725 1.00 93.50 321 ARG A C 1
ATOM 2544 O O . ARG A 1 321 ? -10.675 -7.688 2.253 1.00 93.50 321 ARG A O 1
ATOM 2551 N N . ARG A 1 322 ? -9.980 -9.727 1.649 1.00 96.50 322 ARG A N 1
ATOM 2552 C CA . ARG A 1 322 ? -8.657 -9.588 2.281 1.00 96.50 322 ARG A CA 1
ATOM 2553 C C . ARG A 1 322 ? -7.821 -8.521 1.585 1.00 96.50 322 ARG A C 1
ATOM 2555 O O . ARG A 1 322 ? -7.091 -7.799 2.255 1.00 96.50 322 ARG A O 1
ATOM 2562 N N . LEU A 1 323 ? -7.943 -8.406 0.259 1.00 97.94 323 LEU A N 1
ATOM 2563 C CA . LEU A 1 323 ? -7.292 -7.346 -0.514 1.00 97.94 323 LEU A CA 1
ATOM 2564 C C . LEU A 1 323 ? -7.881 -5.980 -0.159 1.00 97.94 323 LEU A C 1
ATOM 2566 O O . LEU A 1 323 ? -7.129 -5.049 0.121 1.00 97.94 323 LEU A O 1
ATOM 2570 N N . ARG A 1 324 ? -9.217 -5.888 -0.082 1.00 96.75 324 ARG A N 1
ATOM 2571 C CA . ARG A 1 324 ? -9.916 -4.671 0.357 1.00 96.75 324 ARG A CA 1
ATOM 2572 C C . ARG A 1 324 ? -9.443 -4.236 1.743 1.00 96.75 324 ARG A C 1
ATOM 2574 O O . ARG A 1 324 ? -9.042 -3.093 1.921 1.00 96.75 324 ARG A O 1
ATOM 2581 N N . GLU A 1 325 ? -9.451 -5.145 2.715 1.00 97.25 325 GLU A N 1
ATOM 2582 C CA . GLU A 1 325 ? -9.011 -4.840 4.079 1.00 97.25 325 GLU A CA 1
ATOM 2583 C C . GLU A 1 325 ? -7.535 -4.426 4.119 1.00 97.25 325 GLU A C 1
ATOM 2585 O O . GLU A 1 325 ? -7.216 -3.439 4.775 1.00 97.25 325 GLU A O 1
ATOM 2590 N N . ALA A 1 326 ? -6.643 -5.099 3.384 1.00 98.00 326 ALA A N 1
ATOM 2591 C CA . ALA A 1 326 ? -5.236 -4.702 3.307 1.00 98.00 326 ALA A CA 1
ATOM 2592 C C . ALA A 1 326 ? -5.064 -3.272 2.761 1.00 98.00 326 ALA A C 1
ATOM 2594 O O . ALA A 1 326 ? -4.294 -2.494 3.320 1.00 98.00 326 ALA A O 1
ATOM 2595 N N . ALA A 1 327 ? -5.810 -2.896 1.718 1.00 98.25 327 ALA A N 1
ATOM 2596 C CA . ALA A 1 327 ? -5.755 -1.553 1.146 1.00 98.25 327 ALA A CA 1
ATOM 2597 C C . ALA A 1 327 ? -6.301 -0.470 2.096 1.00 98.25 327 ALA A C 1
ATOM 2599 O O . ALA A 1 327 ? -5.673 0.576 2.278 1.00 98.25 327 ALA A O 1
ATOM 2600 N N . LEU A 1 328 ? -7.437 -0.729 2.754 1.00 98.25 328 LEU A N 1
ATOM 2601 C CA . LEU A 1 328 ? -8.024 0.200 3.728 1.00 98.25 328 LEU A CA 1
ATOM 2602 C C . LEU A 1 328 ? -7.116 0.385 4.951 1.00 98.25 328 LEU A C 1
ATOM 2604 O O . LEU A 1 328 ? -6.903 1.508 5.406 1.00 98.25 328 LEU A O 1
ATOM 2608 N N . LEU A 1 329 ? -6.529 -0.704 5.451 1.00 98.12 329 LEU A N 1
ATOM 2609 C CA . LEU A 1 329 ? -5.581 -0.661 6.564 1.00 98.12 329 LEU A CA 1
ATOM 2610 C C . LEU A 1 329 ? -4.274 0.047 6.192 1.00 98.12 329 LEU A C 1
ATOM 2612 O O . LEU A 1 329 ? -3.683 0.710 7.049 1.00 98.12 329 LEU A O 1
ATOM 2616 N N . TRP A 1 330 ? -3.851 -0.036 4.928 1.00 98.19 330 TRP A N 1
ATOM 2617 C CA . TRP A 1 330 ? -2.724 0.748 4.437 1.00 98.19 330 TRP A CA 1
ATOM 2618 C C . TRP A 1 330 ? -3.044 2.238 4.426 1.00 98.19 330 TRP A C 1
ATOM 2620 O O . TRP A 1 330 ? -2.245 3.013 4.944 1.00 98.19 330 TRP A O 1
ATOM 2630 N N . CYS A 1 331 ? -4.224 2.643 3.947 1.00 98.62 331 CYS A N 1
ATOM 2631 C CA . CYS A 1 331 ? -4.663 4.041 4.017 1.00 98.62 331 CYS A CA 1
ATOM 2632 C C . CYS A 1 331 ? -4.714 4.541 5.471 1.00 98.62 331 CYS A C 1
ATOM 2634 O O . CYS A 1 331 ? -4.177 5.605 5.777 1.00 98.62 331 CYS A O 1
ATOM 2636 N N . ASP A 1 332 ? -5.261 3.745 6.393 1.00 97.75 332 ASP A N 1
ATOM 2637 C CA . ASP A 1 332 ? -5.280 4.055 7.828 1.00 97.75 332 ASP A CA 1
ATOM 2638 C C . ASP A 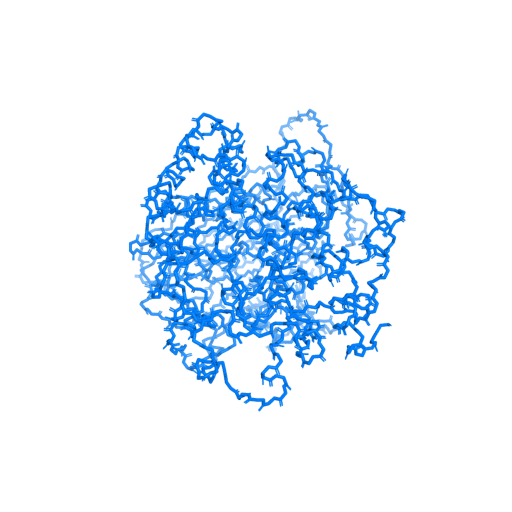1 332 ? -3.868 4.264 8.406 1.00 97.75 332 ASP A C 1
ATOM 2640 O O . ASP A 1 332 ? -3.608 5.265 9.079 1.00 97.75 332 ASP A O 1
ATOM 2644 N N . ASN A 1 333 ? -2.937 3.345 8.128 1.00 97.69 333 ASN A N 1
ATOM 2645 C CA . ASN A 1 333 ? -1.542 3.474 8.553 1.00 97.69 333 ASN A CA 1
ATOM 2646 C C . ASN A 1 333 ? -0.872 4.706 7.929 1.00 97.69 333 ASN A C 1
ATOM 2648 O O . ASN A 1 333 ? -0.151 5.440 8.609 1.00 97.69 333 ASN A O 1
ATOM 2652 N N . PHE A 1 334 ? -1.115 4.943 6.641 1.00 98.06 334 PHE A N 1
ATOM 2653 C CA . PHE A 1 334 ? -0.506 6.034 5.897 1.00 98.06 334 PHE A CA 1
ATOM 2654 C C . PHE A 1 334 ? -0.972 7.390 6.431 1.00 98.06 334 PHE A C 1
ATOM 2656 O O . PHE A 1 334 ? -0.133 8.255 6.693 1.00 98.06 334 PHE A O 1
ATOM 2663 N N . HIS A 1 335 ? -2.277 7.539 6.688 1.00 97.94 335 HIS A N 1
ATOM 2664 C CA . HIS A 1 335 ? -2.852 8.689 7.387 1.00 97.94 335 HIS A CA 1
ATOM 2665 C C . HIS A 1 335 ? -2.157 8.912 8.735 1.00 97.94 335 HIS A C 1
ATOM 2667 O O . HIS A 1 335 ? -1.688 10.015 9.020 1.00 97.94 335 HIS A O 1
ATOM 2673 N N . ASP A 1 336 ? -2.072 7.873 9.569 1.00 97.62 336 ASP A N 1
ATOM 2674 C CA . ASP A 1 336 ? -1.604 8.025 10.945 1.00 97.62 336 ASP A CA 1
ATOM 2675 C C . ASP A 1 336 ? -0.095 8.303 11.033 1.00 97.62 336 ASP A C 1
ATOM 2677 O O . ASP A 1 336 ? 0.332 9.140 11.833 1.00 97.62 336 ASP A O 1
ATOM 2681 N N . LEU A 1 337 ? 0.720 7.619 10.226 1.00 97.12 337 LEU A N 1
ATOM 2682 C CA . LEU A 1 337 ? 2.175 7.569 10.412 1.00 97.12 337 LEU A CA 1
ATOM 2683 C C . LEU A 1 337 ? 2.977 8.195 9.270 1.00 97.12 337 LEU A C 1
ATOM 2685 O O . LEU A 1 337 ? 4.127 8.577 9.484 1.00 97.12 337 LEU A O 1
ATOM 2689 N N . THR A 1 338 ? 2.410 8.302 8.065 1.00 97.06 338 THR A N 1
ATOM 2690 C CA . THR A 1 338 ? 3.182 8.637 6.855 1.00 97.06 338 THR A CA 1
ATOM 2691 C C . THR A 1 338 ? 2.921 10.044 6.330 1.00 97.06 338 THR A C 1
ATOM 2693 O O . THR A 1 338 ? 3.852 10.681 5.834 1.00 97.06 338 THR A O 1
ATOM 2696 N N . ILE A 1 339 ? 1.714 10.580 6.503 1.00 97.62 339 ILE A N 1
ATOM 2697 C CA . ILE A 1 339 ? 1.443 11.991 6.212 1.00 97.62 339 ILE A CA 1
ATOM 2698 C C . ILE A 1 339 ? 2.175 12.883 7.230 1.00 97.62 339 ILE A C 1
ATOM 2700 O O . ILE A 1 339 ? 2.203 12.631 8.442 1.00 97.62 339 ILE A O 1
ATOM 2704 N N . TRP A 1 340 ? 2.789 13.959 6.744 1.00 97.38 340 TRP A N 1
ATOM 2705 C CA . TRP A 1 340 ? 3.264 15.047 7.585 1.00 97.38 340 TRP A CA 1
ATOM 2706 C C . TRP A 1 340 ? 2.090 15.973 7.922 1.00 97.38 340 TRP A C 1
ATOM 2708 O O . TRP A 1 340 ? 1.619 16.746 7.092 1.00 97.38 340 TRP A O 1
ATOM 2718 N N . TRP A 1 341 ? 1.598 15.903 9.159 1.00 97.38 341 TRP A N 1
ATOM 2719 C CA . TRP A 1 341 ? 0.496 16.756 9.629 1.00 97.38 341 TRP A CA 1
ATOM 2720 C C . TRP A 1 341 ? 0.946 18.097 10.223 1.00 97.38 341 TRP A C 1
ATOM 2722 O O . TRP A 1 341 ? 0.102 18.935 10.565 1.00 97.38 341 TRP A O 1
ATOM 2732 N N . GLY A 1 342 ? 2.260 18.290 10.369 1.00 94.56 342 GLY A N 1
ATOM 2733 C CA . GLY A 1 342 ? 2.858 19.505 10.911 1.00 94.56 342 GLY A CA 1
ATOM 2734 C C . GLY A 1 342 ? 2.879 20.657 9.905 1.00 94.56 342 GLY A C 1
ATOM 2735 O O . GLY A 1 342 ? 2.671 20.479 8.709 1.00 94.56 342 GLY A O 1
ATOM 2736 N N . LYS A 1 343 ? 3.153 21.867 10.394 1.00 92.31 343 LYS A N 1
ATOM 2737 C CA . LYS A 1 343 ? 3.370 23.054 9.552 1.00 92.31 343 LYS A CA 1
ATOM 2738 C C . LYS A 1 343 ? 4.865 23.224 9.229 1.00 92.31 343 LYS A C 1
ATOM 2740 O O . LYS A 1 343 ? 5.683 22.776 10.031 1.00 92.31 343 LYS A O 1
ATOM 2745 N N . PRO A 1 344 ? 5.231 23.880 8.108 1.00 91.12 344 PRO A N 1
ATOM 2746 C CA . PRO A 1 344 ? 4.347 24.428 7.067 1.00 91.12 344 PRO A CA 1
ATOM 2747 C C . PRO A 1 344 ? 3.878 23.393 6.028 1.00 91.12 344 PRO A C 1
ATOM 2749 O O . PRO A 1 344 ? 2.856 23.600 5.396 1.00 91.12 344 PRO A O 1
ATOM 2752 N N . GLN A 1 345 ? 4.558 22.254 5.899 1.00 94.12 345 GLN A N 1
ATOM 2753 C CA . GLN A 1 345 ? 4.389 21.300 4.790 1.00 94.12 345 GLN A CA 1
ATOM 2754 C C . GLN A 1 345 ? 3.210 20.310 4.933 1.00 94.12 345 GLN A C 1
ATOM 2756 O O . GLN A 1 345 ? 3.310 19.156 4.508 1.00 94.12 345 GLN A O 1
ATOM 2761 N N . ARG A 1 346 ? 2.121 20.708 5.601 1.00 96.75 346 ARG A N 1
ATOM 2762 C CA . ARG A 1 346 ? 1.015 19.801 5.958 1.00 96.75 346 ARG A CA 1
ATOM 2763 C C . ARG A 1 346 ? 0.462 19.091 4.716 1.00 96.75 346 ARG A C 1
ATOM 2765 O O . ARG A 1 346 ? 0.200 19.738 3.714 1.00 96.75 346 ARG A O 1
ATOM 2772 N N . GLY A 1 347 ? 0.228 17.784 4.818 1.00 96.88 347 GLY A N 1
ATOM 2773 C CA . GLY A 1 347 ? -0.325 16.958 3.736 1.00 96.88 347 GLY A CA 1
ATOM 2774 C C . GLY A 1 347 ? 0.741 16.261 2.890 1.00 96.88 347 GLY A C 1
ATOM 2775 O O . GLY A 1 347 ? 0.472 15.213 2.305 1.00 96.88 347 GLY A O 1
ATOM 2776 N N . GLY A 1 348 ? 1.975 16.764 2.891 1.00 96.81 348 GLY A N 1
ATOM 2777 C CA . GLY A 1 348 ? 3.074 16.101 2.205 1.00 96.81 348 GLY A CA 1
ATOM 2778 C C . GLY A 1 348 ? 3.446 14.759 2.837 1.00 96.81 348 GLY A C 1
ATOM 2779 O O . GLY A 1 348 ? 3.215 14.507 4.020 1.00 96.81 348 GLY A O 1
ATOM 2780 N N . THR A 1 349 ? 4.020 13.871 2.034 1.00 96.75 349 THR A N 1
ATOM 2781 C CA . THR A 1 349 ? 4.403 12.519 2.462 1.00 96.75 349 THR A CA 1
ATOM 2782 C C . THR A 1 349 ? 5.812 12.513 3.030 1.00 96.75 349 THR A C 1
ATOM 2784 O O . THR A 1 349 ? 6.730 13.052 2.415 1.00 96.75 349 THR A O 1
ATOM 2787 N N . ARG A 1 350 ? 6.013 11.873 4.182 1.00 95.44 350 ARG A N 1
ATOM 2788 C CA . ARG A 1 350 ? 7.348 11.708 4.770 1.00 95.44 350 ARG A CA 1
ATOM 2789 C C . ARG A 1 350 ? 8.214 10.774 3.937 1.00 95.44 350 ARG A C 1
ATOM 2791 O O . ARG A 1 350 ? 7.719 9.818 3.339 1.00 95.44 350 ARG A O 1
ATOM 2798 N N . TYR A 1 351 ? 9.528 10.967 3.985 1.00 93.56 351 TYR A N 1
ATOM 2799 C CA . TYR A 1 351 ? 10.440 9.943 3.491 1.00 93.56 351 TYR A CA 1
ATOM 2800 C C . TYR A 1 351 ? 10.303 8.678 4.340 1.00 93.56 351 TYR A C 1
ATOM 2802 O O . TYR A 1 351 ? 10.258 8.747 5.568 1.00 93.56 351 TYR A O 1
ATOM 2810 N N . ASN A 1 352 ? 10.234 7.518 3.693 1.00 88.56 352 ASN A N 1
ATOM 2811 C CA . ASN A 1 352 ? 9.857 6.262 4.337 1.00 88.56 352 ASN A CA 1
ATOM 2812 C C . ASN A 1 352 ? 10.898 5.736 5.336 1.00 88.56 352 ASN A C 1
ATOM 2814 O O . ASN A 1 352 ? 10.514 5.039 6.261 1.00 88.56 352 ASN A O 1
ATOM 2818 N N . ASN A 1 353 ? 12.193 6.025 5.181 1.00 91.06 353 ASN A N 1
ATOM 2819 C CA . ASN A 1 353 ? 13.218 5.466 6.068 1.00 91.06 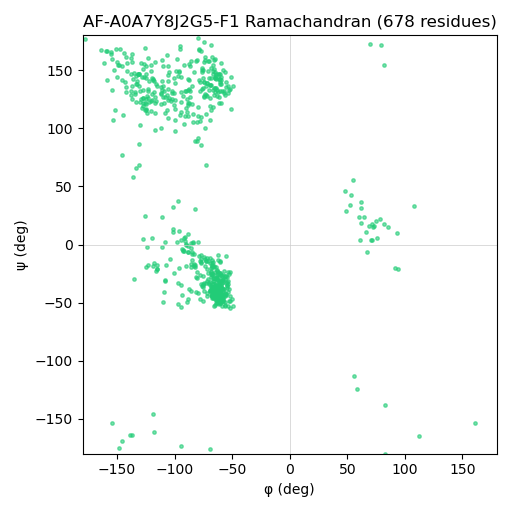353 ASN A CA 1
ATOM 2820 C C . ASN A 1 353 ? 14.370 6.442 6.336 1.00 91.06 353 ASN A C 1
ATOM 2822 O O . ASN A 1 353 ? 15.201 6.688 5.462 1.00 91.06 353 ASN A O 1
ATOM 2826 N N . VAL A 1 354 ? 14.476 6.940 7.567 1.00 91.81 354 VAL A N 1
ATOM 2827 C CA . VAL A 1 354 ? 15.549 7.865 7.975 1.00 91.81 354 VAL A CA 1
ATOM 2828 C C . VAL A 1 354 ? 16.942 7.227 7.966 1.00 91.81 354 VAL A C 1
ATOM 2830 O O . VAL A 1 354 ? 17.920 7.934 7.732 1.00 91.81 354 VAL A O 1
ATOM 2833 N N . ILE A 1 355 ? 17.052 5.899 8.117 1.00 91.06 355 ILE A N 1
ATOM 2834 C CA . ILE A 1 355 ? 18.338 5.180 8.020 1.00 91.06 355 ILE A CA 1
ATOM 2835 C C . ILE A 1 355 ? 18.906 5.309 6.607 1.00 91.06 355 ILE A C 1
ATOM 2837 O O . ILE A 1 355 ? 20.095 5.559 6.434 1.00 91.06 355 ILE A O 1
ATOM 2841 N N . ALA A 1 356 ? 18.048 5.211 5.587 1.00 87.12 356 ALA A N 1
ATOM 2842 C CA . ALA A 1 356 ? 18.452 5.408 4.196 1.00 87.12 356 ALA A CA 1
ATOM 2843 C C . ALA A 1 356 ? 18.859 6.865 3.895 1.00 87.12 356 ALA A C 1
ATOM 2845 O O . ALA A 1 356 ? 19.497 7.123 2.880 1.00 87.12 356 ALA A O 1
ATOM 2846 N N . GLN A 1 357 ? 18.547 7.806 4.793 1.00 86.19 357 GLN A N 1
ATOM 2847 C CA . GLN A 1 357 ? 19.035 9.189 4.763 1.00 86.19 357 GLN A CA 1
ATOM 2848 C C . GLN A 1 357 ? 20.273 9.406 5.652 1.00 86.19 357 GLN A C 1
ATOM 2850 O O . GLN A 1 357 ? 20.635 10.549 5.927 1.00 86.19 357 GLN A O 1
ATOM 2855 N N . GLY A 1 358 ? 20.901 8.337 6.153 1.00 88.69 358 GLY A N 1
ATOM 2856 C CA . GLY A 1 358 ? 22.071 8.420 7.030 1.00 88.69 358 GLY A CA 1
ATOM 2857 C C . GLY A 1 358 ? 21.768 8.926 8.443 1.00 88.69 358 GLY A C 1
ATOM 2858 O O . GLY A 1 358 ? 22.682 9.361 9.138 1.00 88.69 358 GLY A O 1
ATOM 2859 N N . ARG A 1 359 ? 20.502 8.898 8.882 1.00 90.75 359 ARG A N 1
ATOM 2860 C CA . ARG A 1 359 ? 20.100 9.299 10.238 1.00 90.75 359 ARG A CA 1
ATOM 2861 C C . ARG A 1 359 ? 19.887 8.070 11.121 1.00 90.75 359 ARG A C 1
ATOM 2863 O O . ARG A 1 359 ? 19.335 7.064 10.679 1.00 90.75 359 ARG A O 1
ATOM 2870 N N . THR A 1 360 ? 20.264 8.179 12.389 1.00 92.19 360 THR A N 1
ATOM 2871 C CA . THR A 1 360 ? 20.052 7.120 13.383 1.00 92.19 360 THR A CA 1
ATOM 2872 C C . THR A 1 360 ? 18.664 7.257 14.014 1.00 92.19 360 THR A C 1
ATOM 2874 O O . THR A 1 360 ? 18.338 8.340 14.509 1.00 92.19 360 THR A O 1
ATOM 2877 N N . PRO A 1 361 ? 17.839 6.195 14.028 1.00 92.88 361 PRO A N 1
ATOM 2878 C CA . PRO A 1 361 ? 16.583 6.188 14.765 1.00 92.88 361 PRO A CA 1
ATOM 2879 C C . PRO A 1 361 ? 16.786 6.410 16.269 1.00 92.88 361 PRO A C 1
ATOM 2881 O O . PRO A 1 361 ? 17.849 6.076 16.802 1.00 92.88 361 PRO A O 1
ATOM 2884 N N . PRO A 1 362 ? 15.769 6.895 16.999 1.00 92.50 362 PRO A N 1
ATOM 2885 C CA . PRO A 1 362 ? 15.841 6.958 18.453 1.00 92.50 362 PRO A CA 1
ATOM 2886 C C . PRO A 1 362 ? 16.122 5.576 19.054 1.00 92.50 362 PRO A C 1
ATOM 2888 O O . PRO A 1 362 ? 15.407 4.616 18.760 1.00 92.50 362 PRO A O 1
ATOM 2891 N N . ASP A 1 363 ? 17.137 5.503 19.918 1.00 92.00 363 ASP A N 1
ATOM 2892 C CA . ASP A 1 363 ? 17.614 4.270 20.565 1.00 92.00 363 ASP A CA 1
ATOM 2893 C C . ASP A 1 363 ? 18.141 3.191 19.598 1.00 92.00 363 ASP A C 1
ATOM 2895 O O . ASP A 1 363 ? 18.212 2.025 19.976 1.00 92.00 363 ASP A O 1
ATOM 2899 N N . ASP A 1 364 ? 18.479 3.561 18.354 1.00 91.12 364 ASP A N 1
ATOM 2900 C CA . ASP A 1 364 ? 18.806 2.625 17.260 1.00 91.12 364 ASP A CA 1
ATOM 2901 C C . ASP A 1 364 ? 17.712 1.554 17.050 1.00 91.12 364 ASP A C 1
ATOM 2903 O O . ASP A 1 364 ? 17.981 0.407 16.694 1.00 91.12 364 ASP A O 1
ATOM 2907 N N . ASP A 1 365 ? 16.443 1.920 17.276 1.00 93.50 365 ASP A N 1
ATOM 2908 C CA . ASP A 1 365 ? 15.310 1.023 17.049 1.00 93.50 365 ASP A CA 1
ATOM 2909 C C . ASP A 1 365 ? 15.106 0.753 15.551 1.00 93.50 365 ASP A C 1
ATOM 2911 O O . ASP A 1 365 ? 14.612 1.595 14.796 1.00 93.50 365 ASP A O 1
ATOM 2915 N N . ARG A 1 366 ? 15.455 -0.468 15.135 1.00 92.00 366 ARG A N 1
ATOM 2916 C CA . ARG A 1 366 ? 15.314 -0.972 13.759 1.00 92.00 366 ARG A CA 1
ATOM 2917 C C . ARG A 1 366 ? 14.101 -1.879 13.562 1.00 92.00 366 ARG A C 1
ATOM 2919 O O . ARG A 1 366 ? 13.995 -2.548 12.538 1.00 92.00 366 ARG A O 1
ATOM 2926 N N . THR A 1 367 ? 13.200 -1.940 14.537 1.00 91.38 367 THR A N 1
ATOM 2927 C CA . THR A 1 367 ? 11.982 -2.763 14.458 1.00 91.38 367 THR A CA 1
ATOM 2928 C C . THR A 1 367 ? 10.779 -1.994 13.909 1.00 91.38 367 THR A C 1
ATOM 2930 O O . THR A 1 367 ? 9.733 -2.587 13.651 1.00 91.38 367 THR A O 1
ATOM 2933 N N . TYR A 1 368 ? 10.945 -0.689 13.677 1.00 94.19 368 TYR A N 1
ATOM 2934 C CA . TYR A 1 368 ? 9.924 0.225 13.182 1.00 94.19 368 TYR A CA 1
ATOM 2935 C C . TYR A 1 368 ? 10.448 1.076 12.019 1.00 94.19 368 TYR A C 1
ATOM 2937 O O . TYR A 1 368 ? 11.619 1.461 11.973 1.00 94.19 368 TYR A O 1
ATOM 2945 N N . MET A 1 369 ? 9.553 1.404 11.085 1.00 94.00 369 MET A N 1
ATOM 2946 C CA . MET A 1 369 ? 9.839 2.303 9.973 1.00 94.00 369 MET A CA 1
ATOM 2947 C C . MET A 1 369 ? 9.827 3.763 10.446 1.00 94.00 369 MET A C 1
ATOM 2949 O O . MET A 1 369 ? 8.817 4.463 10.350 1.00 94.00 369 MET A O 1
ATOM 2953 N N . TRP A 1 370 ? 10.959 4.236 10.965 1.00 95.19 370 TRP A N 1
ATOM 2954 C CA . TRP A 1 370 ? 11.142 5.652 11.282 1.00 95.19 370 TRP A CA 1
ATOM 2955 C C . TRP A 1 370 ? 11.202 6.474 9.994 1.00 95.19 370 TRP A C 1
ATOM 2957 O O . TRP A 1 370 ? 12.108 6.313 9.173 1.00 95.19 370 TRP A O 1
ATOM 2967 N N . ARG A 1 371 ? 10.213 7.350 9.821 1.00 95.06 371 ARG A N 1
ATOM 2968 C CA . ARG A 1 371 ? 10.040 8.220 8.653 1.00 95.06 371 ARG A CA 1
ATOM 2969 C C . ARG A 1 371 ? 10.655 9.596 8.910 1.00 95.06 371 ARG A C 1
ATOM 2971 O O . ARG A 1 371 ? 11.007 9.912 10.042 1.00 95.06 371 ARG A O 1
ATOM 2978 N N . SER A 1 372 ? 10.818 10.442 7.903 1.00 93.75 372 SER A N 1
ATOM 2979 C CA . SER A 1 372 ? 11.330 11.796 8.148 1.00 93.75 372 SER A CA 1
ATOM 2980 C C . SER A 1 372 ? 10.310 12.687 8.888 1.00 93.75 372 SER A C 1
ATOM 2982 O O . SER A 1 372 ? 9.108 12.413 8.893 1.00 93.75 372 SER A O 1
ATOM 2984 N N . ASN A 1 373 ? 10.784 13.747 9.556 1.00 93.31 373 ASN A N 1
ATOM 2985 C CA . ASN A 1 373 ? 9.953 14.786 10.197 1.00 93.31 373 ASN A CA 1
ATOM 2986 C C . ASN A 1 373 ? 9.788 16.021 9.295 1.00 93.31 373 ASN A C 1
ATOM 2988 O O . ASN A 1 373 ? 9.806 17.160 9.752 1.00 93.31 373 ASN A O 1
ATOM 2992 N N . ASP A 1 374 ? 9.671 15.765 8.000 1.00 91.31 374 ASP A N 1
ATOM 2993 C CA . ASP A 1 374 ? 9.452 16.726 6.929 1.00 91.31 374 ASP A CA 1
ATOM 2994 C C . ASP A 1 374 ? 8.685 16.026 5.798 1.00 91.31 374 ASP A C 1
ATOM 2996 O O . ASP A 1 374 ? 8.511 14.802 5.803 1.00 91.31 374 ASP A O 1
ATOM 3000 N N . ALA A 1 375 ? 8.187 16.809 4.847 1.00 93.31 375 ALA A N 1
ATOM 3001 C CA . ALA A 1 375 ? 7.575 16.271 3.646 1.00 93.31 375 ALA A CA 1
ATOM 3002 C C . ALA A 1 375 ? 8.586 16.173 2.498 1.00 93.31 375 ALA A C 1
ATOM 3004 O O . ALA A 1 375 ? 9.413 17.062 2.297 1.00 93.31 375 ALA A O 1
ATOM 3005 N N . VAL A 1 376 ? 8.449 15.122 1.692 1.00 92.25 376 VAL A N 1
ATOM 3006 C CA . VAL A 1 376 ? 9.237 14.869 0.487 1.00 92.25 376 VAL A CA 1
ATOM 3007 C C . VAL A 1 376 ? 8.304 14.786 -0.717 1.00 92.25 376 VAL A C 1
ATOM 3009 O O . VAL A 1 376 ? 7.488 13.869 -0.836 1.00 92.25 376 VAL A O 1
ATOM 3012 N N . HIS A 1 377 ? 8.448 15.744 -1.636 1.00 93.38 377 HIS A N 1
ATOM 3013 C CA . HIS A 1 377 ? 7.562 15.919 -2.792 1.00 93.38 377 HIS A CA 1
ATOM 3014 C C . HIS A 1 377 ? 7.414 14.631 -3.604 1.00 93.38 377 HIS A C 1
ATOM 3016 O O . HIS A 1 377 ? 6.303 14.167 -3.834 1.00 93.38 377 HIS A O 1
ATOM 3022 N N . PHE A 1 378 ? 8.529 13.970 -3.927 1.00 89.81 378 PHE A N 1
ATOM 3023 C CA . PHE A 1 378 ? 8.489 12.775 -4.763 1.00 89.81 378 PHE A CA 1
ATOM 3024 C C . PHE A 1 378 ? 7.827 11.555 -4.130 1.00 89.81 378 PHE A C 1
ATOM 3026 O O . PHE A 1 378 ? 7.493 10.616 -4.856 1.00 89.81 378 PHE A O 1
ATOM 3033 N N . CYS A 1 379 ? 7.673 11.537 -2.806 1.00 91.69 379 CYS A N 1
ATOM 3034 C CA . CYS A 1 379 ? 6.971 10.477 -2.089 1.00 91.69 379 CYS A CA 1
ATOM 3035 C C . CYS A 1 379 ? 5.455 10.696 -2.077 1.00 91.69 379 CYS A C 1
ATOM 3037 O O . CYS A 1 379 ? 4.723 9.750 -1.809 1.00 91.69 379 CYS A O 1
ATOM 3039 N N . THR A 1 380 ? 4.988 11.916 -2.350 1.00 93.69 380 THR A N 1
ATOM 3040 C CA . THR A 1 380 ? 3.566 12.267 -2.309 1.00 93.69 380 THR A CA 1
ATOM 3041 C C . THR A 1 380 ? 2.917 11.860 -3.617 1.00 93.69 380 THR A C 1
ATOM 3043 O O . THR A 1 380 ? 2.951 12.652 -4.535 1.00 93.69 380 THR A O 1
ATOM 3046 N N . LYS A 1 381 ? 2.423 10.616 -3.699 1.00 93.69 381 LYS A N 1
ATOM 3047 C CA . LYS A 1 381 ? 1.719 9.995 -4.840 1.00 93.69 381 LYS A CA 1
ATOM 3048 C C . LYS A 1 381 ? 0.711 8.973 -4.314 1.00 93.69 381 LYS A C 1
ATOM 3050 O O . LYS A 1 381 ? 0.962 8.371 -3.264 1.00 93.69 381 LYS A O 1
ATOM 3055 N N . GLY A 1 382 ? -0.351 8.691 -5.063 1.00 95.62 382 GLY A N 1
ATOM 3056 C CA . GLY A 1 382 ? -1.380 7.720 -4.674 1.00 95.62 382 GLY A CA 1
ATOM 3057 C C . GLY A 1 382 ? -2.378 8.226 -3.649 1.00 95.62 382 GLY A C 1
ATOM 3058 O O . GLY A 1 382 ? -2.957 7.427 -2.917 1.00 95.62 382 GLY A O 1
ATOM 3059 N N . TYR A 1 383 ? -2.527 9.541 -3.537 1.00 96.62 383 TYR A N 1
ATOM 3060 C CA . TYR A 1 383 ? -3.493 10.154 -2.634 1.00 96.62 383 TYR A CA 1
ATOM 3061 C C . TYR A 1 383 ? -4.930 9.996 -3.140 1.00 96.62 383 TYR A C 1
ATOM 3063 O O . TYR A 1 383 ? -5.863 10.147 -2.351 1.00 96.62 383 TYR A O 1
ATOM 3071 N N . ASP A 1 384 ? -5.133 9.616 -4.405 1.00 97.19 384 ASP A N 1
ATOM 3072 C CA . ASP A 1 384 ? -6.431 9.155 -4.899 1.00 97.19 384 ASP A CA 1
ATOM 3073 C C . ASP A 1 384 ? -6.945 7.918 -4.134 1.00 97.19 384 ASP A C 1
ATOM 3075 O O . ASP A 1 384 ? -8.153 7.761 -3.964 1.00 97.19 384 ASP A O 1
ATOM 3079 N N . ALA A 1 385 ? -6.055 7.093 -3.567 1.00 98.19 385 ALA A N 1
ATOM 3080 C CA . ALA A 1 385 ? -6.431 5.974 -2.703 1.00 98.19 385 ALA A CA 1
ATOM 3081 C C . ALA A 1 385 ? -7.256 6.418 -1.486 1.00 98.19 385 ALA A C 1
ATOM 3083 O O . ALA A 1 385 ? -8.132 5.680 -1.043 1.00 98.19 385 ALA A O 1
ATOM 3084 N N . PHE A 1 386 ? -7.020 7.626 -0.962 1.00 98.62 386 PHE A N 1
ATOM 3085 C CA . PHE A 1 386 ? -7.809 8.168 0.141 1.00 98.62 386 PHE A CA 1
ATOM 3086 C C . PHE A 1 386 ? -9.231 8.538 -0.278 1.00 98.62 386 PHE A C 1
ATOM 3088 O O . PHE A 1 386 ? -10.155 8.354 0.513 1.00 98.62 386 PHE A O 1
ATOM 3095 N N . LEU A 1 387 ? -9.431 9.000 -1.517 1.00 97.62 387 LEU A N 1
ATOM 3096 C CA . LEU A 1 387 ? -10.775 9.186 -2.061 1.00 97.62 387 LEU A CA 1
ATOM 3097 C C . LEU A 1 387 ? -11.493 7.837 -2.165 1.00 97.62 387 LEU A C 1
ATOM 3099 O O . LEU A 1 387 ? -12.608 7.702 -1.679 1.00 97.62 387 LEU A O 1
ATOM 3103 N N . LEU A 1 388 ? -10.835 6.815 -2.716 1.00 97.38 388 LEU A N 1
ATOM 3104 C CA . LEU A 1 388 ? -11.437 5.482 -2.837 1.00 97.38 388 LEU A CA 1
ATOM 3105 C C . LEU A 1 388 ? -11.726 4.853 -1.464 1.00 97.38 388 LEU A C 1
ATOM 3107 O O . LEU A 1 388 ? -12.774 4.246 -1.267 1.00 97.38 388 LEU A O 1
ATOM 3111 N N . ALA A 1 389 ? -10.832 5.033 -0.488 1.00 97.88 389 ALA A N 1
ATOM 3112 C CA . ALA A 1 389 ? -11.057 4.592 0.886 1.00 97.88 389 ALA A CA 1
ATOM 3113 C C . ALA A 1 389 ? -12.221 5.345 1.551 1.00 97.88 389 ALA A C 1
ATOM 3115 O O . ALA A 1 389 ? -12.966 4.748 2.330 1.00 97.88 389 ALA A O 1
ATOM 3116 N N . TYR A 1 390 ? -12.402 6.635 1.247 1.00 97.00 390 TYR A N 1
ATOM 3117 C CA . TYR A 1 390 ? -13.566 7.402 1.690 1.00 97.00 390 TYR A CA 1
ATOM 3118 C C . TYR A 1 390 ? -14.862 6.864 1.074 1.00 97.00 390 TYR A C 1
ATOM 3120 O O . TYR A 1 390 ? -15.800 6.604 1.816 1.00 97.00 390 TYR A O 1
ATOM 3128 N N . GLU A 1 391 ? -14.903 6.610 -0.233 1.00 92.75 391 GLU A N 1
ATOM 3129 C CA . GLU A 1 391 ? -16.074 6.024 -0.909 1.00 92.75 391 GLU A CA 1
ATOM 3130 C C . GLU A 1 391 ? -16.438 4.640 -0.336 1.00 92.75 391 GLU A C 1
ATOM 3132 O O . GLU A 1 391 ? -17.608 4.312 -0.150 1.00 92.75 391 GLU A O 1
ATOM 3137 N N . GLU A 1 392 ? -15.430 3.846 0.031 1.00 91.88 392 GLU A N 1
ATOM 3138 C CA . GLU A 1 392 ? -15.603 2.526 0.645 1.00 91.88 392 GLU A CA 1
ATOM 3139 C C . GLU A 1 392 ? -16.146 2.552 2.079 1.00 91.88 392 GLU A C 1
ATOM 3141 O O . GLU A 1 392 ? -16.825 1.613 2.505 1.00 91.88 392 GLU A O 1
ATOM 3146 N N . THR A 1 393 ? -15.804 3.579 2.860 1.00 91.88 393 THR A N 1
ATOM 3147 C CA . THR A 1 393 ? -15.976 3.548 4.326 1.00 91.88 393 THR A CA 1
ATOM 3148 C C . THR A 1 393 ? -16.802 4.697 4.892 1.00 91.88 393 THR A C 1
ATOM 3150 O O . THR A 1 393 ? -17.277 4.608 6.025 1.00 91.88 393 THR A O 1
ATOM 3153 N N . GLY A 1 394 ? -16.945 5.787 4.142 1.00 92.00 394 GLY A N 1
ATOM 3154 C CA . GLY A 1 394 ? -17.440 7.075 4.617 1.00 92.00 394 GLY A CA 1
ATOM 3155 C C . GLY A 1 394 ? -16.521 7.764 5.633 1.00 92.00 394 GLY A C 1
ATOM 3156 O O . GLY A 1 394 ? -16.956 8.728 6.261 1.00 92.00 394 GLY A O 1
ATOM 3157 N N . ASP A 1 395 ? -15.284 7.289 5.851 1.00 94.44 395 ASP A N 1
ATOM 3158 C CA . ASP A 1 395 ? -14.432 7.797 6.931 1.00 94.44 395 ASP A CA 1
ATOM 3159 C C . ASP A 1 395 ? -13.881 9.201 6.642 1.00 94.44 395 ASP A C 1
ATOM 3161 O O . ASP A 1 395 ? -13.031 9.362 5.761 1.00 94.44 395 ASP A O 1
ATOM 3165 N N . PRO A 1 396 ? -14.302 10.235 7.401 1.00 95.31 396 PRO A N 1
ATOM 3166 C CA . PRO A 1 396 ? -13.908 11.612 7.130 1.00 95.31 396 PRO A CA 1
ATOM 3167 C C . PRO A 1 396 ? -12.402 11.837 7.294 1.00 95.31 396 PRO A C 1
ATOM 3169 O O . PRO A 1 396 ? -11.878 12.781 6.712 1.00 95.31 396 PRO A O 1
ATOM 3172 N N . ARG A 1 397 ? -11.669 10.970 8.011 1.00 96.69 397 ARG A N 1
ATOM 3173 C CA . ARG A 1 397 ? -10.197 11.036 8.057 1.00 96.69 397 ARG A CA 1
ATOM 3174 C C . ARG A 1 397 ? -9.575 10.752 6.693 1.00 96.69 397 ARG A C 1
ATOM 3176 O O . ARG A 1 397 ? -8.563 11.357 6.354 1.00 96.69 397 ARG A O 1
ATOM 3183 N N . MET A 1 398 ? -10.169 9.851 5.908 1.00 98.38 398 MET A N 1
ATOM 3184 C CA . MET A 1 398 ? -9.700 9.570 4.549 1.00 98.38 398 MET A CA 1
ATOM 3185 C C . MET A 1 398 ? -9.927 10.794 3.658 1.00 98.38 398 MET A C 1
ATOM 3187 O O . MET A 1 398 ? -9.012 11.217 2.962 1.00 98.38 398 MET A O 1
ATOM 3191 N N . TRP A 1 399 ? -11.079 11.462 3.777 1.00 97.56 399 TRP A N 1
ATOM 3192 C CA . TRP A 1 399 ? -11.323 12.735 3.089 1.00 97.56 399 TRP A CA 1
ATOM 3193 C C . TRP A 1 399 ? -10.369 13.860 3.543 1.00 97.56 399 TRP A C 1
ATOM 3195 O O . TRP A 1 399 ? -9.843 14.616 2.723 1.00 97.56 399 TRP A O 1
ATOM 3205 N N . GLU A 1 400 ? -10.080 13.965 4.843 1.00 97.94 400 GLU A N 1
ATOM 3206 C CA . GLU A 1 400 ? -9.100 14.917 5.392 1.00 97.94 400 GLU A CA 1
ATOM 3207 C C . GLU A 1 400 ? -7.679 14.658 4.862 1.00 97.94 400 GLU A C 1
ATOM 3209 O O . GLU A 1 400 ? -6.970 15.606 4.518 1.00 97.94 400 GLU A O 1
ATOM 3214 N N . ALA A 1 401 ? -7.255 13.392 4.769 1.00 98.50 401 ALA A N 1
ATOM 3215 C CA . ALA A 1 401 ? -5.985 13.017 4.149 1.00 98.50 401 ALA A CA 1
ATOM 3216 C C . ALA A 1 401 ? -5.963 13.362 2.662 1.00 98.50 401 ALA A C 1
ATOM 3218 O O . ALA A 1 401 ? -5.039 14.043 2.220 1.00 98.50 401 ALA A O 1
ATOM 3219 N N . PHE A 1 402 ? -6.993 12.953 1.918 1.00 98.50 402 PHE A N 1
ATOM 3220 C CA . PHE A 1 402 ? -7.142 13.247 0.496 1.00 98.50 402 PHE A CA 1
ATOM 3221 C C . PHE A 1 402 ? -7.000 14.748 0.216 1.00 98.50 402 PHE A C 1
ATOM 3223 O O . PHE A 1 402 ? -6.132 15.161 -0.549 1.00 98.50 402 PHE A O 1
ATOM 3230 N N . THR A 1 403 ? -7.800 15.575 0.890 1.00 98.25 403 THR A N 1
ATOM 3231 C CA . THR A 1 403 ? -7.803 17.031 0.684 1.00 98.25 403 THR A CA 1
ATOM 3232 C C . THR A 1 403 ? -6.475 17.682 1.068 1.00 98.25 403 THR A C 1
ATOM 3234 O O . THR A 1 403 ? -6.001 18.566 0.354 1.00 98.25 403 THR A O 1
ATOM 3237 N N . ALA A 1 404 ? -5.830 17.232 2.149 1.00 98.31 404 ALA A N 1
ATOM 3238 C CA . ALA A 1 404 ? -4.524 17.745 2.553 1.00 98.31 404 ALA A CA 1
ATOM 3239 C C . ALA A 1 404 ? -3.411 17.371 1.560 1.00 98.31 404 ALA A C 1
ATOM 3241 O O . ALA A 1 404 ? -2.596 18.226 1.215 1.00 98.31 404 ALA A O 1
ATOM 3242 N N . GLN A 1 405 ? -3.365 16.118 1.096 1.00 98.12 405 GLN A N 1
ATOM 3243 C CA . GLN A 1 405 ? -2.359 15.677 0.125 1.00 98.12 405 GLN A CA 1
ATOM 3244 C C . GLN A 1 405 ? -2.572 16.331 -1.242 1.00 98.12 405 GLN A C 1
ATOM 3246 O O . GLN A 1 405 ? -1.599 16.758 -1.854 1.00 98.12 405 GLN A O 1
ATOM 3251 N N . LEU A 1 406 ? -3.825 16.468 -1.688 1.00 98.06 406 LEU A N 1
ATOM 3252 C CA . LEU A 1 406 ? -4.170 17.144 -2.937 1.00 98.06 406 LEU A CA 1
ATOM 3253 C C . LEU A 1 406 ? -3.726 18.612 -2.922 1.00 98.06 406 LEU A C 1
ATOM 3255 O O . LEU A 1 406 ? -3.088 19.066 -3.871 1.00 98.06 406 LEU A O 1
ATOM 3259 N N . ALA A 1 407 ? -4.019 19.340 -1.839 1.00 98.06 407 ALA A N 1
ATOM 3260 C CA . ALA A 1 407 ? -3.581 20.726 -1.682 1.00 98.06 407 ALA A CA 1
ATOM 3261 C C . ALA A 1 407 ? -2.048 20.833 -1.710 1.00 98.06 407 ALA A C 1
ATOM 3263 O O . ALA A 1 407 ? -1.494 21.642 -2.451 1.00 98.06 407 ALA A O 1
ATOM 3264 N N . TYR A 1 408 ? -1.361 19.958 -0.968 1.00 98.31 408 TYR A N 1
ATOM 3265 C CA . TYR A 1 408 ? 0.098 19.901 -0.966 1.00 98.31 408 TYR A CA 1
ATOM 3266 C C . TYR A 1 408 ? 0.673 19.599 -2.358 1.00 98.31 408 TYR A C 1
ATOM 3268 O O . TYR A 1 408 ? 1.640 20.232 -2.777 1.00 98.31 408 TYR A O 1
ATOM 3276 N N . ALA A 1 409 ? 0.098 18.633 -3.079 1.00 97.94 409 ALA A N 1
ATOM 3277 C CA . ALA A 1 409 ? 0.558 18.239 -4.406 1.00 97.94 409 ALA A CA 1
ATOM 3278 C C . ALA A 1 409 ? 0.385 19.372 -5.425 1.00 97.94 409 ALA A C 1
ATOM 3280 O O . ALA A 1 409 ? 1.308 19.658 -6.188 1.00 97.94 409 ALA A O 1
ATOM 3281 N N . ALA A 1 410 ? -0.761 20.055 -5.401 1.00 97.69 410 ALA A N 1
ATOM 3282 C CA . ALA A 1 410 ? -1.024 21.195 -6.274 1.00 97.69 410 ALA A CA 1
ATOM 3283 C C . ALA A 1 410 ? -0.031 22.349 -6.048 1.00 97.69 410 ALA A C 1
ATOM 3285 O O . ALA A 1 410 ? 0.373 22.995 -7.014 1.00 97.69 410 ALA A O 1
ATOM 3286 N N . GLU A 1 411 ? 0.380 22.587 -4.799 1.00 97.12 411 GLU A N 1
ATOM 3287 C CA . GLU A 1 411 ? 1.273 23.694 -4.440 1.00 97.12 411 GLU A CA 1
ATOM 3288 C C . GLU A 1 411 ? 2.766 23.364 -4.589 1.00 97.12 411 GLU A C 1
ATOM 3290 O O . GLU A 1 411 ? 3.542 24.219 -5.007 1.00 97.12 411 GLU A O 1
ATOM 3295 N N . HIS A 1 412 ? 3.191 22.152 -4.224 1.00 97.12 412 HIS A N 1
ATOM 3296 C CA . HIS A 1 412 ? 4.612 21.852 -4.009 1.00 97.12 412 HIS A CA 1
ATOM 3297 C C . HIS A 1 412 ? 5.199 20.793 -4.942 1.00 97.12 412 HIS A C 1
ATOM 3299 O O . HIS A 1 412 ? 6.423 20.652 -5.008 1.00 97.12 412 HIS A O 1
ATOM 3305 N N . VAL A 1 413 ? 4.373 20.006 -5.633 1.00 97.44 413 VAL A N 1
ATOM 3306 C CA . VAL A 1 413 ? 4.882 18.974 -6.542 1.00 97.44 413 VAL A CA 1
ATOM 3307 C C . VAL A 1 413 ? 5.109 19.588 -7.922 1.00 97.44 413 VAL A C 1
ATOM 3309 O O . VAL A 1 413 ? 4.191 20.115 -8.554 1.00 97.44 413 VAL A O 1
ATOM 3312 N N . HIS A 1 414 ? 6.358 19.492 -8.384 1.00 97.81 414 HIS A N 1
ATOM 3313 C CA . HIS A 1 414 ? 6.817 19.997 -9.678 1.00 97.81 414 HIS A CA 1
ATOM 3314 C C . HIS A 1 414 ? 7.699 18.976 -10.395 1.00 97.81 414 HIS A C 1
ATOM 3316 O O . HIS A 1 414 ? 8.477 18.268 -9.753 1.00 97.81 414 HIS A O 1
ATOM 3322 N N . ALA A 1 415 ? 7.647 18.957 -11.726 1.00 97.38 415 ALA A N 1
ATOM 3323 C CA . ALA A 1 415 ? 8.471 18.108 -12.591 1.00 97.38 415 ALA A CA 1
ATOM 3324 C C . ALA A 1 415 ? 9.651 18.877 -13.227 1.00 97.38 415 ALA A C 1
ATOM 3326 O O . ALA A 1 415 ? 10.051 18.598 -14.355 1.00 97.38 415 ALA A O 1
ATOM 3327 N N . LEU A 1 416 ? 10.201 19.867 -12.509 1.00 94.00 416 LEU A N 1
ATOM 3328 C CA . LEU A 1 416 ? 11.282 20.737 -12.994 1.00 94.00 416 LEU A CA 1
ATOM 3329 C C . LEU A 1 416 ? 12.683 20.257 -12.587 1.00 94.00 416 LEU A C 1
ATOM 3331 O O . LEU A 1 416 ? 13.542 20.126 -13.448 1.00 94.00 416 LEU A O 1
ATOM 3335 N N . SER A 1 417 ? 12.922 20.036 -11.293 1.00 88.88 417 SER A N 1
ATOM 3336 C CA . SER A 1 417 ? 14.210 19.576 -10.733 1.00 88.88 417 SER A CA 1
ATOM 3337 C C . SER A 1 417 ? 14.156 18.144 -10.187 1.00 88.88 417 SER A C 1
ATOM 3339 O O . SER A 1 417 ? 15.144 17.616 -9.692 1.00 88.88 417 SER A O 1
ATOM 3341 N N . GLU A 1 418 ? 12.977 17.527 -10.237 1.00 93.56 418 GLU A N 1
ATOM 3342 C CA . GLU A 1 418 ? 12.724 16.144 -9.840 1.00 93.56 418 GLU A CA 1
ATOM 3343 C C . GLU A 1 418 ? 11.636 15.606 -10.783 1.00 93.56 418 GLU A C 1
ATOM 3345 O O . GLU A 1 418 ? 10.445 15.556 -10.465 1.00 93.56 418 GLU A O 1
ATOM 3350 N N . THR A 1 419 ? 12.037 15.277 -12.009 1.00 96.31 419 THR A N 1
ATOM 3351 C CA . THR A 1 419 ? 11.138 14.954 -13.135 1.00 96.31 419 THR A CA 1
ATOM 3352 C C . THR A 1 419 ? 10.284 13.718 -12.879 1.00 96.31 419 THR A C 1
ATOM 3354 O O . THR A 1 419 ? 9.180 13.612 -13.408 1.00 96.31 419 THR A O 1
ATOM 3357 N N . ARG A 1 420 ? 10.723 12.811 -11.995 1.00 94.00 420 ARG A N 1
ATOM 3358 C CA . ARG A 1 420 ? 9.941 11.635 -11.571 1.00 94.00 420 ARG A CA 1
ATOM 3359 C C . ARG A 1 420 ? 8.610 11.984 -10.904 1.00 94.00 420 ARG A C 1
ATOM 3361 O O . ARG A 1 420 ? 7.748 11.119 -10.753 1.00 94.00 420 ARG A O 1
ATOM 3368 N N . ASN A 1 421 ? 8.430 13.240 -10.500 1.00 96.88 421 ASN A N 1
ATOM 3369 C CA . ASN A 1 421 ? 7.142 13.762 -10.058 1.00 96.88 421 ASN A CA 1
ATOM 3370 C C . ASN A 1 421 ? 6.075 13.731 -11.152 1.00 96.88 421 ASN A C 1
ATOM 3372 O O . ASN A 1 421 ? 4.901 13.788 -10.824 1.00 96.88 421 ASN A O 1
ATOM 3376 N N . VAL A 1 422 ? 6.435 13.517 -12.422 1.00 97.75 422 VAL A N 1
ATOM 3377 C CA . VAL A 1 422 ? 5.454 13.232 -13.480 1.00 97.75 422 VAL A CA 1
ATOM 3378 C C . VAL A 1 422 ? 4.527 12.055 -13.137 1.00 97.75 422 VAL A C 1
ATOM 3380 O O . VAL A 1 422 ? 3.400 12.011 -13.618 1.00 97.75 422 VAL A O 1
ATOM 3383 N N . GLY A 1 423 ? 4.941 11.137 -12.253 1.00 96.44 423 GLY A N 1
ATOM 3384 C CA . GLY A 1 423 ? 4.064 10.072 -11.757 1.00 96.44 423 GLY A CA 1
ATOM 3385 C C . GLY A 1 423 ? 2.768 10.576 -11.100 1.00 96.44 423 GLY A C 1
ATOM 3386 O O . GLY A 1 423 ? 1.760 9.876 -11.169 1.00 96.44 423 GLY A O 1
ATOM 3387 N N . ASP A 1 424 ? 2.763 11.792 -10.540 1.00 97.25 424 ASP A N 1
ATOM 3388 C CA . ASP A 1 424 ? 1.584 12.436 -9.933 1.00 97.25 424 ASP A CA 1
ATOM 3389 C C . ASP A 1 424 ? 0.494 12.810 -10.943 1.00 97.25 424 ASP A C 1
ATOM 3391 O O . ASP A 1 424 ? -0.656 13.029 -10.564 1.00 97.25 424 ASP A O 1
ATOM 3395 N N . VAL A 1 425 ? 0.812 12.829 -12.244 1.00 98.56 425 VAL A N 1
ATOM 3396 C CA . VAL A 1 425 ? -0.203 12.997 -13.294 1.00 98.56 425 VAL A CA 1
ATOM 3397 C C . VAL A 1 425 ? -1.301 11.944 -13.157 1.00 98.56 425 VAL A C 1
ATOM 3399 O O . VAL A 1 425 ? -2.463 12.250 -13.415 1.00 98.56 425 VAL A O 1
ATOM 3402 N N . ARG A 1 426 ? -0.962 10.719 -12.730 1.00 97.81 426 ARG A N 1
ATOM 3403 C CA . ARG A 1 426 ? -1.944 9.642 -12.561 1.00 97.81 426 ARG A CA 1
ATOM 3404 C C . ARG A 1 426 ? -3.029 10.018 -11.558 1.00 97.81 426 ARG A C 1
ATOM 3406 O O . ARG A 1 426 ? -4.204 9.848 -11.870 1.00 97.81 426 ARG A O 1
ATOM 3413 N N . ASP A 1 427 ? -2.644 10.510 -10.383 1.00 98.25 427 ASP A N 1
ATOM 3414 C CA . ASP A 1 427 ? -3.585 10.923 -9.345 1.00 98.25 427 ASP A CA 1
ATOM 3415 C C . ASP A 1 427 ? -4.521 12.016 -9.880 1.00 98.25 427 ASP A C 1
ATOM 3417 O O . ASP A 1 427 ? -5.737 11.843 -9.889 1.00 98.25 427 ASP A O 1
ATOM 3421 N N . PHE A 1 428 ? -3.971 13.098 -10.438 1.00 98.69 428 PHE A N 1
ATOM 3422 C CA . PHE A 1 428 ? -4.766 14.203 -10.982 1.00 98.69 428 PHE A CA 1
ATOM 3423 C C . PHE A 1 428 ? -5.717 13.781 -12.113 1.00 98.69 428 PHE A C 1
ATOM 3425 O O . PHE A 1 428 ? -6.880 14.185 -12.127 1.00 98.69 428 PHE A O 1
ATOM 3432 N N . VAL A 1 429 ? -5.266 12.939 -13.046 1.00 98.38 429 VAL A N 1
ATOM 3433 C CA . VAL A 1 429 ? -6.117 12.431 -14.134 1.00 98.38 429 VAL A CA 1
ATOM 3434 C C . VAL A 1 429 ? -7.265 11.577 -13.593 1.00 98.38 429 VAL A C 1
ATOM 3436 O O . VAL A 1 429 ? -8.406 11.734 -14.030 1.00 98.38 429 VAL A O 1
ATOM 3439 N N . ARG A 1 430 ? -6.995 10.704 -12.617 1.00 97.31 430 ARG A N 1
ATOM 3440 C CA . ARG A 1 430 ? -8.035 9.877 -11.990 1.00 97.31 430 ARG A CA 1
ATOM 3441 C C . ARG A 1 430 ? -9.046 10.731 -11.243 1.00 97.31 430 ARG A C 1
ATOM 3443 O O . ARG A 1 430 ? -10.244 10.551 -11.434 1.00 97.31 430 ARG A O 1
ATOM 3450 N N . LEU A 1 431 ? -8.584 11.718 -10.480 1.00 97.75 431 LEU A N 1
ATOM 3451 C CA . LEU A 1 431 ? -9.469 12.658 -9.796 1.00 97.75 431 LEU A CA 1
ATOM 3452 C C . LEU A 1 431 ? -10.344 13.430 -10.781 1.00 97.75 431 LEU A C 1
ATOM 3454 O O . LEU A 1 431 ? -11.547 13.513 -10.561 1.00 97.75 431 LEU A O 1
ATOM 3458 N N . HIS A 1 432 ? -9.788 13.920 -11.894 1.00 97.94 432 HIS A N 1
ATOM 3459 C CA . HIS A 1 432 ? -10.585 14.545 -12.952 1.00 97.94 432 HIS A CA 1
ATOM 3460 C C . HIS A 1 432 ? -11.691 13.611 -13.461 1.00 97.94 432 HIS A C 1
ATOM 3462 O O . HIS A 1 432 ? -12.832 14.037 -13.610 1.00 97.94 432 HIS A O 1
ATOM 3468 N N . ARG A 1 433 ? -11.387 12.328 -13.685 1.00 95.88 433 ARG A N 1
ATOM 3469 C CA . ARG A 1 433 ? -12.390 11.351 -14.132 1.00 95.88 433 ARG A CA 1
ATOM 3470 C C . ARG A 1 433 ? -13.460 11.065 -13.088 1.00 95.88 433 ARG A C 1
ATOM 3472 O O . ARG A 1 433 ? -14.618 10.912 -13.458 1.00 95.88 433 ARG A O 1
ATOM 3479 N N . PHE A 1 434 ? -13.082 10.977 -11.816 1.00 93.69 434 PHE A N 1
ATOM 3480 C CA . PHE A 1 434 ? -14.013 10.639 -10.739 1.00 93.69 434 PHE A CA 1
ATOM 3481 C C . PHE A 1 434 ? -14.913 11.818 -10.361 1.00 93.69 434 PHE A C 1
ATOM 3483 O O . PHE A 1 434 ? -16.076 11.613 -10.030 1.00 93.69 434 PHE A O 1
ATOM 3490 N N . THR A 1 435 ? -14.396 13.049 -10.413 1.00 92.94 435 THR A N 1
ATOM 3491 C CA . THR A 1 435 ? -15.111 14.241 -9.926 1.00 92.94 435 THR A CA 1
ATOM 3492 C C . THR A 1 435 ? -15.614 15.160 -11.036 1.00 92.94 435 THR A C 1
ATOM 3494 O O . THR A 1 435 ? -16.461 16.015 -10.782 1.00 92.94 435 THR A O 1
ATOM 3497 N N . GLY A 1 436 ? -15.084 15.037 -12.255 1.00 94.81 436 GLY A N 1
ATOM 3498 C CA . GLY A 1 436 ? -15.354 15.945 -13.372 1.00 94.81 436 GLY A CA 1
ATOM 3499 C C . GLY A 1 436 ? -14.733 17.341 -13.223 1.00 94.81 436 GLY A C 1
ATOM 3500 O O . GLY A 1 436 ? -14.965 18.198 -14.074 1.00 94.81 436 GLY A O 1
ATOM 3501 N N . GLN A 1 437 ? -13.956 17.608 -12.166 1.00 96.38 437 GLN A N 1
ATOM 3502 C CA . GLN A 1 437 ? -13.395 18.939 -11.913 1.00 96.38 437 GLN A CA 1
ATOM 3503 C C . GLN A 1 437 ? -12.231 19.245 -12.865 1.00 96.38 437 GLN A C 1
ATOM 3505 O O . GLN A 1 437 ? -11.286 18.460 -12.988 1.00 96.38 437 GLN A O 1
ATOM 3510 N N . ALA A 1 438 ? -12.296 20.394 -13.545 1.00 97.62 438 ALA A N 1
ATOM 3511 C CA . ALA A 1 438 ? -11.313 20.804 -14.552 1.00 97.62 438 ALA A CA 1
ATOM 3512 C C . ALA A 1 438 ? -9.928 21.096 -13.950 1.00 97.62 438 ALA A C 1
ATOM 3514 O O . ALA A 1 438 ? -8.922 20.706 -14.540 1.00 97.62 438 ALA A O 1
ATOM 3515 N N . ASP A 1 439 ? -9.873 21.674 -12.747 1.00 97.94 439 ASP A N 1
ATOM 3516 C CA . ASP A 1 439 ? -8.629 22.030 -12.053 1.00 97.94 439 ASP A CA 1
ATOM 3517 C C . ASP A 1 439 ? -7.669 20.838 -11.915 1.00 97.94 439 ASP A C 1
ATOM 3519 O O . ASP A 1 439 ? -6.454 20.989 -12.028 1.00 97.94 439 ASP A O 1
ATOM 3523 N N . HIS A 1 440 ? -8.190 19.622 -11.716 1.00 98.50 440 HIS A N 1
ATOM 3524 C CA . HIS A 1 440 ? -7.354 18.422 -11.661 1.00 98.50 440 HIS A CA 1
ATOM 3525 C C . HIS A 1 440 ? -6.664 18.144 -13.004 1.00 98.50 440 HIS A C 1
ATOM 3527 O O . HIS A 1 440 ? -5.465 17.869 -13.038 1.00 98.50 440 HIS A O 1
ATOM 3533 N N . LEU A 1 441 ? -7.385 18.271 -14.122 1.00 98.56 441 LEU A N 1
ATOM 3534 C CA . LEU A 1 441 ? -6.800 18.118 -15.454 1.00 98.56 441 LEU A CA 1
ATOM 3535 C C . LEU A 1 441 ? -5.762 19.215 -15.735 1.00 98.56 441 LEU A C 1
ATOM 3537 O O . LEU A 1 441 ? -4.715 18.937 -16.320 1.00 98.56 441 LEU A O 1
ATOM 3541 N N . GLU A 1 442 ? -6.004 20.443 -15.277 1.00 98.69 442 GLU A N 1
ATOM 3542 C CA . GLU A 1 442 ? -5.038 21.539 -15.397 1.00 98.69 442 GLU A CA 1
ATOM 3543 C C . GLU A 1 442 ? -3.748 21.264 -14.617 1.00 98.69 442 GLU A C 1
ATOM 3545 O O . GLU A 1 442 ? -2.657 21.499 -15.141 1.00 98.69 442 GLU A O 1
ATOM 3550 N N . GLN A 1 443 ? -3.839 20.701 -13.408 1.00 98.69 443 GLN A N 1
ATOM 3551 C CA . GLN A 1 443 ? -2.666 20.285 -12.629 1.00 98.69 443 GLN A CA 1
ATOM 3552 C C . GLN A 1 443 ? -1.895 19.142 -13.306 1.00 98.69 443 GLN A C 1
ATOM 3554 O O . GLN A 1 443 ? -0.663 19.182 -13.370 1.00 98.69 443 GLN A O 1
ATOM 3559 N N . ALA A 1 444 ? -2.596 18.164 -13.886 1.00 98.75 444 ALA A N 1
ATOM 3560 C CA . ALA A 1 444 ? -1.973 17.115 -14.693 1.00 98.75 444 ALA A CA 1
ATOM 3561 C C . ALA A 1 444 ? -1.211 17.697 -15.901 1.00 98.75 444 ALA A C 1
ATOM 3563 O O . ALA A 1 444 ? -0.048 17.355 -16.138 1.00 98.75 444 ALA A O 1
ATOM 3564 N N . LEU A 1 445 ? -1.836 18.623 -16.637 1.00 98.88 445 LEU A N 1
ATOM 3565 C CA . LEU A 1 445 ? -1.208 19.326 -17.758 1.00 98.88 445 LEU A CA 1
ATOM 3566 C C . LEU A 1 445 ? -0.029 20.190 -17.308 1.00 98.88 445 LEU A C 1
ATOM 3568 O O . LEU A 1 445 ? 0.984 20.224 -18.005 1.00 98.88 445 LEU A O 1
ATOM 3572 N N . ARG A 1 446 ? -0.118 20.862 -16.154 1.00 98.75 446 ARG A N 1
ATOM 3573 C CA . ARG A 1 446 ? 0.990 21.637 -15.577 1.00 98.75 446 ARG A CA 1
ATOM 3574 C C . ARG A 1 446 ? 2.218 20.755 -15.382 1.00 98.75 446 ARG A C 1
ATOM 3576 O O . ARG A 1 446 ? 3.277 21.097 -15.902 1.00 98.75 446 ARG A O 1
ATOM 3583 N N . LEU A 1 447 ? 2.076 19.617 -14.700 1.00 98.75 447 LEU A N 1
ATOM 3584 C CA . LEU A 1 447 ? 3.194 18.699 -14.457 1.00 98.75 447 LEU A CA 1
ATOM 3585 C C . LEU A 1 447 ? 3.814 18.192 -15.762 1.00 98.75 447 LEU A C 1
ATOM 3587 O O . LEU A 1 447 ? 5.037 18.168 -15.894 1.00 98.75 447 LEU A O 1
ATOM 3591 N N . PHE A 1 448 ? 2.993 17.831 -16.752 1.00 98.75 448 PHE A N 1
ATOM 3592 C CA . PHE A 1 448 ? 3.523 17.433 -18.054 1.00 98.75 448 PHE A CA 1
ATOM 3593 C C . PHE A 1 448 ? 4.248 18.585 -18.766 1.00 98.75 448 PHE A C 1
ATOM 3595 O O . PHE A 1 448 ? 5.332 18.390 -19.309 1.00 98.75 448 PHE A O 1
ATOM 3602 N N . ARG A 1 449 ? 3.690 19.799 -18.758 1.00 98.81 449 ARG A N 1
ATOM 3603 C CA . ARG A 1 449 ? 4.311 20.976 -19.387 1.00 98.81 449 ARG A CA 1
ATOM 3604 C C . ARG A 1 449 ? 5.627 21.355 -18.717 1.00 98.81 449 ARG A C 1
ATOM 3606 O O . ARG A 1 449 ? 6.557 21.731 -19.423 1.00 98.81 449 ARG A O 1
ATOM 3613 N N . GLU A 1 450 ? 5.725 21.215 -17.397 1.00 98.62 450 GLU A N 1
ATOM 3614 C CA . GLU A 1 450 ? 6.981 21.348 -16.654 1.00 98.62 450 GLU A CA 1
ATOM 3615 C C . GLU A 1 450 ? 7.999 20.295 -17.110 1.00 98.62 450 GLU A C 1
ATOM 3617 O O . GLU A 1 450 ? 9.101 20.664 -17.525 1.00 98.62 450 GLU A O 1
ATOM 3622 N N . LEU A 1 451 ? 7.611 19.012 -17.143 1.00 98.50 451 LEU A N 1
ATOM 3623 C CA . LEU A 1 451 ? 8.465 17.932 -17.651 1.00 98.50 451 LEU A CA 1
ATOM 3624 C C . LEU A 1 451 ? 8.927 18.210 -19.086 1.00 98.50 451 LEU A C 1
ATOM 3626 O O . LEU A 1 451 ? 10.094 18.001 -19.406 1.00 98.50 451 LEU A O 1
ATOM 3630 N N . ARG A 1 452 ? 8.038 18.718 -19.947 1.00 98.25 452 ARG A N 1
ATOM 3631 C CA . ARG A 1 452 ? 8.340 19.026 -21.350 1.00 98.25 452 ARG A CA 1
ATOM 3632 C C . ARG A 1 452 ? 9.529 19.978 -21.493 1.00 98.25 452 ARG A C 1
ATOM 3634 O O . ARG A 1 452 ? 10.294 19.849 -22.442 1.00 98.25 452 ARG A O 1
ATOM 3641 N N . THR A 1 453 ? 9.720 20.900 -20.547 1.00 97.75 453 THR A N 1
ATOM 3642 C CA . THR A 1 453 ? 10.881 21.814 -20.543 1.00 97.75 453 THR A CA 1
ATOM 3643 C C . THR A 1 453 ? 12.208 21.124 -20.203 1.00 97.75 453 THR A C 1
ATOM 3645 O O . THR A 1 453 ? 13.271 21.703 -20.424 1.00 97.75 453 THR A O 1
ATOM 3648 N N . ARG A 1 454 ? 12.150 19.896 -19.674 1.00 97.44 454 ARG A N 1
ATOM 3649 C CA . ARG A 1 454 ? 13.285 19.063 -19.246 1.00 97.44 454 ARG A CA 1
ATOM 3650 C C . ARG A 1 454 ? 13.551 17.872 -20.162 1.00 97.44 454 ARG A C 1
ATOM 3652 O O . ARG A 1 454 ? 14.452 17.088 -19.883 1.00 97.44 454 ARG A O 1
ATOM 3659 N N . LEU A 1 455 ? 12.794 17.735 -21.250 1.00 97.25 455 LEU A N 1
ATOM 3660 C CA . LEU A 1 455 ? 13.053 16.702 -22.245 1.00 97.25 455 LEU A CA 1
ATOM 3661 C C . LEU A 1 455 ? 14.404 16.935 -22.923 1.00 97.25 455 LEU A C 1
ATOM 3663 O O . LEU A 1 455 ? 14.826 18.066 -23.178 1.00 97.25 455 LEU A O 1
ATOM 3667 N N . SER A 1 456 ? 15.065 15.833 -23.233 1.00 94.50 456 SER A N 1
ATOM 3668 C CA . SER A 1 456 ? 16.349 15.786 -23.911 1.00 94.50 456 SER A CA 1
ATOM 3669 C C . SER A 1 456 ? 16.221 15.049 -25.248 1.00 94.50 456 SER A C 1
ATOM 3671 O O . SER A 1 456 ? 15.130 14.924 -25.812 1.00 94.50 456 SER A O 1
ATOM 3673 N N . THR A 1 457 ? 17.347 14.593 -25.794 1.00 89.75 457 THR A N 1
ATOM 3674 C CA . THR A 1 457 ? 17.397 13.848 -27.054 1.00 89.75 457 THR A CA 1
ATOM 3675 C C . THR A 1 457 ? 16.458 12.642 -27.008 1.00 89.75 457 THR A C 1
ATOM 3677 O O . THR A 1 457 ? 16.484 11.860 -26.059 1.00 89.75 457 THR A O 1
ATOM 3680 N N . GLY A 1 458 ? 15.633 12.497 -28.048 1.00 93.38 458 GLY A N 1
ATOM 3681 C CA . GLY A 1 458 ? 14.683 11.392 -28.170 1.00 93.38 458 GLY A CA 1
ATOM 3682 C C . GLY A 1 458 ? 13.452 11.504 -27.270 1.00 93.38 458 GLY A C 1
ATOM 3683 O O . GLY A 1 458 ? 12.840 10.483 -27.003 1.00 93.38 458 GLY A O 1
ATOM 3684 N N . ASP A 1 459 ? 13.100 12.702 -26.783 1.00 97.50 459 ASP A N 1
ATOM 3685 C CA . ASP A 1 459 ? 11.942 12.930 -25.899 1.00 97.50 459 ASP A CA 1
ATOM 3686 C C . ASP A 1 459 ? 12.018 12.139 -24.564 1.00 97.50 459 ASP A C 1
ATOM 3688 O O . ASP A 1 459 ? 11.008 11.890 -23.904 1.00 97.50 459 ASP A O 1
ATOM 3692 N N . LEU A 1 460 ? 13.236 11.778 -24.140 1.00 97.62 460 LEU A N 1
ATOM 3693 C CA . LEU A 1 460 ? 13.549 11.164 -22.844 1.00 97.62 460 LEU A CA 1
ATOM 3694 C C . LEU A 1 460 ? 13.990 12.220 -21.818 1.00 97.62 460 LEU A C 1
ATOM 3696 O O . LEU A 1 460 ? 14.240 13.375 -22.165 1.00 97.62 460 LEU A O 1
ATOM 3700 N N . PHE A 1 461 ? 14.122 11.830 -20.548 1.00 97.56 461 PHE A N 1
ATOM 3701 C CA . PHE A 1 461 ? 14.527 12.736 -19.470 1.00 97.56 461 PHE A CA 1
ATOM 3702 C C . PHE A 1 461 ? 15.325 12.032 -18.364 1.00 97.56 461 PHE A C 1
ATOM 3704 O O . PHE A 1 461 ? 15.178 10.828 -18.136 1.00 97.56 461 PHE A O 1
ATOM 3711 N N . ASP A 1 462 ? 16.156 12.812 -17.673 1.00 96.38 462 ASP A N 1
ATOM 3712 C CA . ASP A 1 462 ? 16.879 12.423 -16.459 1.00 96.38 462 ASP A CA 1
ATOM 3713 C C . ASP A 1 462 ? 16.035 12.673 -15.195 1.00 96.38 462 ASP A C 1
ATOM 3715 O O . ASP A 1 462 ? 15.174 13.556 -15.193 1.00 96.38 462 ASP A O 1
ATOM 3719 N N . GLN A 1 463 ? 16.303 11.942 -14.105 1.00 94.31 463 GLN A N 1
ATOM 3720 C CA . GLN A 1 463 ? 15.602 12.079 -12.819 1.00 94.31 463 GLN A CA 1
ATOM 3721 C C . GLN A 1 463 ? 15.654 13.511 -12.247 1.00 94.31 463 GLN A C 1
ATOM 3723 O O . GLN A 1 463 ? 14.643 13.997 -11.735 1.00 94.31 463 GLN A O 1
ATOM 3728 N N . GLY A 1 464 ? 16.810 14.174 -12.309 1.00 92.62 464 GLY A N 1
ATOM 3729 C CA . GLY A 1 464 ? 17.019 15.542 -11.822 1.00 92.62 464 GLY A CA 1
ATOM 3730 C C . GLY A 1 464 ? 16.638 16.627 -12.835 1.00 92.62 464 GLY A C 1
ATOM 3731 O O . GLY A 1 464 ? 16.629 17.808 -12.498 1.00 92.62 464 GLY A O 1
ATOM 3732 N N . GLY A 1 465 ? 16.289 16.243 -14.067 1.00 92.31 465 GLY A N 1
ATOM 3733 C CA . GLY A 1 465 ? 15.982 17.180 -15.152 1.00 92.31 465 GLY A CA 1
ATOM 3734 C C . GLY A 1 465 ? 17.217 17.729 -15.871 1.00 92.31 465 GLY A C 1
ATOM 3735 O O . GLY A 1 465 ? 17.115 18.752 -16.556 1.00 92.31 465 GLY A O 1
ATOM 3736 N N . GLU A 1 466 ? 18.363 17.061 -15.719 1.00 93.75 466 GLU A N 1
ATOM 3737 C CA . GLU A 1 466 ? 19.580 17.349 -16.474 1.00 93.75 466 GLU A CA 1
ATOM 3738 C C . GLU A 1 466 ? 19.472 16.873 -17.931 1.00 93.75 466 GLU A C 1
ATOM 3740 O O . GLU A 1 466 ? 18.662 16.009 -18.285 1.00 93.75 466 GLU A O 1
ATOM 3745 N N . ARG A 1 467 ? 20.299 17.442 -18.814 1.00 94.56 467 ARG A N 1
ATOM 3746 C CA . ARG A 1 467 ? 20.376 16.977 -20.208 1.00 94.56 467 ARG A CA 1
ATOM 3747 C C . ARG A 1 467 ? 21.064 15.620 -20.269 1.00 94.56 467 ARG A C 1
ATOM 3749 O O . ARG A 1 467 ? 22.088 15.431 -19.626 1.00 94.56 467 ARG A O 1
ATOM 3756 N N . LEU A 1 468 ? 20.543 14.719 -21.099 1.00 96.06 468 LEU A N 1
ATOM 3757 C CA . LEU A 1 468 ? 21.141 13.404 -21.293 1.00 96.06 468 LEU A CA 1
ATOM 3758 C C . LEU A 1 468 ? 22.514 13.526 -21.959 1.00 96.06 468 LEU A C 1
ATOM 3760 O O . LEU A 1 468 ? 22.657 14.169 -23.003 1.00 96.06 468 LEU A O 1
ATOM 3764 N N . GLU A 1 469 ? 23.514 12.895 -21.355 1.00 95.44 469 GLU A N 1
ATOM 3765 C CA . GLU A 1 469 ? 24.872 12.833 -21.884 1.00 95.44 469 GLU A CA 1
ATOM 3766 C C . GLU A 1 469 ? 24.963 11.798 -23.010 1.00 95.44 469 GLU A C 1
ATOM 3768 O O . GLU A 1 469 ? 24.387 10.712 -22.942 1.00 95.44 469 GLU A O 1
ATOM 3773 N N . SER A 1 470 ? 25.710 12.129 -24.064 1.00 89.69 470 SER A N 1
ATOM 3774 C CA . SER A 1 470 ? 25.961 11.212 -25.182 1.00 89.69 470 SER A CA 1
ATOM 3775 C C . SER A 1 470 ? 26.976 10.121 -24.839 1.00 89.69 470 SER A C 1
ATOM 3777 O O . SER A 1 470 ? 26.940 9.042 -25.425 1.00 89.69 470 SER A O 1
ATOM 3779 N N . GLU A 1 471 ? 27.889 10.401 -23.907 1.00 91.94 471 GLU A N 1
ATOM 3780 C CA . GLU A 1 471 ? 28.868 9.445 -23.395 1.00 91.94 471 GLU A CA 1
ATOM 3781 C C . GLU A 1 471 ? 28.744 9.361 -21.878 1.00 91.94 471 GLU A C 1
ATOM 3783 O O . GLU A 1 471 ? 28.995 10.339 -21.183 1.00 91.94 471 GLU A O 1
ATOM 3788 N N . LEU A 1 472 ? 28.373 8.184 -21.376 1.00 94.88 472 LEU A N 1
ATOM 3789 C CA . LEU A 1 472 ? 28.225 7.932 -19.947 1.00 94.88 472 LEU A CA 1
ATOM 3790 C C . LEU A 1 472 ? 29.392 7.091 -19.423 1.00 94.88 472 LEU A C 1
ATOM 3792 O O . LEU A 1 472 ? 29.858 6.185 -20.129 1.00 94.88 472 LEU A O 1
ATOM 3796 N N . PRO A 1 473 ? 29.833 7.319 -18.174 1.00 96.12 473 PRO A N 1
ATOM 3797 C CA . PRO A 1 473 ? 30.682 6.358 -17.489 1.00 96.12 473 PRO A CA 1
ATOM 3798 C C . PRO A 1 473 ? 29.892 5.083 -17.165 1.00 96.12 473 PRO A C 1
ATOM 3800 O O . PRO A 1 473 ? 28.670 5.012 -17.316 1.00 96.12 473 PRO A O 1
ATOM 3803 N N . PHE A 1 474 ? 30.582 4.048 -16.692 1.00 97.12 474 PHE A N 1
ATOM 3804 C CA . PHE A 1 474 ? 29.909 2.940 -16.021 1.00 97.12 474 PHE A CA 1
ATOM 3805 C C . PHE A 1 474 ? 29.170 3.465 -14.777 1.00 97.12 474 PHE A C 1
ATOM 3807 O O . PHE A 1 474 ? 29.737 4.217 -13.987 1.00 97.12 474 PHE A O 1
ATOM 3814 N N . ILE A 1 475 ? 27.901 3.082 -14.605 1.00 96.62 475 ILE A N 1
ATOM 3815 C CA . ILE A 1 475 ? 27.053 3.514 -13.484 1.00 96.62 475 ILE A CA 1
ATOM 3816 C C . ILE A 1 475 ? 26.519 2.266 -12.781 1.00 96.62 475 ILE A C 1
ATOM 3818 O O . ILE A 1 475 ? 25.731 1.519 -13.360 1.00 96.62 475 ILE A O 1
ATOM 3822 N N . GLU A 1 476 ? 26.903 2.070 -11.521 1.00 95.56 476 GLU A N 1
ATOM 3823 C CA . GLU A 1 476 ? 26.417 0.971 -10.670 1.00 95.56 476 GLU A CA 1
ATOM 3824 C C . GLU A 1 476 ? 25.608 1.470 -9.465 1.00 95.56 476 GLU A C 1
ATOM 3826 O O . GLU A 1 476 ? 24.808 0.737 -8.890 1.00 95.56 476 GLU A O 1
ATOM 3831 N N . GLU A 1 477 ? 25.785 2.735 -9.085 1.00 93.44 477 GLU A N 1
ATOM 3832 C CA . GLU A 1 477 ? 25.189 3.315 -7.883 1.00 93.44 477 GLU A CA 1
ATOM 3833 C C . GLU A 1 477 ? 24.496 4.638 -8.193 1.00 93.44 477 GLU A C 1
ATOM 3835 O O . GLU A 1 477 ? 24.957 5.425 -9.023 1.00 93.44 477 GLU A O 1
ATOM 3840 N N . ASP A 1 478 ? 23.402 4.910 -7.477 1.00 91.25 478 ASP A N 1
ATOM 3841 C CA . ASP A 1 478 ? 22.643 6.154 -7.633 1.00 91.25 478 ASP A CA 1
ATOM 3842 C C . ASP A 1 478 ? 23.498 7.390 -7.369 1.00 91.25 478 ASP A C 1
ATOM 3844 O O . ASP A 1 478 ? 23.376 8.375 -8.080 1.00 91.25 478 ASP A O 1
ATOM 3848 N N . THR A 1 479 ? 24.398 7.343 -6.388 1.00 90.50 479 THR A N 1
ATOM 3849 C CA . THR A 1 479 ? 25.296 8.459 -6.054 1.00 90.50 479 THR A CA 1
ATOM 3850 C C . THR A 1 479 ? 26.218 8.841 -7.210 1.00 90.50 479 THR A C 1
ATOM 3852 O O . THR A 1 479 ? 26.520 10.019 -7.387 1.00 90.50 479 THR A O 1
ATOM 3855 N N . VAL A 1 480 ? 26.653 7.864 -8.012 1.00 91.06 480 VAL A N 1
ATOM 3856 C CA . VAL A 1 480 ? 27.411 8.119 -9.240 1.00 91.06 480 VAL A CA 1
ATOM 3857 C C . VAL A 1 480 ? 26.476 8.623 -10.326 1.00 91.06 480 VAL A C 1
ATOM 3859 O O . VAL A 1 480 ? 26.763 9.657 -10.920 1.00 91.06 480 VAL A O 1
ATOM 3862 N N . GLY A 1 481 ? 25.347 7.941 -10.530 1.00 90.00 481 GLY A N 1
ATOM 3863 C CA . GLY A 1 481 ? 24.368 8.295 -11.552 1.00 90.00 481 GLY A CA 1
ATOM 3864 C C . GLY A 1 481 ? 23.823 9.716 -11.408 1.00 90.00 481 GLY A C 1
ATOM 3865 O O . GLY A 1 481 ? 23.720 10.408 -12.403 1.00 90.00 481 GLY A O 1
ATOM 3866 N N . LEU A 1 482 ? 23.552 10.192 -10.191 1.00 90.69 482 LEU A N 1
ATOM 3867 C CA . LEU A 1 482 ? 23.025 11.541 -9.921 1.00 90.69 482 LEU A CA 1
ATOM 3868 C C . LEU A 1 482 ? 23.964 12.683 -10.349 1.00 90.69 482 LEU A C 1
ATOM 3870 O O . LEU A 1 482 ? 23.566 13.843 -10.296 1.00 90.69 482 LEU A O 1
ATOM 3874 N N . ARG A 1 483 ? 25.209 12.380 -10.733 1.00 93.81 483 ARG A N 1
ATOM 3875 C CA . ARG A 1 483 ? 26.163 13.359 -11.276 1.00 93.81 483 ARG A CA 1
ATOM 3876 C C . ARG A 1 483 ? 26.136 13.444 -12.802 1.00 93.81 483 ARG A C 1
ATOM 3878 O O . ARG A 1 483 ? 26.845 14.283 -13.345 1.00 93.81 483 ARG A O 1
ATOM 3885 N N . HIS A 1 484 ? 25.362 12.579 -13.455 1.00 94.50 484 HIS A N 1
ATOM 3886 C CA . HIS A 1 484 ? 25.274 12.474 -14.903 1.00 94.50 484 HIS A CA 1
ATOM 3887 C C . HIS A 1 484 ? 23.822 12.531 -15.361 1.00 94.50 484 HIS A C 1
ATOM 3889 O O . HIS A 1 484 ? 22.942 11.964 -14.716 1.00 94.50 484 HIS A O 1
ATOM 3895 N N . GLY A 1 485 ? 23.562 13.155 -16.506 1.00 94.50 485 GLY A N 1
ATOM 3896 C CA . GLY A 1 485 ? 22.234 13.093 -17.113 1.00 94.50 485 GLY A CA 1
ATOM 3897 C C . GLY A 1 485 ? 22.040 11.777 -17.864 1.00 94.50 485 GLY A C 1
ATOM 3898 O O . GLY A 1 485 ? 22.652 11.578 -18.915 1.00 94.50 485 GLY A O 1
ATOM 3899 N N . TYR A 1 486 ? 21.178 10.876 -17.377 1.00 96.12 486 TYR A N 1
ATOM 3900 C CA . TYR A 1 486 ? 20.868 9.620 -18.078 1.00 96.12 486 TYR A CA 1
ATOM 3901 C C . TYR A 1 486 ? 19.414 9.163 -17.889 1.00 96.12 486 TYR A C 1
ATOM 3903 O O . TYR A 1 486 ? 18.760 9.430 -16.883 1.00 96.12 486 TYR A O 1
ATOM 3911 N N . ALA A 1 487 ? 18.901 8.408 -18.864 1.00 95.81 487 ALA A N 1
ATOM 3912 C CA . ALA A 1 487 ? 17.577 7.809 -18.768 1.00 95.81 487 ALA A CA 1
ATOM 3913 C C . ALA A 1 487 ? 17.642 6.567 -17.870 1.00 95.81 487 ALA A C 1
ATOM 3915 O O . ALA A 1 487 ? 18.152 5.511 -18.252 1.00 95.81 487 ALA A O 1
ATOM 3916 N N . LYS A 1 488 ? 17.113 6.689 -16.654 1.00 96.50 488 LYS A N 1
ATOM 3917 C CA . LYS A 1 488 ? 17.015 5.588 -15.693 1.00 96.50 488 LYS A CA 1
ATOM 3918 C C . LYS A 1 488 ? 15.693 4.834 -15.888 1.00 96.50 488 LYS A C 1
ATOM 3920 O O . LYS A 1 488 ? 14.651 5.416 -15.573 1.00 96.50 488 LYS A O 1
ATOM 3925 N N . PRO A 1 489 ? 15.689 3.550 -16.313 1.00 95.75 489 PRO A N 1
ATOM 3926 C CA . PRO A 1 489 ? 14.456 2.812 -16.623 1.00 95.75 489 PRO A CA 1
ATOM 3927 C C . PRO A 1 489 ? 13.420 2.847 -15.500 1.00 95.75 489 PRO A C 1
ATOM 3929 O O . PRO A 1 489 ? 12.249 3.130 -15.723 1.00 95.75 489 PRO A O 1
ATOM 3932 N N . TYR A 1 490 ? 13.869 2.639 -14.261 1.00 93.06 490 TYR A N 1
ATOM 3933 C CA . TYR A 1 490 ? 12.994 2.664 -13.091 1.00 93.06 490 TYR A CA 1
ATOM 3934 C C . TYR A 1 490 ? 12.302 4.019 -12.860 1.00 93.06 490 TYR A C 1
ATOM 3936 O O . TYR A 1 490 ? 11.193 4.063 -12.342 1.00 93.06 490 TYR A O 1
ATOM 3944 N N . ILE A 1 491 ? 12.951 5.125 -13.228 1.00 94.81 491 ILE A N 1
ATOM 3945 C CA . ILE A 1 491 ? 12.440 6.475 -12.982 1.00 94.81 491 ILE A CA 1
ATOM 3946 C C . ILE A 1 491 ? 11.573 6.960 -14.133 1.00 94.81 491 ILE A C 1
ATOM 3948 O O . ILE A 1 491 ? 10.465 7.446 -13.910 1.00 94.81 491 ILE A O 1
ATOM 3952 N N . ILE A 1 492 ? 12.074 6.835 -15.359 1.00 96.06 492 ILE A N 1
ATOM 3953 C CA . ILE A 1 492 ? 11.402 7.384 -16.534 1.00 96.06 492 ILE A CA 1
ATOM 3954 C C . ILE A 1 492 ? 10.039 6.715 -16.763 1.00 96.06 492 ILE A C 1
ATOM 3956 O O . ILE A 1 492 ? 9.089 7.368 -17.189 1.00 96.06 492 ILE A O 1
ATOM 3960 N N . GLY A 1 493 ? 9.901 5.448 -16.354 1.00 97.06 493 GLY A N 1
ATOM 3961 C CA . GLY A 1 493 ? 8.641 4.712 -16.387 1.00 97.06 493 GLY A CA 1
ATOM 3962 C C . GLY A 1 493 ? 7.489 5.361 -15.611 1.00 97.06 493 GLY A C 1
ATOM 3963 O O . GLY A 1 493 ? 6.334 5.151 -15.981 1.00 97.06 493 GLY A O 1
ATOM 3964 N N . TYR A 1 494 ? 7.749 6.228 -14.618 1.00 96.75 494 TYR A N 1
ATOM 3965 C CA . TYR A 1 494 ? 6.678 6.979 -13.942 1.00 96.75 494 TYR A CA 1
ATOM 3966 C C . TYR A 1 494 ? 5.883 7.882 -14.888 1.00 96.75 494 TYR A C 1
ATOM 3968 O O . TYR A 1 494 ? 4.709 8.135 -14.625 1.00 96.75 494 TYR A O 1
ATOM 3976 N N . ALA A 1 495 ? 6.465 8.309 -16.014 1.00 98.19 495 ALA A N 1
ATOM 3977 C CA . ALA A 1 495 ? 5.726 9.013 -17.060 1.00 98.19 495 ALA A CA 1
ATOM 3978 C C . ALA A 1 495 ? 4.552 8.169 -17.584 1.00 98.19 495 ALA A C 1
ATOM 3980 O O . ALA A 1 495 ? 3.453 8.675 -17.801 1.00 98.19 495 ALA A O 1
ATOM 3981 N N . LEU A 1 496 ? 4.736 6.856 -17.715 1.00 98.62 496 LEU A N 1
ATOM 3982 C CA . LEU A 1 496 ? 3.717 5.962 -18.258 1.00 98.62 496 LEU A CA 1
ATOM 3983 C C . LEU A 1 496 ? 2.592 5.639 -17.265 1.00 98.62 496 LEU A C 1
ATOM 3985 O O . LEU A 1 496 ? 1.584 5.069 -17.668 1.00 98.62 496 LEU A O 1
ATOM 3989 N N . ALA A 1 497 ? 2.717 6.024 -15.991 1.00 96.25 497 ALA A N 1
ATOM 3990 C CA . ALA A 1 497 ? 1.667 5.790 -15.001 1.00 96.25 497 ALA A CA 1
ATOM 3991 C C . ALA A 1 497 ? 0.410 6.644 -15.253 1.00 96.25 497 ALA A C 1
ATOM 3993 O O . ALA A 1 497 ? -0.691 6.196 -14.944 1.00 96.25 497 ALA A O 1
ATOM 3994 N N . GLY A 1 498 ? 0.572 7.861 -15.790 1.00 97.44 498 GLY A N 1
ATOM 3995 C CA . GLY A 1 498 ? -0.529 8.815 -15.985 1.00 97.44 498 GLY A CA 1
ATOM 3996 C C . GLY A 1 498 ? -0.548 9.523 -17.341 1.00 97.44 498 GLY A C 1
ATOM 3997 O O . GLY A 1 498 ? -1.630 9.824 -17.848 1.00 97.44 498 GLY A O 1
ATOM 3998 N N . LEU A 1 499 ? 0.609 9.749 -17.985 1.00 98.81 499 LEU A N 1
ATOM 3999 C CA . LEU A 1 499 ? 0.649 10.442 -19.281 1.00 98.81 499 LEU A CA 1
ATOM 4000 C C . LEU A 1 499 ? -0.163 9.745 -20.388 1.00 98.81 499 LEU A C 1
ATOM 4002 O O . LEU A 1 499 ? -0.789 10.464 -21.167 1.00 98.81 499 LEU A O 1
ATOM 4006 N N . PRO A 1 500 ? -0.222 8.396 -20.486 1.00 98.75 500 PRO A N 1
ATOM 4007 C CA . PRO A 1 500 ? -1.019 7.752 -21.525 1.00 98.75 500 PRO A CA 1
ATOM 4008 C C . PRO A 1 500 ? -2.507 8.103 -21.454 1.00 98.75 500 PRO A C 1
ATOM 4010 O O . PRO A 1 500 ? -3.182 8.206 -22.475 1.00 98.75 500 PRO A O 1
ATOM 4013 N N . GLU A 1 501 ? -3.023 8.287 -20.242 1.00 98.00 501 GLU A N 1
ATOM 4014 C CA . GLU A 1 501 ? -4.411 8.659 -20.007 1.00 98.00 501 GLU A CA 1
ATOM 4015 C C . GLU A 1 501 ? -4.633 10.162 -20.183 1.00 98.00 501 GLU A C 1
ATOM 4017 O O . GLU A 1 501 ? -5.588 10.553 -20.857 1.00 98.00 501 GLU A O 1
ATOM 4022 N N . LEU A 1 502 ? -3.699 10.994 -19.705 1.00 98.81 502 LEU A N 1
ATOM 4023 C CA . LEU A 1 502 ? -3.690 12.432 -19.983 1.00 98.81 502 LEU A CA 1
ATOM 4024 C C . LEU A 1 502 ? -3.741 12.710 -21.493 1.00 98.81 502 LEU A C 1
ATOM 4026 O O . LEU A 1 502 ? -4.496 13.569 -21.933 1.00 98.81 502 LEU A O 1
ATOM 4030 N N . ALA A 1 503 ? -3.006 11.940 -22.298 1.00 98.69 503 ALA A N 1
ATOM 4031 C CA . ALA A 1 503 ? -2.979 12.085 -23.752 1.00 98.69 503 ALA A CA 1
ATOM 4032 C C . ALA A 1 503 ? -4.322 11.785 -24.431 1.00 98.69 503 ALA A C 1
ATOM 4034 O O . ALA A 1 503 ? -4.556 12.254 -25.540 1.00 98.69 503 ALA A O 1
ATOM 4035 N N . ARG A 1 504 ? -5.209 11.002 -23.801 1.00 97.69 504 ARG A N 1
ATOM 4036 C CA . ARG A 1 504 ? -6.577 10.811 -24.314 1.00 97.69 504 ARG A CA 1
ATOM 4037 C C . ARG A 1 504 ? -7.470 12.007 -24.009 1.00 97.69 504 ARG A C 1
ATOM 4039 O O . ARG A 1 504 ? -8.351 12.310 -24.802 1.00 97.69 504 ARG A O 1
ATOM 4046 N N . LEU A 1 505 ? -7.253 12.648 -22.861 1.00 98.06 505 LEU A N 1
ATOM 4047 C CA . LEU A 1 505 ? -8.022 13.809 -22.406 1.00 98.06 505 LEU A CA 1
ATOM 4048 C C . LEU A 1 505 ? -7.550 15.113 -23.066 1.00 98.06 505 LEU A C 1
ATOM 4050 O O . LEU A 1 505 ? -8.347 16.022 -23.265 1.00 98.06 505 LEU A O 1
ATOM 4054 N N . ALA A 1 506 ? -6.270 15.189 -23.428 1.00 98.12 506 ALA A N 1
ATOM 4055 C CA . ALA A 1 506 ? -5.642 16.329 -24.085 1.00 98.12 506 ALA A CA 1
ATOM 4056 C C . ALA A 1 506 ? -4.835 15.873 -25.319 1.00 98.12 506 ALA A C 1
ATOM 4058 O O . ALA A 1 506 ? -3.601 15.928 -25.306 1.00 98.12 506 ALA A O 1
ATOM 4059 N N . PRO A 1 507 ? -5.507 15.398 -26.387 1.00 97.56 507 PRO A N 1
ATOM 4060 C CA . PRO A 1 507 ? -4.842 14.832 -27.565 1.00 97.56 507 PRO A CA 1
ATOM 4061 C C . PRO A 1 507 ? -3.965 15.838 -28.320 1.00 97.56 507 PRO A C 1
ATOM 4063 O O . PRO A 1 507 ? -2.989 15.436 -28.951 1.00 97.56 507 PRO A O 1
ATOM 4066 N N . ASP A 1 508 ? -4.281 17.130 -28.214 1.00 97.75 508 ASP A N 1
ATOM 4067 C CA . ASP A 1 508 ? -3.564 18.211 -28.894 1.00 97.75 508 ASP A CA 1
ATOM 4068 C C . ASP A 1 508 ? -2.397 18.785 -28.065 1.00 97.75 508 ASP A C 1
ATOM 4070 O O . ASP A 1 508 ? -1.710 19.699 -28.523 1.00 97.75 508 ASP A O 1
ATOM 4074 N N . GLU A 1 509 ? -2.146 18.282 -26.845 1.00 98.50 509 GLU A N 1
ATOM 4075 C CA . GLU A 1 509 ? -1.042 18.773 -26.013 1.00 98.50 509 GLU A CA 1
ATOM 4076 C C . GLU A 1 509 ? 0.315 18.418 -26.664 1.00 98.50 509 GLU A C 1
ATOM 4078 O O . GLU A 1 509 ? 0.650 17.234 -26.812 1.00 98.50 509 GLU A O 1
ATOM 4083 N N . PRO A 1 510 ? 1.143 19.417 -27.037 1.00 98.25 510 PRO A N 1
ATOM 4084 C CA . PRO A 1 510 ? 2.350 19.162 -27.817 1.00 98.25 510 PRO A CA 1
ATOM 4085 C C . PRO A 1 510 ? 3.327 18.230 -27.103 1.00 98.25 510 PRO A C 1
ATOM 4087 O O . PRO A 1 510 ? 3.601 18.414 -25.913 1.00 98.25 510 PRO A O 1
ATOM 4090 N N . LYS A 1 511 ? 3.908 17.292 -27.865 1.00 98.19 511 LYS A N 1
ATOM 4091 C CA . LYS A 1 511 ? 4.882 16.272 -27.429 1.00 98.19 511 LYS A CA 1
ATOM 4092 C C . LYS A 1 511 ? 4.359 15.195 -26.477 1.00 98.19 511 LYS A C 1
ATOM 4094 O O . LYS A 1 511 ? 5.081 14.238 -26.224 1.00 98.19 511 LYS A O 1
ATOM 4099 N N . LEU A 1 512 ? 3.127 15.278 -25.976 1.00 98.75 512 LEU A N 1
ATOM 4100 C CA . LEU A 1 512 ? 2.633 14.342 -24.960 1.00 98.75 512 LEU A CA 1
ATOM 4101 C C . LEU A 1 512 ? 2.625 12.886 -25.443 1.00 98.75 512 LEU A C 1
ATOM 4103 O O . LEU A 1 512 ? 3.184 12.004 -24.790 1.00 98.75 512 LEU A O 1
ATOM 4107 N N . ARG A 1 513 ? 2.050 12.634 -26.622 1.00 98.56 513 ARG A N 1
ATOM 4108 C CA . ARG A 1 513 ? 2.036 11.293 -27.225 1.00 98.56 513 ARG A CA 1
ATOM 4109 C C . ARG A 1 513 ? 3.439 10.813 -27.619 1.00 98.56 513 ARG A C 1
ATOM 4111 O O . ARG A 1 513 ? 3.704 9.616 -27.519 1.00 98.56 513 ARG A O 1
ATOM 4118 N N . ASP A 1 514 ? 4.315 11.725 -28.040 1.00 98.56 514 ASP A N 1
ATOM 4119 C CA . ASP A 1 514 ? 5.692 11.408 -28.440 1.00 98.56 514 ASP A CA 1
ATOM 4120 C C . ASP A 1 514 ? 6.523 10.953 -27.240 1.00 98.56 514 ASP A C 1
ATOM 4122 O O . ASP A 1 514 ? 7.171 9.916 -27.314 1.00 98.56 514 ASP A O 1
ATOM 4126 N N . VAL A 1 515 ? 6.411 11.645 -26.100 1.00 98.75 515 VAL A N 1
ATOM 4127 C CA . VAL A 1 515 ? 7.056 11.246 -24.838 1.00 98.75 515 VAL A CA 1
ATOM 4128 C C . VAL A 1 515 ? 6.554 9.879 -24.376 1.00 98.75 515 VAL A C 1
ATOM 4130 O O . VAL A 1 515 ? 7.358 9.024 -24.019 1.00 98.75 515 VAL A O 1
ATOM 4133 N N . VAL A 1 516 ? 5.236 9.631 -24.413 1.00 98.88 516 VAL A N 1
ATOM 4134 C CA . VAL A 1 516 ? 4.684 8.311 -24.049 1.00 98.88 516 VAL A CA 1
ATOM 4135 C C . VAL A 1 516 ? 5.294 7.204 -24.909 1.00 98.88 516 VAL A C 1
ATOM 4137 O O . VAL A 1 516 ? 5.673 6.161 -24.380 1.00 98.88 516 VAL A O 1
ATOM 4140 N N . ARG A 1 517 ? 5.421 7.435 -26.220 1.00 98.81 517 ARG A N 1
ATOM 4141 C CA . ARG A 1 517 ? 6.050 6.481 -27.137 1.00 98.81 517 ARG A CA 1
ATOM 4142 C C . ARG A 1 517 ? 7.534 6.298 -26.834 1.00 98.81 517 ARG A C 1
ATOM 4144 O O . ARG A 1 517 ? 7.949 5.173 -26.602 1.00 98.81 517 ARG A O 1
ATOM 4151 N N . ALA A 1 518 ? 8.295 7.386 -26.763 1.00 98.75 518 ALA A N 1
ATOM 4152 C CA . ALA A 1 518 ? 9.733 7.353 -26.524 1.00 98.75 518 ALA A CA 1
ATOM 4153 C C . ALA A 1 518 ? 10.096 6.606 -25.236 1.00 98.75 518 ALA A C 1
ATOM 4155 O O . ALA A 1 518 ? 11.000 5.773 -25.227 1.00 98.75 518 ALA A O 1
ATOM 4156 N N . VAL A 1 519 ? 9.364 6.866 -24.149 1.00 98.81 519 VAL A N 1
ATOM 4157 C CA . VAL A 1 519 ? 9.585 6.187 -22.869 1.00 98.81 519 VAL A CA 1
ATOM 4158 C C . VAL A 1 519 ? 9.231 4.701 -22.958 1.00 98.81 519 VAL A C 1
ATOM 4160 O O . VAL A 1 519 ? 9.985 3.877 -22.444 1.00 98.81 519 VAL A O 1
ATOM 4163 N N . ALA A 1 520 ? 8.116 4.339 -23.599 1.00 98.88 520 ALA A N 1
ATOM 4164 C CA . ALA A 1 520 ? 7.718 2.939 -23.750 1.00 98.88 520 ALA A CA 1
ATOM 4165 C C . ALA A 1 520 ? 8.712 2.145 -24.615 1.00 98.88 520 ALA A C 1
ATOM 4167 O O . ALA A 1 520 ? 9.163 1.078 -24.189 1.00 98.88 520 ALA A O 1
ATOM 4168 N N . ASP A 1 521 ? 9.129 2.716 -25.748 1.00 98.81 521 ASP A N 1
ATOM 4169 C CA . ASP A 1 521 ? 10.135 2.136 -26.641 1.00 98.81 521 ASP A CA 1
ATOM 4170 C C . ASP A 1 521 ? 11.462 1.948 -25.884 1.00 98.81 521 ASP A C 1
ATOM 4172 O O . ASP A 1 521 ? 12.008 0.846 -25.840 1.00 98.81 521 ASP A O 1
ATOM 4176 N N . PHE A 1 522 ? 11.928 2.978 -25.163 1.00 98.62 522 PHE A N 1
ATOM 4177 C CA . PHE A 1 522 ? 13.137 2.889 -24.338 1.00 98.62 522 PHE A CA 1
ATOM 4178 C C . PHE A 1 522 ? 13.047 1.792 -23.269 1.00 98.62 522 PHE A C 1
ATOM 4180 O O . PHE A 1 522 ? 14.012 1.054 -23.055 1.00 98.62 522 PHE A O 1
ATOM 4187 N N . LEU A 1 523 ? 11.913 1.658 -22.573 1.00 98.62 523 LEU A N 1
ATOM 4188 C CA . LEU A 1 523 ? 11.736 0.595 -21.581 1.00 98.62 523 LEU A CA 1
ATOM 4189 C C . LEU A 1 523 ? 11.777 -0.791 -22.226 1.00 98.62 523 LEU A C 1
ATOM 4191 O O . LEU A 1 523 ? 12.403 -1.692 -21.668 1.00 98.62 523 LEU A O 1
ATOM 4195 N N . ALA A 1 524 ? 11.141 -0.975 -23.381 1.00 98.69 524 ALA A N 1
ATOM 4196 C CA . ALA A 1 524 ? 11.159 -2.252 -24.083 1.00 98.69 524 ALA A CA 1
ATOM 4197 C C . ALA A 1 524 ? 12.565 -2.612 -24.596 1.00 98.69 524 ALA A C 1
ATOM 4199 O O . ALA A 1 524 ? 12.987 -3.762 -24.437 1.00 98.69 524 ALA A O 1
ATOM 4200 N N . ASP A 1 525 ? 13.296 -1.633 -25.133 1.00 98.25 525 ASP A N 1
ATOM 4201 C CA . ASP A 1 525 ? 14.637 -1.805 -25.704 1.00 98.25 525 ASP A CA 1
ATOM 4202 C C . ASP A 1 525 ? 15.724 -1.995 -24.637 1.00 98.25 525 ASP A C 1
ATOM 4204 O O . ASP A 1 525 ? 16.696 -2.720 -24.846 1.00 98.25 525 ASP A O 1
ATOM 4208 N N . SER A 1 526 ? 15.564 -1.365 -23.470 1.00 97.56 526 SER A N 1
ATOM 4209 C CA . SER A 1 526 ? 16.522 -1.453 -22.358 1.00 97.56 526 SER A CA 1
ATOM 4210 C C . SER A 1 526 ? 16.310 -2.659 -21.436 1.00 97.56 526 SER A C 1
ATOM 4212 O O . SER A 1 526 ? 17.076 -2.845 -20.485 1.00 97.56 526 SER A O 1
ATOM 4214 N N . GLN A 1 527 ? 15.277 -3.470 -21.678 1.00 98.44 527 GLN A N 1
ATOM 4215 C CA . GLN A 1 527 ? 14.973 -4.631 -20.850 1.00 98.44 527 GLN A CA 1
ATOM 4216 C C . GLN A 1 527 ? 16.030 -5.731 -21.016 1.00 98.44 527 GLN A C 1
ATOM 4218 O O . GLN A 1 527 ? 16.426 -6.085 -22.126 1.00 98.44 527 GLN A O 1
ATOM 4223 N N . ASP A 1 528 ? 16.432 -6.348 -19.907 1.00 98.31 528 ASP A N 1
ATOM 4224 C CA . ASP A 1 528 ? 17.268 -7.541 -19.950 1.00 98.31 528 ASP A CA 1
ATOM 4225 C C . ASP A 1 528 ? 16.466 -8.746 -20.500 1.00 98.31 528 ASP A C 1
ATOM 4227 O O . ASP A 1 528 ? 15.321 -8.962 -20.081 1.00 98.31 528 ASP A O 1
ATOM 4231 N N . PRO A 1 529 ? 17.049 -9.572 -21.392 1.00 97.69 529 PRO A N 1
ATOM 4232 C CA . PRO A 1 529 ? 16.425 -10.778 -21.942 1.00 97.69 529 PRO A CA 1
ATOM 4233 C C . PRO A 1 529 ? 15.844 -11.770 -20.927 1.00 97.69 529 PRO A C 1
ATOM 4235 O O . PRO A 1 529 ? 14.955 -12.545 -21.282 1.00 97.69 529 PRO A O 1
ATOM 4238 N N . VAL A 1 530 ? 16.319 -11.766 -19.678 1.00 97.69 530 VAL A N 1
ATOM 4239 C CA . VAL A 1 530 ? 15.758 -12.593 -18.597 1.00 97.69 530 VAL A CA 1
ATOM 4240 C C . VAL A 1 530 ? 14.350 -12.127 -18.195 1.00 97.69 530 VAL A C 1
ATOM 4242 O O . VAL A 1 530 ? 13.567 -12.937 -17.717 1.00 97.69 530 VAL A O 1
ATOM 4245 N N . GLY A 1 531 ? 13.982 -10.868 -18.460 1.00 97.50 531 GLY A N 1
ATOM 4246 C CA . GLY A 1 531 ? 12.645 -10.322 -18.201 1.00 97.50 531 GLY A CA 1
ATOM 4247 C C . GLY A 1 531 ? 12.578 -9.337 -17.037 1.00 97.50 531 GLY A C 1
ATOM 4248 O O . GLY A 1 531 ? 11.570 -9.280 -16.341 1.00 97.50 531 GLY A O 1
ATOM 4249 N N . GLY A 1 532 ? 13.636 -8.558 -16.815 1.00 97.50 532 GLY A N 1
ATOM 4250 C CA . GLY A 1 532 ? 13.630 -7.437 -15.872 1.00 97.50 532 GLY A CA 1
ATOM 4251 C C . GLY A 1 532 ? 14.504 -6.287 -16.349 1.00 97.50 532 GLY A C 1
ATOM 4252 O O . GLY A 1 532 ? 14.964 -6.285 -17.487 1.00 97.50 532 GLY A O 1
ATOM 4253 N N . TRP A 1 533 ? 14.751 -5.315 -15.475 1.00 98.19 533 TRP A N 1
ATOM 4254 C CA . TRP A 1 533 ? 15.564 -4.141 -15.800 1.00 98.19 533 TRP A CA 1
ATOM 4255 C C . TRP A 1 533 ? 16.747 -4.022 -14.855 1.00 98.19 533 TRP A C 1
ATOM 4257 O O . TRP A 1 533 ? 16.644 -4.282 -13.652 1.00 98.19 533 TRP A O 1
ATOM 4267 N N . ARG A 1 534 ? 17.889 -3.633 -15.416 1.00 97.38 534 ARG A N 1
ATOM 4268 C CA . ARG A 1 534 ? 19.101 -3.380 -14.641 1.00 97.38 534 ARG A CA 1
ATOM 4269 C C . ARG A 1 534 ? 18.991 -2.058 -13.895 1.00 97.38 534 ARG A C 1
ATOM 4271 O O . ARG A 1 534 ? 18.282 -1.149 -14.328 1.00 97.38 534 ARG A O 1
ATOM 4278 N N . TYR A 1 535 ? 19.654 -1.986 -12.746 1.00 95.44 535 TYR A N 1
ATOM 4279 C CA . TYR A 1 535 ? 19.603 -0.827 -11.867 1.00 95.44 535 TYR A CA 1
ATOM 4280 C C . TYR A 1 535 ? 21.000 -0.376 -11.432 1.00 95.44 535 TYR A C 1
ATOM 4282 O O . TYR A 1 535 ? 21.777 -1.226 -10.995 1.00 95.44 535 TYR A O 1
ATOM 4290 N N . PRO A 1 536 ? 21.272 0.943 -11.444 1.00 95.00 536 PRO A N 1
ATOM 4291 C CA . PRO A 1 536 ? 20.359 2.016 -11.859 1.00 95.00 536 PRO A CA 1
ATOM 4292 C C . PRO A 1 536 ? 20.323 2.249 -13.381 1.00 95.00 536 PRO A C 1
ATOM 4294 O O . PRO A 1 536 ? 19.371 2.847 -13.875 1.00 95.00 536 PRO A O 1
ATOM 4297 N N . HIS A 1 537 ? 21.307 1.757 -14.134 1.00 96.38 537 HIS A N 1
ATOM 4298 C CA . HIS A 1 537 ? 21.445 1.950 -15.579 1.00 96.38 537 HIS A CA 1
ATOM 4299 C C . HIS A 1 537 ? 21.174 0.631 -16.343 1.00 96.38 537 HIS A C 1
ATOM 4301 O O . HIS A 1 537 ? 21.448 -0.445 -15.805 1.00 96.38 537 HIS A O 1
ATOM 4307 N N . PRO A 1 538 ? 20.725 0.655 -17.619 1.00 95.81 538 PRO A N 1
ATOM 4308 C CA . PRO A 1 538 ? 20.504 -0.554 -18.436 1.00 95.81 538 PRO A CA 1
ATOM 4309 C C . PRO A 1 538 ? 21.698 -1.510 -18.589 1.00 95.81 538 PRO A C 1
ATOM 4311 O O . PRO A 1 538 ? 21.553 -2.607 -19.118 1.00 95.81 538 PRO A O 1
ATOM 4314 N N . ARG A 1 539 ? 22.896 -1.103 -18.164 1.00 95.62 539 ARG A N 1
ATOM 4315 C CA . ARG A 1 539 ? 24.138 -1.890 -18.238 1.00 95.62 539 ARG A CA 1
ATOM 4316 C C . ARG A 1 539 ? 24.771 -2.170 -16.870 1.00 95.62 539 ARG A C 1
ATOM 4318 O O . ARG A 1 539 ? 25.853 -2.745 -16.827 1.00 95.62 539 ARG A O 1
ATOM 4325 N N . SER A 1 540 ? 24.109 -1.791 -15.777 1.00 96.81 540 SER A N 1
ATOM 4326 C CA . SER A 1 540 ? 24.569 -2.095 -14.417 1.00 96.81 540 SER A CA 1
ATOM 4327 C C . SER A 1 540 ? 24.565 -3.602 -14.141 1.00 96.81 540 SER A C 1
ATOM 4329 O O . SER A 1 540 ? 23.878 -4.388 -14.809 1.00 96.81 540 SER A O 1
ATOM 4331 N N . SER A 1 541 ? 25.327 -4.022 -13.137 1.00 96.31 541 SER A N 1
ATOM 4332 C CA . SER A 1 541 ? 25.500 -5.432 -12.789 1.00 96.31 541 SER A CA 1
ATOM 4333 C C . SER A 1 541 ? 24.252 -6.042 -12.148 1.00 96.31 541 SER A C 1
ATOM 4335 O O . SER A 1 541 ? 23.956 -7.221 -12.347 1.00 96.31 541 SER A O 1
ATOM 4337 N N . ARG A 1 542 ? 23.477 -5.233 -11.419 1.00 95.31 542 ARG A N 1
ATOM 4338 C CA . ARG A 1 542 ? 22.277 -5.682 -10.713 1.00 95.31 542 ARG A CA 1
ATOM 4339 C C . ARG A 1 542 ? 21.051 -5.699 -11.621 1.00 95.31 542 ARG A C 1
ATOM 4341 O O . ARG A 1 542 ? 20.611 -4.651 -12.089 1.00 95.31 542 ARG A O 1
ATOM 4348 N N . LEU A 1 543 ? 20.432 -6.868 -11.775 1.00 97.31 543 LEU A N 1
ATOM 4349 C CA . LEU A 1 543 ? 19.154 -7.036 -12.469 1.00 97.31 543 LEU A CA 1
ATOM 4350 C C . LEU A 1 543 ? 17.996 -7.155 -11.465 1.00 97.31 543 LEU A C 1
ATOM 4352 O O . LEU A 1 543 ? 17.957 -8.078 -10.647 1.00 97.31 543 LEU A O 1
ATOM 4356 N N . LEU A 1 544 ? 17.034 -6.229 -11.539 1.00 96.81 544 LEU A N 1
ATOM 4357 C CA . LEU A 1 544 ? 15.822 -6.240 -10.720 1.00 96.81 544 LEU A CA 1
ATOM 4358 C C . LEU A 1 544 ? 14.709 -7.011 -11.432 1.00 96.81 544 LEU A C 1
ATOM 4360 O O . LEU A 1 544 ? 14.228 -6.612 -12.494 1.00 96.81 544 LEU A O 1
ATOM 4364 N N . LEU A 1 545 ? 14.275 -8.109 -10.815 1.00 97.56 545 LEU A N 1
ATOM 4365 C CA . LEU A 1 545 ? 13.239 -8.991 -11.354 1.00 97.56 545 LEU A CA 1
ATOM 4366 C C . LEU A 1 545 ? 11.926 -8.875 -10.572 1.00 97.56 545 LEU A C 1
ATOM 4368 O O . LEU A 1 545 ? 10.848 -8.995 -11.153 1.00 97.56 545 LEU A O 1
ATOM 4372 N N . ALA A 1 546 ? 11.993 -8.582 -9.273 1.00 95.50 546 ALA A N 1
ATOM 4373 C CA . ALA A 1 546 ? 10.821 -8.381 -8.432 1.00 95.50 546 ALA A CA 1
ATOM 4374 C C . ALA A 1 546 ? 9.967 -7.203 -8.928 1.00 95.50 546 ALA A C 1
ATOM 4376 O O . ALA A 1 546 ? 8.764 -7.369 -9.114 1.00 95.50 546 ALA A O 1
ATOM 4377 N N . ASN A 1 547 ? 10.607 -6.064 -9.210 1.00 93.06 547 ASN A N 1
ATOM 4378 C CA . ASN A 1 547 ? 9.959 -4.805 -9.601 1.00 93.06 547 ASN A CA 1
ATOM 4379 C C . ASN A 1 547 ? 9.477 -4.792 -11.059 1.00 93.06 547 ASN A C 1
ATOM 4381 O O . ASN A 1 547 ? 8.646 -3.960 -11.402 1.00 93.06 547 ASN A O 1
ATOM 4385 N N . SER A 1 548 ? 9.939 -5.741 -11.885 1.00 96.94 548 SER A N 1
ATOM 4386 C CA . SER A 1 548 ? 9.648 -5.822 -13.329 1.00 96.94 548 SER A CA 1
ATOM 4387 C C . SER A 1 548 ? 8.155 -5.776 -13.679 1.00 96.94 548 SER A C 1
ATOM 4389 O O . SER A 1 548 ? 7.784 -5.346 -14.771 1.00 96.94 548 SER A O 1
ATOM 4391 N N . MET A 1 549 ? 7.291 -6.193 -12.748 1.00 98.06 549 MET A N 1
ATOM 4392 C CA . MET A 1 549 ? 5.842 -6.157 -12.926 1.00 98.06 549 MET A CA 1
ATOM 4393 C C . MET A 1 549 ? 5.294 -4.727 -13.042 1.00 98.06 549 MET A C 1
ATOM 4395 O O . MET A 1 549 ? 4.365 -4.505 -13.814 1.00 98.06 549 MET A O 1
ATOM 4399 N N . GLU A 1 550 ? 5.879 -3.750 -12.341 1.00 97.69 550 GLU A N 1
ATOM 4400 C CA . GLU A 1 550 ? 5.498 -2.339 -12.476 1.00 97.69 550 GLU A CA 1
ATOM 4401 C C . GLU A 1 550 ? 5.867 -1.797 -13.861 1.00 97.69 550 GLU A C 1
ATOM 4403 O O . GLU A 1 550 ? 5.043 -1.147 -14.500 1.00 97.69 550 GLU A O 1
ATOM 4408 N N . GLN A 1 551 ? 7.062 -2.105 -14.374 1.00 98.19 551 GLN A N 1
ATOM 4409 C CA . GLN A 1 551 ? 7.444 -1.677 -15.724 1.00 98.19 551 GLN A CA 1
ATOM 4410 C C . GLN A 1 551 ? 6.606 -2.363 -16.812 1.00 98.19 551 GLN A C 1
ATOM 4412 O O . GLN A 1 551 ? 6.224 -1.725 -17.791 1.00 98.19 551 GLN A O 1
ATOM 4417 N N . ALA A 1 552 ? 6.240 -3.638 -16.633 1.00 98.75 552 ALA A N 1
ATOM 4418 C CA . ALA A 1 552 ? 5.277 -4.287 -17.524 1.00 98.75 552 ALA A CA 1
ATOM 4419 C C . ALA A 1 552 ? 3.912 -3.582 -17.488 1.00 98.75 552 ALA A C 1
ATOM 4421 O O . ALA A 1 552 ? 3.309 -3.358 -18.533 1.00 98.75 552 ALA A O 1
ATOM 4422 N N . TRP A 1 553 ? 3.442 -3.184 -16.304 1.00 98.69 553 TRP A N 1
ATOM 4423 C CA . TRP A 1 553 ? 2.211 -2.408 -16.150 1.00 98.69 553 TRP A CA 1
ATOM 4424 C C . TRP A 1 553 ? 2.289 -1.028 -16.812 1.00 98.69 553 TRP A C 1
ATOM 4426 O O . TRP A 1 553 ? 1.339 -0.609 -17.467 1.00 98.69 553 TRP A O 1
ATOM 4436 N N . GLN A 1 554 ? 3.429 -0.350 -16.723 1.00 98.69 554 GLN A N 1
ATOM 4437 C CA . GLN A 1 554 ? 3.685 0.914 -17.415 1.00 98.69 554 GLN A CA 1
ATOM 4438 C C . GLN A 1 554 ? 3.608 0.758 -18.945 1.00 98.69 554 GLN A C 1
ATOM 4440 O O . GLN A 1 554 ? 2.956 1.564 -19.611 1.00 98.69 554 GLN A O 1
ATOM 4445 N N . LEU A 1 555 ? 4.178 -0.316 -19.507 1.00 98.88 555 LEU A N 1
ATOM 4446 C CA . LEU A 1 555 ? 4.030 -0.645 -20.934 1.00 98.88 555 LEU A CA 1
ATOM 4447 C C . LEU A 1 555 ? 2.568 -0.925 -21.313 1.00 98.88 555 LEU A C 1
ATOM 4449 O O . LEU A 1 555 ? 2.101 -0.458 -22.349 1.00 98.88 555 LEU A O 1
ATOM 4453 N N . VAL A 1 556 ? 1.813 -1.617 -20.450 1.00 98.75 556 VAL A N 1
ATOM 4454 C CA . VAL A 1 556 ? 0.364 -1.815 -20.631 1.00 98.75 556 VAL A CA 1
ATOM 4455 C C . VAL A 1 556 ? -0.371 -0.474 -20.705 1.00 98.75 556 VAL A C 1
ATOM 4457 O O . VAL A 1 556 ? -1.213 -0.290 -21.585 1.00 98.75 556 VAL A O 1
ATOM 4460 N N . GLN A 1 557 ? -0.057 0.481 -19.824 1.00 98.62 557 GLN A N 1
ATOM 4461 C CA . GLN A 1 557 ? -0.687 1.805 -19.863 1.00 98.62 557 GLN A CA 1
ATOM 4462 C C . GLN A 1 557 ? -0.376 2.549 -21.167 1.00 98.62 557 GLN A C 1
ATOM 4464 O O . GLN A 1 557 ? -1.291 3.114 -21.776 1.00 98.62 557 GLN A O 1
ATOM 4469 N N . ALA A 1 558 ? 0.877 2.500 -21.633 1.00 98.81 558 ALA A N 1
ATOM 4470 C CA . ALA A 1 558 ? 1.282 3.083 -22.910 1.00 98.81 558 ALA A CA 1
ATOM 4471 C C . ALA A 1 558 ? 0.537 2.448 -24.095 1.00 98.81 558 ALA A C 1
ATOM 4473 O O . ALA A 1 558 ? -0.047 3.164 -24.911 1.00 98.81 558 ALA A O 1
ATOM 4474 N N . ASP A 1 559 ? 0.460 1.119 -24.161 1.00 98.75 559 ASP A N 1
ATOM 4475 C CA . ASP A 1 559 ? -0.189 0.408 -25.270 1.00 98.75 559 ASP A CA 1
ATOM 4476 C C . ASP A 1 559 ? -1.703 0.593 -25.308 1.00 98.75 559 ASP A C 1
ATOM 4478 O O . ASP A 1 559 ? -2.308 0.558 -26.381 1.00 98.75 559 ASP A O 1
ATOM 4482 N N . ARG A 1 560 ? -2.350 0.877 -24.174 1.00 97.62 560 ARG A N 1
ATOM 4483 C CA . ARG A 1 560 ? -3.756 1.299 -24.202 1.00 97.62 560 ARG A CA 1
ATOM 4484 C C . ARG A 1 560 ? -3.939 2.613 -24.976 1.00 97.62 560 ARG A C 1
ATOM 4486 O O . ARG A 1 560 ? -5.060 2.910 -25.386 1.00 97.62 560 ARG A O 1
ATOM 4493 N N . LEU A 1 561 ? -2.921 3.471 -25.086 1.00 98.38 561 LEU A N 1
ATOM 4494 C CA . LEU A 1 561 ? -2.959 4.716 -25.873 1.00 98.38 561 LEU A CA 1
ATOM 4495 C C . LEU A 1 561 ? -2.417 4.508 -27.297 1.00 98.38 561 LEU A C 1
ATOM 4497 O O . LEU A 1 561 ? -2.945 5.075 -28.260 1.00 98.38 561 LEU A O 1
ATOM 4501 N N . LEU A 1 562 ? -1.313 3.775 -27.425 1.00 98.38 562 LEU A N 1
ATOM 4502 C CA . LEU A 1 562 ? -0.574 3.619 -28.679 1.00 98.38 562 LEU A CA 1
ATOM 4503 C C . LEU A 1 562 ? -1.123 2.488 -29.560 1.00 98.38 562 LEU A C 1
ATOM 4505 O O . LEU A 1 562 ? -0.850 2.469 -30.758 1.00 98.38 562 LEU A O 1
ATOM 4509 N N . GLY A 1 563 ? -1.928 1.594 -28.985 1.00 98.19 563 GLY A N 1
ATOM 4510 C CA . GLY A 1 563 ? -2.194 0.269 -29.535 1.00 98.19 563 GLY A CA 1
ATOM 4511 C C . GLY A 1 563 ? -1.062 -0.704 -29.171 1.00 98.19 563 GLY A C 1
ATOM 4512 O O . GLY A 1 563 ? 0.064 -0.256 -28.948 1.00 98.19 563 GLY A O 1
ATOM 4513 N N . PRO A 1 564 ? -1.338 -2.021 -29.112 1.00 97.75 564 PRO A N 1
ATOM 4514 C CA . PRO A 1 564 ? -0.335 -3.016 -28.745 1.00 97.75 564 PRO A CA 1
ATOM 4515 C C . PRO A 1 564 ? 0.832 -3.011 -29.739 1.00 97.75 564 PRO A C 1
ATOM 4517 O O . PRO A 1 564 ? 0.623 -3.245 -30.931 1.00 97.75 564 PRO A O 1
ATOM 4520 N N . GLN A 1 565 ? 2.051 -2.782 -29.251 1.00 98.19 565 GLN A N 1
ATOM 4521 C CA . GLN A 1 565 ? 3.269 -2.881 -30.061 1.00 98.19 565 GLN A CA 1
ATOM 4522 C C . GLN A 1 565 ? 3.925 -4.249 -29.868 1.00 98.19 565 GLN A C 1
ATOM 4524 O O . GLN A 1 565 ? 3.918 -4.816 -28.773 1.00 98.19 565 GLN A O 1
ATOM 4529 N N . GLU A 1 566 ? 4.527 -4.805 -30.920 1.00 98.44 566 GLU A N 1
ATOM 4530 C CA . GLU A 1 566 ? 5.154 -6.127 -30.827 1.00 98.44 566 GLU A CA 1
ATOM 4531 C C . GLU A 1 566 ? 6.329 -6.148 -29.836 1.00 98.44 566 GLU A C 1
ATOM 4533 O O . GLU A 1 566 ? 6.434 -7.079 -29.032 1.00 98.44 566 GLU A O 1
ATOM 4538 N N . SER A 1 567 ? 7.170 -5.109 -29.847 1.00 98.56 567 SER A N 1
ATOM 4539 C CA . SER A 1 567 ? 8.283 -4.919 -28.906 1.00 98.56 567 SER A CA 1
ATOM 4540 C C . SER A 1 567 ? 7.798 -4.859 -27.454 1.00 98.56 567 SER A C 1
ATOM 4542 O O . SER A 1 567 ? 8.346 -5.550 -26.592 1.00 98.56 567 SER A O 1
ATOM 4544 N N . HIS A 1 568 ? 6.724 -4.113 -27.186 1.00 98.69 568 HIS A N 1
ATOM 4545 C CA . HIS A 1 568 ? 6.144 -3.969 -25.849 1.00 98.69 568 HIS A CA 1
ATOM 4546 C C . HIS A 1 568 ? 5.523 -5.277 -25.362 1.00 98.69 568 HIS A C 1
ATOM 4548 O O . HIS A 1 568 ? 5.812 -5.726 -24.253 1.00 98.69 568 HIS A O 1
ATOM 4554 N N . LEU A 1 569 ? 4.745 -5.957 -26.211 1.00 98.88 569 LEU A N 1
ATOM 4555 C CA . LEU A 1 569 ? 4.192 -7.272 -25.890 1.00 98.88 569 LEU A CA 1
ATOM 4556 C C . LEU A 1 569 ? 5.292 -8.312 -25.644 1.00 98.88 569 LEU A C 1
ATOM 4558 O O . LEU A 1 569 ? 5.131 -9.152 -24.763 1.00 98.88 569 LEU A O 1
ATOM 4562 N N . ASN A 1 570 ? 6.413 -8.256 -26.372 1.00 98.81 570 ASN A N 1
ATOM 4563 C CA . ASN A 1 570 ? 7.577 -9.107 -26.108 1.00 98.81 570 ASN A CA 1
ATOM 4564 C C . ASN A 1 570 ? 8.195 -8.808 -24.736 1.00 98.81 570 ASN A C 1
ATOM 4566 O O . ASN A 1 570 ? 8.537 -9.740 -24.007 1.00 98.81 570 ASN A O 1
ATOM 4570 N N . ALA A 1 571 ? 8.307 -7.533 -24.360 1.00 98.81 571 ALA A N 1
ATOM 4571 C CA . ALA A 1 571 ? 8.830 -7.148 -23.055 1.00 98.81 571 ALA A CA 1
ATOM 4572 C C . ALA A 1 571 ? 7.909 -7.583 -21.902 1.00 98.81 571 ALA A C 1
ATOM 4574 O O . ALA A 1 571 ? 8.384 -8.160 -20.919 1.00 98.81 571 ALA A O 1
ATOM 4575 N N . ILE A 1 572 ? 6.593 -7.395 -22.051 1.00 98.94 572 ILE A N 1
ATOM 4576 C CA . ILE A 1 572 ? 5.568 -7.882 -21.114 1.00 98.94 572 ILE A CA 1
ATOM 4577 C C . ILE A 1 572 ? 5.612 -9.415 -21.014 1.00 98.94 572 ILE A C 1
ATOM 4579 O O . ILE A 1 572 ? 5.585 -9.965 -19.911 1.00 98.94 572 ILE A O 1
ATOM 4583 N N . GLU A 1 573 ? 5.732 -10.119 -22.146 1.00 98.88 573 GLU A N 1
ATOM 4584 C CA . GLU A 1 573 ? 5.844 -11.583 -22.188 1.00 98.88 573 GLU A CA 1
ATOM 4585 C C . GLU A 1 573 ? 7.043 -12.069 -21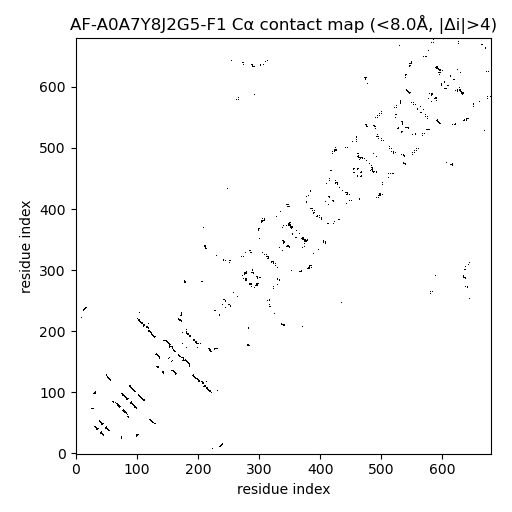.372 1.00 98.88 573 GLU A C 1
ATOM 4587 O O . GLU A 1 573 ? 6.893 -12.982 -20.560 1.00 98.88 573 GLU A O 1
ATOM 4592 N N . ARG A 1 574 ? 8.218 -11.444 -21.536 1.00 98.81 574 ARG A N 1
ATOM 4593 C CA . ARG A 1 574 ? 9.422 -11.814 -20.779 1.00 98.81 574 ARG A CA 1
ATOM 4594 C C . ARG A 1 574 ? 9.211 -11.664 -19.272 1.00 98.81 574 ARG A C 1
ATOM 4596 O O . ARG A 1 574 ? 9.536 -12.601 -18.550 1.00 98.81 574 ARG A O 1
ATOM 4603 N N . VAL A 1 575 ? 8.585 -10.577 -18.804 1.00 98.75 575 VAL A N 1
ATOM 4604 C CA . VAL A 1 575 ? 8.241 -10.383 -17.375 1.00 98.75 575 VAL A CA 1
ATOM 4605 C C . VAL A 1 575 ? 7.288 -11.466 -16.864 1.00 98.75 575 VAL A C 1
ATOM 4607 O O . VAL A 1 575 ? 7.515 -12.068 -15.809 1.00 98.75 575 VAL A O 1
ATOM 4610 N N . LEU A 1 576 ? 6.212 -11.743 -17.604 1.00 98.88 576 LEU A N 1
ATOM 4611 C CA . LEU A 1 576 ? 5.221 -12.745 -17.207 1.00 98.88 576 LEU A CA 1
ATOM 4612 C C . LEU A 1 576 ? 5.822 -14.157 -17.186 1.00 98.88 576 LEU A C 1
ATOM 4614 O O . LEU A 1 576 ? 5.568 -14.915 -16.249 1.00 98.88 576 LEU A O 1
ATOM 4618 N N . ARG A 1 577 ? 6.659 -14.504 -18.170 1.00 98.69 577 ARG A N 1
ATOM 4619 C CA . ARG A 1 577 ? 7.354 -15.800 -18.241 1.00 98.69 577 ARG A CA 1
ATOM 4620 C C . ARG A 1 577 ? 8.380 -15.959 -17.126 1.00 98.69 577 ARG A C 1
ATOM 4622 O O . ARG A 1 577 ? 8.377 -16.988 -16.454 1.00 98.69 577 ARG A O 1
ATOM 4629 N N . GLN A 1 578 ? 9.194 -14.935 -16.885 1.00 97.75 578 GLN A N 1
ATOM 4630 C CA . GLN A 1 578 ? 10.099 -14.819 -15.738 1.00 97.75 578 GLN A CA 1
ATOM 4631 C C . GLN A 1 578 ? 9.361 -15.125 -14.428 1.00 97.75 578 GLN A C 1
ATOM 4633 O O . GLN A 1 578 ? 9.766 -16.008 -13.666 1.00 97.75 578 GLN A O 1
ATOM 4638 N N . ARG A 1 579 ? 8.234 -14.440 -14.188 1.00 98.38 579 ARG A N 1
ATOM 4639 C CA . ARG A 1 579 ? 7.428 -14.611 -12.975 1.00 98.38 579 ARG A CA 1
ATOM 4640 C C . ARG A 1 579 ? 6.852 -16.019 -12.868 1.00 98.38 579 ARG A C 1
ATOM 4642 O O . ARG A 1 579 ? 7.005 -16.665 -11.834 1.00 98.38 579 ARG A O 1
ATOM 4649 N N . LEU A 1 580 ? 6.218 -16.495 -13.935 1.00 98.56 580 LEU A N 1
ATOM 4650 C CA . LEU A 1 580 ? 5.543 -17.785 -13.975 1.00 98.56 580 LEU A CA 1
ATOM 4651 C C . LEU A 1 580 ? 6.516 -18.951 -13.810 1.00 98.56 580 LEU A C 1
ATOM 4653 O O . LEU A 1 580 ? 6.287 -19.815 -12.968 1.00 98.56 580 LEU A O 1
ATOM 4657 N N . HIS A 1 581 ? 7.589 -19.010 -14.597 1.00 98.25 581 HIS A N 1
ATOM 4658 C CA . HIS A 1 581 ? 8.499 -20.155 -14.574 1.00 98.25 581 HIS A CA 1
ATOM 4659 C C . HIS A 1 581 ? 9.407 -20.155 -13.345 1.00 98.25 581 HIS A C 1
ATOM 4661 O O . HIS A 1 581 ? 9.644 -21.227 -12.787 1.00 98.25 581 HIS A O 1
ATOM 4667 N N . GLY A 1 582 ? 9.833 -18.978 -12.868 1.00 97.06 582 GLY A N 1
ATOM 4668 C CA . GLY A 1 582 ? 10.520 -18.855 -11.581 1.00 97.06 582 GLY A CA 1
ATOM 4669 C C . GLY A 1 582 ? 9.664 -19.401 -10.434 1.00 97.06 582 GLY A C 1
ATOM 4670 O O . GLY A 1 582 ? 10.111 -20.269 -9.680 1.00 97.06 582 GLY A O 1
ATOM 4671 N N . TRP A 1 583 ? 8.395 -18.987 -10.369 1.00 97.75 583 TRP A N 1
ATOM 4672 C CA . TRP A 1 583 ? 7.449 -19.466 -9.359 1.00 97.75 583 TRP A CA 1
ATOM 4673 C C . TRP A 1 583 ? 7.058 -20.940 -9.531 1.00 97.75 583 TRP A C 1
ATOM 4675 O O . TRP A 1 583 ? 6.963 -21.668 -8.547 1.00 97.75 583 TRP A O 1
ATOM 4685 N N . ARG A 1 584 ? 6.868 -21.441 -10.757 1.00 96.81 584 ARG A N 1
ATOM 4686 C CA . ARG A 1 584 ? 6.579 -22.870 -10.984 1.00 96.81 584 ARG A CA 1
ATOM 4687 C C . ARG A 1 584 ? 7.716 -23.761 -10.501 1.00 96.81 584 ARG A C 1
ATOM 4689 O O . ARG A 1 584 ? 7.445 -24.811 -9.936 1.00 96.81 584 ARG A O 1
ATOM 4696 N N . LYS A 1 585 ? 8.964 -23.342 -10.715 1.00 96.31 585 LYS A N 1
ATOM 4697 C CA . LYS A 1 585 ? 10.145 -24.123 -10.338 1.00 96.31 585 LYS A CA 1
ATOM 4698 C C . LYS A 1 585 ? 10.428 -24.101 -8.833 1.00 96.31 585 LYS A C 1
ATOM 4700 O O . LYS A 1 585 ? 10.928 -25.083 -8.288 1.00 96.31 585 LYS A O 1
ATOM 4705 N N . THR A 1 586 ? 10.135 -22.982 -8.173 1.00 96.00 586 THR A N 1
ATOM 4706 C CA . THR A 1 586 ? 10.605 -22.737 -6.798 1.00 96.00 586 THR A CA 1
ATOM 4707 C C . THR A 1 586 ? 9.490 -22.563 -5.767 1.00 96.00 586 THR A C 1
ATOM 4709 O O . THR A 1 586 ? 9.734 -22.657 -4.566 1.00 96.00 586 THR A O 1
ATOM 4712 N N . GLY A 1 587 ? 8.268 -22.271 -6.209 1.00 96.44 587 GLY A N 1
ATOM 4713 C CA . GLY A 1 587 ? 7.180 -21.787 -5.357 1.00 96.44 587 GLY A CA 1
ATOM 4714 C C . GLY A 1 587 ? 7.364 -20.349 -4.861 1.00 96.44 587 GLY A C 1
ATOM 4715 O O . GLY A 1 587 ? 6.540 -19.885 -4.079 1.00 96.44 587 GLY A O 1
ATOM 4716 N N . LYS A 1 588 ? 8.416 -19.643 -5.300 1.00 96.44 588 LYS A N 1
ATOM 4717 C CA . LYS A 1 588 ? 8.822 -18.326 -4.792 1.00 96.44 588 LYS A CA 1
ATOM 4718 C C . LYS A 1 588 ? 8.880 -17.274 -5.894 1.00 96.44 588 LYS A C 1
ATOM 4720 O O . LYS A 1 588 ? 9.020 -17.598 -7.076 1.00 96.44 588 LYS A O 1
ATOM 4725 N N . VAL A 1 589 ? 8.833 -16.000 -5.506 1.00 94.75 589 VAL A N 1
ATOM 4726 C CA . VAL A 1 589 ? 9.146 -14.895 -6.427 1.00 94.75 589 VAL A CA 1
ATOM 4727 C C . VAL A 1 589 ? 10.612 -14.964 -6.841 1.00 94.75 589 VAL A C 1
ATOM 4729 O O . VAL A 1 589 ? 11.491 -15.119 -5.998 1.00 94.75 589 VAL A O 1
ATOM 4732 N N . PHE A 1 590 ? 10.889 -14.794 -8.134 1.00 95.06 590 PHE A N 1
ATOM 4733 C CA . PHE A 1 590 ? 12.251 -14.569 -8.601 1.00 95.06 590 PHE A CA 1
ATOM 4734 C C . PHE A 1 590 ? 12.596 -13.076 -8.476 1.00 95.06 590 PHE A C 1
ATOM 4736 O O . PHE A 1 590 ? 12.079 -12.251 -9.231 1.00 95.06 590 PHE A O 1
ATOM 4743 N N . SER A 1 591 ? 13.412 -12.737 -7.478 1.00 95.62 591 SER A N 1
ATOM 4744 C CA . SER A 1 591 ? 13.562 -11.376 -6.957 1.00 95.62 591 SER A CA 1
ATOM 4745 C C . SER A 1 591 ? 14.620 -10.555 -7.679 1.00 95.62 591 SER A C 1
ATOM 4747 O O . SER A 1 591 ? 14.378 -9.400 -8.039 1.00 95.62 591 SER A O 1
ATOM 4749 N N . SER A 1 592 ? 15.800 -11.126 -7.896 1.00 97.12 592 SER A N 1
ATOM 4750 C CA . SER A 1 592 ? 16.908 -10.426 -8.544 1.00 97.12 592 SER A CA 1
ATOM 4751 C C . SER A 1 592 ? 17.923 -11.410 -9.125 1.00 97.12 592 SER A C 1
ATOM 4753 O O . SER A 1 592 ? 17.894 -12.605 -8.818 1.00 97.12 592 SER A O 1
ATOM 4755 N N . LEU A 1 593 ? 18.821 -10.904 -9.966 1.00 97.50 593 LEU A N 1
ATOM 4756 C CA . LEU A 1 593 ? 20.028 -11.607 -10.387 1.00 97.50 593 LEU A CA 1
ATOM 4757 C C . LEU A 1 593 ? 21.226 -10.698 -10.092 1.00 97.50 593 LEU A C 1
ATOM 4759 O O . LEU A 1 593 ? 21.337 -9.600 -10.644 1.00 97.50 593 LEU A O 1
ATOM 4763 N N . THR A 1 594 ? 22.098 -11.142 -9.184 1.00 96.19 594 THR A N 1
ATOM 4764 C CA . THR A 1 594 ? 23.381 -10.481 -8.913 1.00 96.19 594 THR A CA 1
ATOM 4765 C C . THR A 1 594 ? 24.337 -10.723 -10.080 1.00 96.19 594 THR A C 1
ATOM 4767 O O . THR A 1 594 ? 24.419 -11.857 -10.564 1.00 96.19 594 THR A O 1
ATOM 4770 N N . GLY A 1 595 ? 25.090 -9.693 -10.477 1.00 96.62 595 GLY A N 1
ATOM 4771 C CA . GLY A 1 595 ? 26.100 -9.788 -11.529 1.00 96.62 595 GLY A CA 1
ATOM 4772 C C . GLY A 1 595 ? 27.156 -10.871 -11.274 1.00 96.62 595 GLY A C 1
ATOM 4773 O O . GLY A 1 595 ? 27.491 -11.179 -10.121 1.00 96.62 595 GLY A O 1
ATOM 4774 N N . TRP A 1 596 ? 27.674 -11.464 -12.351 1.00 97.69 596 TRP A N 1
ATOM 4775 C CA . TRP A 1 596 ? 28.658 -12.549 -12.294 1.00 97.69 596 TRP A CA 1
ATOM 4776 C C . TRP A 1 596 ? 29.935 -12.159 -11.540 1.00 97.69 596 TRP A C 1
ATOM 4778 O O . TRP A 1 596 ? 30.558 -13.011 -10.910 1.00 97.69 596 TRP A O 1
ATOM 4788 N N . GLU A 1 597 ? 30.319 -10.884 -11.547 1.00 97.75 597 GLU A N 1
ATOM 4789 C CA . GLU A 1 597 ? 31.538 -10.396 -10.903 1.00 97.75 597 GLU A CA 1
ATOM 4790 C C . GLU A 1 597 ? 31.505 -10.647 -9.391 1.00 97.75 597 GLU A C 1
ATOM 4792 O O . GLU A 1 597 ? 32.457 -11.176 -8.818 1.00 97.75 597 GLU A O 1
ATOM 4797 N N . LEU A 1 598 ? 30.383 -10.326 -8.746 1.00 96.31 598 LEU A N 1
ATOM 4798 C CA . LEU A 1 598 ? 30.169 -10.586 -7.320 1.00 96.31 598 LEU A CA 1
ATOM 4799 C C . LEU A 1 598 ? 29.904 -12.068 -7.060 1.00 96.31 598 LEU A C 1
ATOM 4801 O O . LEU A 1 598 ? 30.383 -12.624 -6.074 1.00 96.31 598 LEU A O 1
ATOM 4805 N N . ALA A 1 599 ? 29.137 -12.718 -7.937 1.00 96.19 599 ALA A N 1
ATOM 4806 C CA . ALA A 1 599 ? 28.760 -14.118 -7.770 1.00 96.19 599 ALA A CA 1
ATOM 4807 C C . ALA A 1 599 ? 29.970 -15.067 -7.814 1.00 96.19 599 ALA A C 1
ATOM 4809 O O . ALA A 1 599 ? 30.010 -16.047 -7.074 1.00 96.19 599 ALA A O 1
ATOM 4810 N N . THR A 1 600 ? 30.970 -14.744 -8.637 1.00 96.69 600 THR A N 1
ATOM 4811 C CA . THR A 1 600 ? 32.224 -15.502 -8.785 1.00 96.69 600 THR A CA 1
ATOM 4812 C C . THR A 1 600 ? 33.314 -15.069 -7.801 1.00 96.69 600 THR A C 1
ATOM 4814 O O . THR A 1 600 ? 34.375 -15.688 -7.749 1.00 96.69 600 THR A O 1
ATOM 4817 N N . GLY A 1 601 ? 33.081 -14.003 -7.026 1.00 96.50 601 GLY A N 1
ATOM 4818 C CA . GLY A 1 601 ? 34.081 -13.409 -6.138 1.00 96.50 601 GLY A CA 1
ATOM 4819 C C . GLY A 1 601 ? 35.193 -12.645 -6.865 1.00 96.50 601 GLY A C 1
ATOM 4820 O O . GLY A 1 601 ? 36.215 -12.341 -6.249 1.00 96.50 601 GLY A O 1
ATOM 4821 N N . LYS A 1 602 ? 35.015 -12.324 -8.157 1.00 96.81 602 LYS A N 1
ATOM 4822 C CA . LYS A 1 602 ? 35.935 -11.471 -8.929 1.00 96.81 602 LYS A CA 1
ATOM 4823 C C . LYS A 1 602 ? 36.065 -10.081 -8.303 1.00 96.81 602 LYS A C 1
ATOM 4825 O O . LYS A 1 602 ? 37.157 -9.518 -8.328 1.00 96.81 602 LYS A O 1
ATOM 4830 N N . VAL A 1 603 ? 34.969 -9.573 -7.743 1.00 96.69 603 VAL A N 1
ATOM 4831 C CA . VAL A 1 603 ? 34.924 -8.397 -6.865 1.00 96.69 603 VAL A CA 1
ATOM 4832 C C . VAL A 1 603 ? 34.155 -8.736 -5.590 1.00 96.69 603 VAL A C 1
ATOM 4834 O O . VAL A 1 603 ? 33.330 -9.653 -5.580 1.00 96.69 603 VAL A O 1
ATOM 4837 N N . LYS A 1 604 ? 34.408 -8.001 -4.505 1.00 94.75 604 LYS A N 1
ATOM 4838 C CA . LYS A 1 604 ? 33.713 -8.178 -3.216 1.00 94.75 604 LYS A CA 1
ATOM 4839 C C . LYS A 1 604 ? 32.607 -7.156 -2.988 1.00 94.75 604 LYS A C 1
ATOM 4841 O O . LYS A 1 604 ? 31.691 -7.415 -2.208 1.00 94.75 604 LYS A O 1
ATOM 4846 N N . THR A 1 605 ? 32.702 -5.999 -3.635 1.00 93.25 605 THR A N 1
ATOM 4847 C CA . THR A 1 605 ? 31.790 -4.866 -3.452 1.00 93.25 605 THR A CA 1
ATOM 4848 C C . THR A 1 605 ? 31.421 -4.244 -4.796 1.00 93.25 605 THR A C 1
ATOM 4850 O O . THR A 1 605 ? 32.167 -4.364 -5.765 1.00 93.25 605 THR A O 1
ATOM 4853 N N . ASN A 1 606 ? 30.281 -3.550 -4.859 1.00 90.88 606 ASN A N 1
ATOM 4854 C CA . ASN A 1 606 ? 29.862 -2.840 -6.074 1.00 90.88 606 ASN A CA 1
ATOM 4855 C C . ASN A 1 606 ? 30.865 -1.749 -6.475 1.00 90.88 606 ASN A C 1
ATOM 4857 O O . ASN A 1 606 ? 31.101 -1.534 -7.658 1.00 90.88 606 ASN A O 1
ATOM 4861 N N . THR A 1 607 ? 31.495 -1.090 -5.500 1.00 91.69 607 THR A N 1
ATOM 4862 C CA . THR A 1 607 ? 32.465 -0.015 -5.747 1.00 91.69 607 THR A CA 1
ATOM 4863 C C . THR A 1 607 ? 33.708 -0.505 -6.498 1.00 91.69 607 THR A C 1
ATOM 4865 O O . THR A 1 607 ? 34.280 0.236 -7.292 1.00 91.69 607 THR A O 1
ATOM 4868 N N . GLU A 1 608 ? 34.112 -1.764 -6.313 1.00 95.62 608 GLU A N 1
ATOM 4869 C CA . GLU A 1 608 ? 35.238 -2.357 -7.048 1.00 95.62 608 GLU A CA 1
ATOM 4870 C C . GLU A 1 608 ? 34.964 -2.493 -8.558 1.00 95.62 608 GLU A C 1
ATOM 4872 O O . GLU A 1 608 ? 35.912 -2.559 -9.340 1.00 95.62 608 GLU A O 1
ATOM 4877 N N . LEU A 1 609 ? 33.698 -2.470 -8.999 1.00 96.31 609 LEU A N 1
ATOM 4878 C CA . LEU A 1 609 ? 33.349 -2.542 -10.423 1.00 96.31 609 LEU A CA 1
ATOM 4879 C C . LEU A 1 609 ? 33.853 -1.327 -11.213 1.00 96.31 609 LEU A C 1
ATOM 4881 O O . LEU A 1 609 ? 34.207 -1.470 -12.380 1.00 96.31 609 LEU A O 1
ATOM 4885 N N . TYR A 1 610 ? 33.976 -0.157 -10.579 1.00 96.38 610 TYR A N 1
ATOM 4886 C CA . TYR A 1 610 ? 34.512 1.046 -11.230 1.00 96.38 610 TYR A CA 1
ATOM 4887 C C . TYR A 1 610 ? 36.006 0.935 -11.575 1.00 96.38 610 TYR A C 1
ATOM 4889 O O . TYR A 1 610 ? 36.496 1.686 -12.413 1.00 96.38 610 TYR A O 1
ATOM 4897 N N . ALA A 1 611 ? 36.740 -0.002 -10.962 1.00 95.69 611 ALA A N 1
ATOM 4898 C CA . ALA A 1 611 ? 38.119 -0.306 -11.352 1.00 95.69 611 ALA A CA 1
ATOM 4899 C C . ALA A 1 611 ? 38.196 -1.254 -12.564 1.00 95.69 611 ALA A C 1
ATOM 4901 O O . ALA A 1 611 ? 39.249 -1.360 -13.191 1.00 95.69 611 ALA A O 1
ATOM 4902 N N . LEU A 1 612 ? 37.102 -1.958 -12.877 1.00 95.94 612 LEU A N 1
ATOM 4903 C CA . LEU A 1 612 ? 37.013 -2.883 -14.008 1.00 95.94 612 LEU A CA 1
ATOM 4904 C C . LEU A 1 612 ? 36.428 -2.220 -15.254 1.00 95.94 612 LEU A C 1
ATOM 4906 O O . LEU A 1 612 ? 36.832 -2.563 -16.363 1.00 95.94 612 LEU A O 1
ATOM 4910 N N . TYR A 1 613 ? 35.482 -1.299 -15.069 1.00 97.31 613 TYR A N 1
ATOM 4911 C CA . TYR A 1 613 ? 34.684 -0.730 -16.150 1.00 97.31 613 TYR A CA 1
ATOM 4912 C C . TYR A 1 613 ? 34.728 0.792 -16.107 1.00 97.31 613 TYR A C 1
ATOM 4914 O O . TYR A 1 613 ? 34.277 1.413 -15.144 1.00 97.31 613 TYR A O 1
ATOM 4922 N N . ALA A 1 614 ? 35.236 1.393 -17.181 1.00 95.81 614 ALA A N 1
ATOM 4923 C CA . ALA A 1 614 ? 35.179 2.836 -17.378 1.00 95.81 614 ALA A CA 1
ATOM 4924 C C . ALA A 1 614 ? 33.873 3.228 -18.075 1.00 95.81 614 ALA A C 1
ATOM 4926 O O . ALA A 1 614 ? 33.262 4.241 -17.731 1.00 95.81 614 ALA A O 1
ATOM 4927 N N . LYS A 1 615 ? 33.427 2.408 -19.032 1.00 96.00 615 LYS A N 1
ATOM 4928 C CA . LYS A 1 615 ? 32.225 2.608 -19.839 1.00 96.00 615 LYS A CA 1
ATOM 4929 C C . LYS A 1 615 ? 31.230 1.454 -19.659 1.00 96.00 615 LYS A C 1
ATOM 4931 O O . LYS A 1 615 ? 31.627 0.318 -19.400 1.00 96.00 615 LYS A O 1
ATOM 4936 N N . PRO A 1 616 ? 29.924 1.697 -19.878 1.00 93.25 616 PRO A N 1
ATOM 4937 C CA . PRO A 1 616 ? 28.888 0.662 -19.844 1.00 93.25 616 PRO A CA 1
ATOM 4938 C C . PRO A 1 616 ? 29.157 -0.550 -20.747 1.00 93.25 616 PRO A C 1
ATOM 4940 O O . PRO A 1 616 ? 28.724 -1.656 -20.436 1.00 93.25 616 PRO A O 1
ATOM 4943 N N . THR A 1 617 ? 29.839 -0.340 -21.875 1.00 94.12 617 THR A N 1
ATOM 4944 C CA . THR A 1 617 ? 30.154 -1.375 -22.872 1.00 94.12 617 THR A CA 1
ATOM 4945 C C . THR A 1 617 ? 31.311 -2.287 -22.477 1.00 94.12 617 THR A C 1
ATOM 4947 O O . THR A 1 617 ? 31.474 -3.331 -23.098 1.00 94.12 617 THR A O 1
ATOM 4950 N N . ASP A 1 618 ? 32.100 -1.914 -21.468 1.00 95.94 618 ASP A N 1
ATOM 4951 C CA . ASP A 1 618 ? 33.262 -2.697 -21.027 1.00 95.94 618 ASP A CA 1
ATOM 4952 C C . ASP A 1 618 ? 32.838 -3.984 -20.302 1.00 95.94 618 ASP A C 1
ATOM 4954 O O . ASP A 1 618 ? 33.603 -4.944 -20.193 1.00 95.94 618 ASP A O 1
ATOM 4958 N N . ARG A 1 619 ? 31.602 -4.004 -19.795 1.00 95.88 619 ARG A N 1
ATOM 4959 C CA . ARG A 1 619 ? 31.016 -5.134 -19.086 1.00 95.88 619 ARG A CA 1
ATOM 4960 C C . ARG A 1 619 ? 30.350 -6.100 -20.061 1.00 95.88 619 ARG A C 1
ATOM 4962 O O . ARG A 1 619 ? 29.524 -5.694 -20.874 1.00 95.88 619 ARG A O 1
ATOM 4969 N N . ASP A 1 620 ? 30.611 -7.394 -19.891 1.00 95.50 620 ASP A N 1
ATOM 4970 C CA . ASP A 1 620 ? 29.855 -8.466 -20.545 1.00 95.50 620 ASP A CA 1
ATOM 4971 C C . ASP A 1 620 ? 28.692 -8.937 -19.644 1.00 95.50 620 ASP A C 1
ATOM 4973 O O . ASP A 1 620 ? 28.927 -9.661 -18.671 1.00 95.50 620 ASP A O 1
ATOM 4977 N N . PRO A 1 621 ? 27.433 -8.541 -19.927 1.00 94.69 621 PRO A N 1
ATOM 4978 C CA . PRO A 1 621 ? 26.281 -8.971 -19.143 1.00 94.69 621 PRO A CA 1
ATOM 4979 C C . PRO A 1 621 ? 25.832 -10.404 -19.443 1.00 94.69 621 PRO A C 1
ATOM 4981 O O . PRO A 1 621 ? 25.079 -10.963 -18.647 1.00 94.69 621 PRO A O 1
ATOM 4984 N N . ALA A 1 622 ? 26.261 -11.020 -20.552 1.00 95.81 622 ALA A N 1
ATOM 4985 C CA . ALA A 1 622 ? 25.793 -12.356 -20.927 1.00 95.81 622 ALA A CA 1
ATOM 4986 C C . ALA A 1 622 ? 26.258 -13.426 -19.928 1.00 95.81 622 ALA A C 1
ATOM 4988 O O . ALA A 1 622 ? 25.549 -14.404 -19.683 1.00 95.81 622 ALA A O 1
ATOM 4989 N N . ARG A 1 623 ? 27.405 -13.195 -19.279 1.00 97.31 623 ARG A N 1
ATOM 4990 C CA . ARG A 1 623 ? 27.923 -14.048 -18.202 1.00 97.31 623 ARG A CA 1
ATOM 4991 C C . ARG A 1 623 ? 27.023 -14.088 -16.970 1.00 97.31 623 ARG A C 1
ATOM 4993 O O . ARG A 1 623 ? 27.054 -15.076 -16.244 1.00 97.31 623 ARG A O 1
ATOM 5000 N N . ASP A 1 624 ? 26.153 -13.099 -16.750 1.00 97.69 624 ASP A N 1
ATOM 5001 C CA . ASP A 1 624 ? 25.187 -13.136 -15.640 1.00 97.69 624 ASP A CA 1
ATOM 5002 C C . ASP A 1 624 ? 24.261 -14.357 -15.731 1.00 97.69 624 ASP A C 1
ATOM 5004 O O . ASP A 1 624 ? 23.832 -14.908 -14.713 1.00 97.69 624 ASP A O 1
ATOM 5008 N N . TYR A 1 625 ? 23.971 -14.818 -16.949 1.00 97.50 625 TYR A N 1
ATOM 5009 C CA . TYR A 1 625 ? 23.039 -15.917 -17.178 1.00 97.50 625 TYR A CA 1
ATOM 5010 C C . TYR A 1 625 ? 23.617 -17.267 -16.760 1.00 97.50 625 TYR A C 1
ATOM 5012 O O . TYR A 1 625 ? 22.880 -18.107 -16.236 1.00 97.50 625 TYR A O 1
ATOM 5020 N N . ASP A 1 626 ? 24.930 -17.434 -16.912 1.00 97.00 626 ASP A N 1
ATOM 5021 C CA . ASP A 1 626 ? 25.662 -18.663 -16.606 1.00 97.00 626 ASP A CA 1
ATOM 5022 C C . ASP A 1 626 ? 26.308 -18.616 -15.203 1.00 97.00 626 ASP A C 1
ATOM 5024 O O . ASP A 1 626 ? 26.344 -19.622 -14.494 1.00 97.00 626 ASP A O 1
ATOM 5028 N N . GLU A 1 627 ? 26.739 -17.438 -14.748 1.00 97.31 627 GLU A N 1
ATOM 5029 C CA . GLU A 1 627 ? 27.585 -17.271 -13.556 1.00 97.31 627 GLU A CA 1
ATOM 5030 C C . GLU A 1 627 ? 26.982 -16.348 -12.483 1.00 97.31 627 GLU A C 1
ATOM 5032 O O . GLU A 1 627 ? 27.393 -16.407 -11.326 1.00 97.31 627 GLU A O 1
ATOM 5037 N N . GLY A 1 628 ? 25.986 -15.520 -12.818 1.00 96.88 628 GLY A N 1
ATOM 5038 C CA . GLY A 1 628 ? 25.325 -14.617 -11.866 1.00 96.88 628 GLY A CA 1
ATOM 5039 C C . GLY A 1 628 ? 24.539 -15.362 -10.784 1.00 96.88 628 GLY A C 1
ATOM 5040 O O . GLY A 1 628 ? 24.143 -16.512 -10.975 1.00 96.88 628 GLY A O 1
ATOM 5041 N N . ARG A 1 629 ? 24.265 -14.730 -9.641 1.00 96.56 629 ARG A N 1
ATOM 5042 C CA . ARG A 1 629 ? 23.588 -15.395 -8.511 1.00 96.56 629 ARG A CA 1
ATOM 5043 C C . ARG A 1 629 ? 22.095 -15.047 -8.464 1.00 96.56 629 ARG A C 1
ATOM 5045 O O . ARG A 1 629 ? 21.774 -13.878 -8.252 1.00 96.56 629 ARG A O 1
ATOM 5052 N N . PRO A 1 630 ? 21.178 -16.017 -8.634 1.00 96.44 630 PRO A N 1
ATOM 5053 C CA . PRO A 1 630 ? 19.748 -15.761 -8.515 1.00 96.44 630 PRO A CA 1
ATOM 5054 C C . PRO A 1 630 ? 19.347 -15.552 -7.049 1.00 96.44 630 PRO A C 1
ATOM 5056 O O . PRO A 1 630 ? 19.741 -16.319 -6.170 1.00 96.44 630 PRO A O 1
ATOM 5059 N N . GLU A 1 631 ? 18.517 -14.545 -6.793 1.00 96.31 631 GLU A N 1
ATOM 5060 C CA . GLU A 1 631 ? 17.907 -14.285 -5.488 1.00 96.31 631 GLU A CA 1
ATOM 5061 C C . GLU A 1 631 ? 16.402 -14.531 -5.556 1.00 96.31 631 GLU A C 1
ATOM 5063 O O . GLU A 1 631 ? 15.729 -14.110 -6.499 1.00 96.31 631 GLU A O 1
ATOM 5068 N N . LEU A 1 632 ? 15.864 -15.215 -4.547 1.00 96.12 632 LEU A N 1
ATOM 5069 C CA . LEU A 1 632 ? 14.480 -15.675 -4.522 1.00 96.12 632 LEU A CA 1
ATOM 5070 C C . LEU A 1 632 ? 13.769 -15.236 -3.248 1.00 96.12 632 LEU A C 1
ATOM 5072 O O . LEU A 1 632 ? 14.346 -15.211 -2.163 1.00 96.12 632 LEU A O 1
ATOM 5076 N N . GLY A 1 633 ? 12.465 -15.055 -3.378 1.00 94.94 633 GLY A N 1
ATOM 5077 C CA . GLY A 1 633 ? 11.527 -15.067 -2.273 1.00 94.94 633 GLY A CA 1
ATOM 5078 C C . GLY A 1 633 ? 11.211 -13.717 -1.658 1.00 94.94 633 GLY A C 1
ATOM 5079 O O . GLY A 1 633 ? 10.571 -13.690 -0.617 1.00 94.94 633 GLY A O 1
ATOM 5080 N N . THR A 1 634 ? 11.627 -12.614 -2.272 1.00 95.44 634 THR A N 1
ATOM 5081 C CA . THR A 1 634 ? 11.266 -11.255 -1.849 1.00 95.44 634 THR A CA 1
ATOM 5082 C C . THR A 1 634 ? 10.631 -10.456 -2.983 1.00 95.44 634 THR A C 1
ATOM 5084 O O . THR A 1 634 ? 10.961 -10.637 -4.159 1.00 95.44 634 THR A O 1
ATOM 5087 N N . CYS A 1 635 ? 9.691 -9.574 -2.653 1.00 95.31 635 CYS A N 1
ATOM 5088 C CA . CYS A 1 635 ? 9.067 -8.688 -3.632 1.00 95.31 635 CYS A CA 1
ATOM 5089 C C . CYS A 1 635 ? 8.539 -7.424 -2.950 1.00 95.31 635 CYS A C 1
ATOM 5091 O O . CYS A 1 635 ? 7.856 -7.550 -1.935 1.00 95.31 635 CYS A O 1
ATOM 5093 N N . PRO A 1 636 ? 8.799 -6.216 -3.470 1.00 94.25 636 PRO A N 1
ATOM 5094 C CA . PRO A 1 636 ? 8.122 -5.031 -2.965 1.00 94.25 636 PRO A CA 1
ATOM 5095 C C . PRO A 1 636 ? 6.691 -4.942 -3.539 1.00 94.25 636 PRO A C 1
ATOM 5097 O O . PRO A 1 636 ? 6.370 -5.684 -4.481 1.00 94.25 636 PRO A O 1
ATOM 5100 N N . PRO A 1 637 ? 5.821 -4.070 -2.992 1.00 92.62 637 PRO A N 1
ATOM 5101 C CA . PRO A 1 637 ? 4.418 -3.966 -3.401 1.00 92.62 637 PRO A CA 1
ATOM 5102 C C . PRO A 1 637 ? 4.232 -3.723 -4.902 1.00 92.62 637 PRO A C 1
ATOM 5104 O O . PRO A 1 637 ? 3.411 -4.388 -5.537 1.00 92.62 637 PRO A O 1
ATOM 5107 N N . GLU A 1 638 ? 5.044 -2.849 -5.503 1.00 92.44 638 GLU A N 1
ATOM 5108 C CA . GLU A 1 638 ? 5.013 -2.540 -6.937 1.00 92.44 638 GLU A CA 1
ATOM 5109 C C . GLU A 1 638 ? 5.276 -3.769 -7.823 1.00 92.44 638 GLU A C 1
ATOM 5111 O O . GLU A 1 638 ? 4.785 -3.862 -8.944 1.00 92.44 638 GLU A O 1
ATOM 5116 N N . GLY A 1 639 ? 5.993 -4.767 -7.301 1.0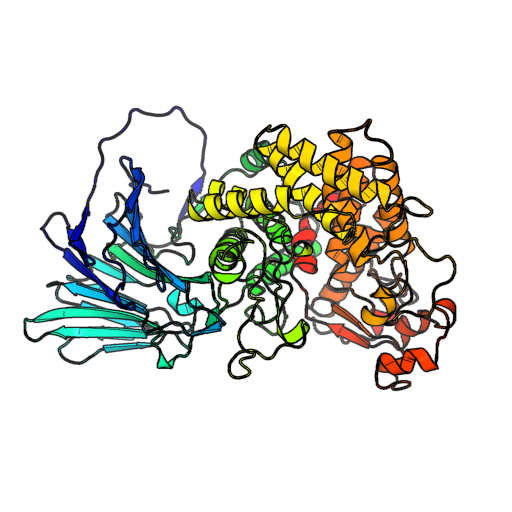0 94.75 639 GLY A N 1
ATOM 5117 C CA . GLY A 1 639 ? 6.247 -6.033 -7.982 1.00 94.75 639 GLY A CA 1
ATOM 5118 C C . GLY A 1 639 ? 5.121 -7.067 -7.857 1.00 94.75 639 GLY A C 1
ATOM 5119 O O . GLY A 1 639 ? 5.189 -8.129 -8.487 1.00 94.75 639 GLY A O 1
ATOM 5120 N N . LEU A 1 640 ? 4.105 -6.797 -7.028 1.00 95.38 640 LEU A N 1
ATOM 5121 C CA . LEU A 1 640 ? 3.020 -7.729 -6.707 1.00 95.38 640 LEU A CA 1
ATOM 5122 C C . LEU A 1 640 ? 1.677 -7.312 -7.300 1.00 95.38 640 LEU A C 1
ATOM 5124 O O . LEU A 1 640 ? 1.008 -8.154 -7.905 1.00 95.38 640 LEU A O 1
ATOM 5128 N N . VAL A 1 641 ? 1.287 -6.049 -7.109 1.00 96.75 641 VAL A N 1
ATOM 5129 C CA . VAL A 1 641 ? -0.112 -5.607 -7.255 1.00 96.75 641 VAL A CA 1
ATOM 5130 C C . VAL A 1 641 ? -0.612 -5.580 -8.698 1.00 96.75 641 VAL A C 1
ATOM 5132 O O . VAL A 1 641 ? -1.808 -5.721 -8.927 1.00 96.75 641 VAL A O 1
ATOM 5135 N N . TYR A 1 642 ? 0.285 -5.445 -9.677 1.00 98.12 642 TYR A N 1
ATOM 5136 C CA . TYR A 1 642 ? -0.111 -5.260 -11.076 1.00 98.12 642 TYR A CA 1
ATOM 5137 C C . TYR A 1 642 ? -0.233 -6.557 -11.887 1.00 98.12 642 TYR A C 1
ATOM 5139 O O . TYR A 1 642 ? -0.672 -6.503 -13.035 1.00 98.12 642 TYR A O 1
ATOM 5147 N N . LEU A 1 643 ? 0.124 -7.726 -11.326 1.00 98.44 643 LEU A N 1
ATOM 5148 C CA . LEU A 1 643 ? 0.078 -8.992 -12.076 1.00 98.44 643 LEU A CA 1
ATOM 5149 C C . LEU A 1 643 ? -1.288 -9.241 -12.745 1.00 98.44 643 LEU A C 1
ATOM 5151 O O . LEU A 1 643 ? -1.278 -9.567 -13.935 1.00 98.44 643 LEU A O 1
ATOM 5155 N N . PRO A 1 644 ? -2.442 -9.113 -12.053 1.00 97.81 644 PRO A N 1
ATOM 5156 C CA . PRO A 1 644 ? -3.734 -9.410 -12.670 1.00 97.81 644 PRO A CA 1
ATOM 5157 C C . PRO A 1 644 ? -4.014 -8.537 -13.897 1.00 97.81 644 PRO A C 1
ATOM 5159 O O . PRO A 1 644 ? -4.419 -9.049 -14.939 1.00 97.81 644 PRO A O 1
ATOM 5162 N N . GLU A 1 645 ? -3.728 -7.236 -13.808 1.00 97.81 645 GLU A N 1
ATOM 5163 C CA . GLU A 1 645 ? -3.956 -6.278 -14.892 1.00 97.81 645 GLU A CA 1
ATOM 5164 C C . GLU A 1 645 ? -3.018 -6.520 -16.083 1.00 97.81 645 GLU A C 1
ATOM 5166 O O . GLU A 1 645 ? -3.463 -6.535 -17.234 1.00 97.81 645 GLU A O 1
ATOM 5171 N N . VAL A 1 646 ? -1.731 -6.769 -15.816 1.00 98.75 646 VAL A N 1
ATOM 5172 C CA . VAL A 1 646 ? -0.737 -7.075 -16.855 1.00 98.75 646 VAL A CA 1
ATOM 5173 C C . VAL A 1 646 ? -1.090 -8.370 -17.579 1.00 98.75 646 VAL A C 1
ATOM 5175 O O . VAL A 1 646 ? -1.057 -8.430 -18.811 1.00 98.75 646 VAL A O 1
ATOM 5178 N N . LEU A 1 647 ? -1.472 -9.404 -16.829 1.00 98.69 647 LEU A N 1
ATOM 5179 C CA . LEU A 1 647 ? -1.872 -10.686 -17.395 1.00 98.69 647 LEU A CA 1
ATOM 5180 C C . LEU A 1 647 ? -3.157 -10.559 -18.224 1.00 98.69 647 LEU A C 1
ATOM 5182 O O . LEU A 1 647 ? -3.222 -11.109 -19.322 1.00 98.69 647 LEU A O 1
ATOM 5186 N N . ALA A 1 648 ? -4.149 -9.806 -17.740 1.00 98.19 648 ALA A N 1
ATOM 5187 C CA . ALA A 1 648 ? -5.389 -9.547 -18.466 1.00 98.19 648 ALA A CA 1
ATOM 5188 C C . ALA A 1 648 ? -5.133 -8.845 -19.804 1.00 98.19 648 ALA A C 1
ATOM 5190 O O . ALA A 1 648 ? -5.651 -9.271 -20.839 1.00 98.19 648 ALA A O 1
ATOM 5191 N N . PHE A 1 649 ? -4.292 -7.805 -19.801 1.00 98.44 649 PHE A N 1
ATOM 5192 C CA . PHE A 1 649 ? -3.906 -7.117 -21.028 1.00 98.44 649 PHE A CA 1
ATOM 5193 C C . PHE A 1 649 ? -3.187 -8.060 -21.997 1.00 98.44 649 PHE A C 1
ATOM 5195 O O . PHE A 1 649 ? -3.567 -8.154 -23.161 1.00 98.44 649 PHE A O 1
ATOM 5202 N N . TYR A 1 650 ? -2.191 -8.810 -21.522 1.00 98.75 650 TYR A N 1
ATOM 5203 C CA . TYR A 1 650 ? -1.437 -9.729 -22.371 1.00 98.75 650 TYR A CA 1
ATOM 5204 C C . TYR A 1 650 ? -2.338 -10.790 -23.022 1.00 98.75 650 TYR A C 1
ATOM 5206 O O . TYR A 1 650 ? -2.265 -11.004 -24.233 1.00 98.75 650 TYR A O 1
ATOM 5214 N N . LEU A 1 651 ? -3.226 -11.423 -22.247 1.00 98.31 651 LEU A N 1
ATOM 5215 C CA . LEU A 1 651 ? -4.107 -12.489 -22.739 1.00 98.31 651 LEU A CA 1
ATOM 5216 C C . LEU A 1 651 ? -5.174 -11.998 -23.724 1.00 98.31 651 LEU A C 1
ATOM 5218 O O . LEU A 1 651 ? -5.674 -12.789 -24.521 1.00 98.31 651 LEU A O 1
ATOM 5222 N N . LYS A 1 652 ? -5.485 -10.697 -23.730 1.00 97.75 652 LYS A N 1
ATOM 5223 C CA . LYS A 1 652 ? -6.319 -10.078 -24.770 1.00 97.75 652 LYS A CA 1
ATOM 5224 C C . LYS A 1 652 ? -5.630 -10.066 -26.141 1.00 97.75 652 LYS A C 1
ATOM 5226 O O . LYS A 1 652 ? -6.312 -10.042 -27.162 1.00 97.75 652 LYS A O 1
ATOM 5231 N N . HIS A 1 653 ? -4.298 -10.068 -26.172 1.00 98.44 653 HIS A N 1
ATOM 5232 C CA . HIS A 1 653 ? -3.510 -9.856 -27.389 1.00 98.44 653 HIS A CA 1
ATOM 5233 C C . HIS A 1 653 ? -2.676 -11.069 -27.817 1.00 98.44 653 HIS A C 1
ATOM 5235 O O . HIS A 1 653 ? -2.297 -11.163 -28.985 1.00 98.44 653 HIS A O 1
ATOM 5241 N N . ARG A 1 654 ? -2.378 -12.004 -26.909 1.00 98.44 654 ARG A N 1
ATOM 5242 C CA . ARG A 1 654 ? -1.564 -13.195 -27.186 1.00 98.44 654 ARG A CA 1
ATOM 5243 C C . ARG A 1 654 ? -2.102 -14.434 -26.469 1.00 98.44 654 ARG A C 1
ATOM 5245 O O . ARG A 1 654 ? -2.630 -14.333 -25.364 1.00 98.44 654 ARG A O 1
ATOM 5252 N N . PRO A 1 655 ? -1.923 -15.632 -27.052 1.00 97.94 655 PRO A N 1
ATOM 5253 C CA . PRO A 1 655 ? -2.399 -16.862 -26.435 1.00 97.94 655 PRO A CA 1
ATOM 5254 C C . PRO A 1 655 ? -1.587 -17.224 -25.184 1.00 97.94 655 PRO A C 1
ATOM 5256 O O . PRO A 1 655 ? -0.356 -17.117 -25.163 1.00 97.94 655 PRO A O 1
ATOM 5259 N N . ALA A 1 656 ? -2.271 -17.765 -24.170 1.00 98.25 656 ALA A N 1
ATOM 5260 C CA . ALA A 1 656 ? -1.662 -18.253 -22.928 1.00 98.25 656 ALA A CA 1
ATOM 5261 C C . ALA A 1 656 ? -0.564 -19.308 -23.159 1.00 98.25 656 ALA A C 1
ATOM 5263 O O . ALA A 1 656 ? 0.399 -19.372 -22.397 1.00 98.25 656 ALA A O 1
ATOM 5264 N N . ALA A 1 657 ? -0.662 -20.097 -24.238 1.00 98.38 657 ALA A N 1
ATOM 5265 C CA . ALA A 1 657 ? 0.322 -21.120 -24.598 1.00 98.38 657 ALA A CA 1
ATOM 5266 C C . ALA A 1 657 ? 1.758 -20.570 -24.703 1.00 98.38 657 ALA A C 1
ATOM 5268 O O . ALA A 1 657 ? 2.703 -21.263 -24.335 1.00 98.38 657 ALA A O 1
ATOM 5269 N N . ARG A 1 658 ? 1.929 -19.308 -25.123 1.00 98.38 658 ARG A N 1
ATOM 5270 C CA . ARG A 1 658 ? 3.246 -18.651 -25.180 1.00 98.38 658 ARG A CA 1
ATOM 5271 C C . ARG A 1 658 ? 3.857 -18.418 -23.799 1.00 98.38 658 ARG A C 1
ATOM 5273 O O . ARG A 1 658 ? 5.068 -18.520 -23.659 1.00 98.38 658 ARG A O 1
ATOM 5280 N N . LEU A 1 659 ? 3.033 -18.140 -22.785 1.00 98.44 659 LEU A N 1
ATOM 5281 C CA . LEU A 1 659 ? 3.499 -18.017 -21.401 1.00 98.44 659 LEU A CA 1
ATOM 5282 C C . LEU A 1 659 ? 3.793 -19.382 -20.786 1.00 98.44 659 LEU A C 1
ATOM 5284 O O . LEU A 1 659 ? 4.709 -19.510 -19.990 1.00 98.44 659 LEU A O 1
ATOM 5288 N N . LEU A 1 660 ? 2.992 -20.392 -21.126 1.00 98.12 660 LEU A N 1
ATOM 5289 C CA . LEU A 1 660 ? 3.063 -21.715 -20.506 1.00 98.12 660 LEU A CA 1
ATOM 5290 C C . LEU A 1 660 ? 4.178 -22.593 -21.078 1.00 98.12 660 LEU A C 1
ATOM 5292 O O . LEU A 1 660 ? 4.633 -23.507 -20.382 1.00 98.12 660 LEU A O 1
ATOM 5296 N N . ALA A 1 661 ? 4.607 -22.324 -22.314 1.00 97.81 661 ALA A N 1
ATOM 5297 C CA . ALA A 1 661 ? 5.716 -23.015 -22.952 1.00 97.81 661 ALA A CA 1
ATOM 5298 C C . ALA A 1 661 ? 6.991 -22.882 -22.099 1.00 97.81 661 ALA A C 1
ATOM 5300 O O . ALA A 1 661 ? 7.339 -21.771 -21.695 1.00 97.81 661 ALA A O 1
ATOM 5301 N N . PRO A 1 662 ? 7.710 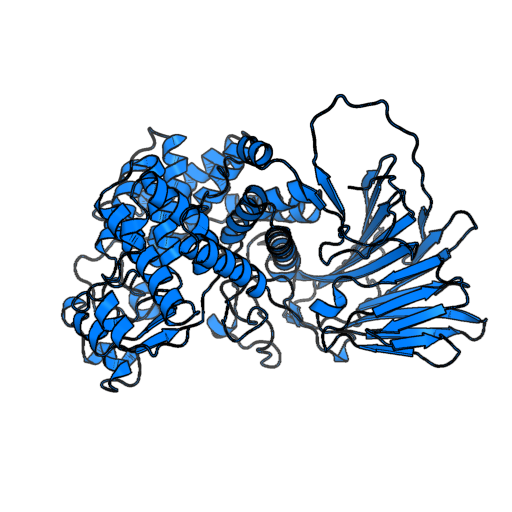-23.979 -21.808 1.00 96.81 662 PRO A N 1
ATOM 5302 C CA . PRO A 1 662 ? 8.949 -23.896 -21.044 1.00 96.81 662 PRO A CA 1
ATOM 5303 C C . PRO A 1 662 ? 9.981 -23.019 -21.780 1.00 96.81 662 PRO A C 1
ATOM 5305 O O . PRO A 1 662 ? 10.037 -23.063 -23.013 1.00 96.81 662 PRO A O 1
ATOM 5308 N N . PRO A 1 663 ? 10.789 -22.213 -21.066 1.00 97.12 663 PRO A N 1
ATOM 5309 C CA . PRO A 1 663 ? 11.927 -21.520 -21.666 1.00 97.12 663 PRO A CA 1
ATOM 5310 C C . PRO A 1 663 ? 12.910 -22.540 -22.247 1.00 97.12 663 PRO A C 1
ATOM 5312 O O . PRO A 1 663 ? 13.118 -23.600 -21.644 1.00 97.12 663 PRO A O 1
ATOM 5315 N N . ARG A 1 664 ? 13.516 -22.244 -23.401 1.00 96.75 664 ARG A N 1
ATOM 5316 C CA . ARG A 1 664 ? 14.527 -23.142 -23.981 1.00 96.75 664 ARG A CA 1
ATOM 5317 C C . ARG A 1 664 ? 15.810 -23.092 -23.154 1.00 96.75 664 ARG A C 1
ATOM 5319 O O . ARG A 1 664 ? 16.127 -22.065 -22.565 1.00 96.75 664 ARG A O 1
ATOM 5326 N N . ALA A 1 665 ? 16.557 -24.194 -23.111 1.00 94.81 665 ALA A N 1
ATOM 5327 C CA . ALA A 1 665 ? 17.757 -24.300 -22.275 1.00 94.81 665 ALA A CA 1
ATOM 5328 C C . ALA A 1 665 ? 18.874 -23.314 -22.672 1.00 94.81 665 ALA A C 1
ATOM 5330 O O . ALA A 1 665 ? 19.668 -22.918 -21.825 1.00 94.81 665 ALA A O 1
ATOM 5331 N N . ASP A 1 666 ? 18.922 -22.917 -23.944 1.00 95.00 666 ASP A N 1
ATOM 5332 C CA . ASP A 1 666 ? 19.874 -21.960 -24.510 1.00 95.00 666 ASP A CA 1
ATOM 5333 C C . ASP A 1 666 ? 19.441 -20.490 -24.348 1.00 95.00 666 ASP A C 1
ATOM 5335 O O . ASP A 1 666 ? 20.262 -19.587 -24.512 1.00 95.00 666 ASP A O 1
ATOM 5339 N N . GLU A 1 667 ? 18.181 -20.227 -23.984 1.00 96.88 667 GLU A N 1
ATOM 5340 C CA . GLU A 1 667 ? 17.687 -18.874 -23.717 1.00 96.88 667 GLU A CA 1
ATOM 5341 C C . GLU A 1 667 ? 18.167 -18.358 -22.349 1.00 96.88 667 GLU A C 1
ATOM 5343 O O . GLU A 1 667 ? 18.254 -19.141 -21.400 1.00 96.88 667 GLU A O 1
ATOM 5348 N N . PRO A 1 668 ? 18.393 -17.039 -22.179 1.00 97.88 668 PRO A N 1
ATOM 5349 C CA . PRO A 1 668 ? 18.851 -16.454 -20.913 1.00 97.88 668 PRO A CA 1
ATOM 5350 C C . PRO A 1 668 ? 18.034 -16.879 -19.684 1.00 97.88 668 PRO A C 1
ATOM 5352 O O . PRO A 1 668 ? 18.603 -17.316 -18.685 1.00 97.88 668 PRO A O 1
ATOM 5355 N N . LEU A 1 669 ? 16.698 -16.835 -19.765 1.00 98.12 669 LEU A N 1
ATOM 5356 C CA . LEU A 1 669 ? 15.836 -17.301 -18.675 1.00 98.12 669 LEU A CA 1
ATOM 5357 C C . LEU A 1 669 ? 16.010 -18.808 -18.413 1.00 98.12 669 LEU A C 1
ATOM 5359 O O . LEU A 1 669 ? 16.056 -19.222 -17.257 1.00 98.12 669 LEU A O 1
ATOM 5363 N N . GLY A 1 670 ? 16.135 -19.632 -19.457 1.00 97.81 670 GLY A N 1
ATOM 5364 C CA . GLY A 1 670 ? 16.357 -21.073 -19.319 1.00 97.81 670 GLY A CA 1
ATOM 5365 C C . GLY A 1 670 ? 17.689 -21.405 -18.650 1.00 97.81 670 GLY A C 1
ATOM 5366 O O . GLY A 1 670 ? 17.705 -22.192 -17.702 1.00 97.81 670 GLY A O 1
ATOM 5367 N N . LYS A 1 671 ? 18.775 -20.740 -19.063 1.00 97.88 671 LYS A N 1
ATOM 5368 C CA . LYS A 1 671 ? 20.107 -20.843 -18.443 1.00 97.88 671 LYS A CA 1
ATOM 5369 C C . LYS A 1 671 ? 20.075 -20.504 -16.957 1.00 97.88 671 LYS A C 1
ATOM 5371 O O . LYS A 1 671 ? 20.548 -21.276 -16.126 1.00 97.88 671 LYS A O 1
ATOM 5376 N N . VAL A 1 672 ? 19.458 -19.375 -16.607 1.00 97.75 672 VAL A N 1
ATOM 5377 C CA . VAL A 1 672 ? 19.336 -18.938 -15.211 1.00 97.75 672 VAL A CA 1
ATOM 5378 C C . VAL A 1 672 ? 18.503 -19.931 -14.403 1.00 97.75 672 VAL A C 1
ATOM 5380 O O . VAL A 1 672 ? 18.933 -20.375 -13.339 1.00 97.75 672 VAL A O 1
ATOM 5383 N N . LEU A 1 673 ? 17.335 -20.336 -14.912 1.00 97.12 673 LEU A N 1
ATOM 5384 C CA . LEU A 1 673 ? 16.466 -21.284 -14.217 1.00 97.12 673 LEU A CA 1
ATOM 5385 C C . LEU A 1 673 ? 17.129 -22.651 -14.045 1.00 97.12 673 LEU A C 1
ATOM 5387 O O . LEU A 1 673 ? 16.902 -23.278 -13.014 1.00 97.12 673 LEU A O 1
ATOM 5391 N N . ALA A 1 674 ? 17.939 -23.133 -14.992 1.00 95.88 674 ALA A N 1
ATOM 5392 C CA . ALA A 1 674 ? 18.636 -24.419 -14.890 1.00 95.88 674 ALA A CA 1
ATOM 5393 C C . ALA A 1 674 ? 19.547 -24.506 -13.653 1.00 95.88 674 ALA A C 1
ATOM 5395 O O . ALA A 1 674 ? 19.675 -25.579 -13.067 1.00 95.88 674 ALA A O 1
ATOM 5396 N N . ARG A 1 675 ? 20.094 -23.369 -13.206 1.00 93.88 675 ARG A N 1
ATOM 5397 C CA . ARG A 1 675 ? 21.002 -23.264 -12.052 1.00 93.88 675 ARG A CA 1
ATOM 5398 C C . ARG A 1 675 ? 20.283 -23.143 -10.706 1.00 93.88 675 ARG A C 1
ATOM 5400 O O . ARG A 1 675 ? 20.919 -23.206 -9.659 1.00 93.88 675 ARG A O 1
ATOM 5407 N N . ILE A 1 676 ? 18.961 -22.982 -10.718 1.00 94.12 676 ILE A N 1
ATOM 5408 C CA . ILE A 1 676 ? 18.144 -22.908 -9.505 1.00 94.12 676 ILE A CA 1
ATOM 5409 C C . ILE A 1 676 ? 17.689 -24.327 -9.117 1.00 94.12 676 ILE A C 1
ATOM 5411 O O . ILE A 1 676 ? 17.184 -25.051 -9.981 1.00 94.12 676 ILE A O 1
ATOM 5415 N N . PRO A 1 677 ? 17.815 -24.750 -7.846 1.00 88.81 677 PRO A N 1
ATOM 5416 C CA . PRO A 1 677 ? 17.251 -26.016 -7.382 1.00 88.81 677 PRO A CA 1
ATOM 5417 C C . PRO A 1 677 ? 15.725 -26.046 -7.522 1.00 88.81 677 PRO A C 1
ATOM 5419 O O . PRO A 1 677 ? 15.050 -25.045 -7.280 1.00 88.81 677 PRO A O 1
ATOM 5422 N N . GLN A 1 678 ? 15.164 -27.197 -7.894 1.00 86.94 678 GLN A N 1
ATOM 5423 C CA . GLN A 1 678 ? 13.716 -27.387 -7.852 1.00 86.94 678 GLN A CA 1
ATOM 5424 C C . GLN A 1 678 ? 13.271 -27.564 -6.394 1.00 86.94 678 GLN A C 1
ATOM 5426 O O . GLN A 1 678 ? 13.818 -28.403 -5.681 1.00 86.94 678 GLN A O 1
ATOM 5431 N N . SER A 1 679 ? 12.294 -26.771 -5.954 1.00 81.06 679 SER A N 1
ATOM 5432 C CA . SER A 1 679 ? 11.751 -26.836 -4.585 1.00 81.06 679 SER A CA 1
ATOM 5433 C C . SER A 1 679 ? 10.232 -26.975 -4.531 1.00 81.06 679 SER A C 1
ATOM 5435 O O . SER A 1 679 ? 9.663 -26.937 -3.442 1.00 81.06 679 SER A O 1
ATOM 5437 N N . ARG A 1 680 ? 9.586 -27.113 -5.691 1.00 67.31 680 ARG A N 1
ATOM 5438 C CA . ARG A 1 680 ? 8.146 -27.301 -5.832 1.00 67.31 680 ARG A CA 1
ATOM 5439 C C . ARG A 1 680 ? 7.819 -28.557 -6.624 1.00 67.31 680 ARG A C 1
ATOM 5441 O O . ARG A 1 680 ? 8.591 -28.881 -7.563 1.00 67.31 680 ARG A O 1
#

Nearest PDB structures (foldseek):
  3n9h-assembly1_A  TM=4.216E-01  e=9.682E-03  Ogataea angusta
  2cwu-assembly1_B  TM=4.475E-01  e=6.731E-02  Arthrobacter globiformis
  3nbb-assembly1_A  TM=4.227E-01  e=3.706E-02  Ogataea angusta
  1ui8-assembly1_A  TM=4.418E-01  e=1.912E-01  Arthrobacter globiformis
  8j6g-assembly1_A  TM=4.249E-01  e=2.333E-01  Arthrobacter globiformis

Secondary structure (DSSP, 8-state):
-------SSSS--EEE----PPPPPPPP--S-EEEEETTEEEEEETTEEEEEEEEESPPP---PPPEEEEEEESSSEEEEEEEE--SS--EEEEEEEETTS-EEEEEEEE--SSS-EE--SEEEEEEE---SEEEEETTEEEE--SS-EEEE-TTS--EEEEETTTTEEEE-TTTTTTT--EEEEEE-TTS-EEEEEEEE-GGG--EE-TT-EEEEEEEEEETTSPPB-TTS-BSSEEEPPHHHHHHHH---PPP--TT-HHHHHHHHHHHHHHHHTB--GGGTT-B--EETT-SS--S-S---GGGHHHHHHHHHHH--HHHHHHHHHHHHHIIIIIB--SSSSTTPBPPS-SGGGTPPPGGG--SS----SS--GGG---THHHHHHHHHH--HHHHHHHHHHHHHHHHH--SSS-GGGGGGHHHHHHHHHHH--HHHHHHHHHHHHHHHTT--GGG---TTSPPPPSS-----SHHHHTTS----HHHHGGGGGTHHHHHHH-TTSTTHHHHHHHHHHHHHHT-BTTTBEEESSTTSSEEE-STHHHHHHHHHHHHHHH---HHHHHHHHHHHHHHHHHHHHHSS-EEEEE-HHHHTTS-SSGGGGGGT-SSGGGS--THHHHHSEEEESEE-GGGTTTHHHHHHHHHHHS-THHHHSPPPTTSHHHHHHHTSPP--